Protein 4XS9 (pdb70)

InterPro domains:
  IPR013747 Beta-ketoacyl-[acyl-carrier-protein] synthase III, C-terminal [PF08541] (249-339)
  IPR016039 Thiolase-like [G3DSA:3.40.47.10] (9-180)
  IPR016039 Thiolase-like [G3DSA:3.40.47.10] (181-340)
  IPR016039 Thiolase-like [SSF53901] (11-340)

CATH classification: 3.40.47.10 (+1 more: 3.40.47.10)

B-factor: mean 32.23, std 8.42, range [18.52, 76.56]

Nearest PDB structures (foldseek):
  4xs9-assembly1_B  TM=1.003E+00  e=7.558E-83  Streptomyces peucetius
  5tt4-assembly1_B  TM=1.002E+00  e=3.670E-78  Streptomyces peucetius
  5wgc-assembly1_B  TM=1.000E+00  e=2.364E-77  Streptomyces peucetius
  4xs7-assembly1_B  TM=1.002E+00  e=7.043E-77  Streptomyces peucetius
  3t5y-assembly1_B  TM=9.454E-01  e=2.155E-40  Streptomyces tendae

Foldseek 3Di:
DLKWWLFKFKFFADKDAVVNCCVVVLAPPVLCVQQVFGIAGADDPDFFLNQQLVRLLRGCVLSVDALVLAQEEEEEEADDRDDPPDFSQVVSCVRRRVDDHYTHYAYQWLQRQLVVVVVQVCVQVVDPPHWKHKYKYFHHADDDQHRQCALERFFGAHGIMMMIMMTSPDHQKAFLFKDKFFDQLQQQLQADDASPDDGDPDDDSHRRSVVSNVNNCVRCPPVNVVVVVLVQQVCQVVVQQVSNVHDPVQAQAEQEFLTGPNVCCVNPCVPVVDDPVRYLNVVSSRHTGRRSCRQSVRVCVCLQAVVAAAQHKYKYWTFRRSTMIMIIIMGRHHRRPNHDD/DKWFLFKFKFFADKDFPVNCVVVVLADPVLCVQQVFGIAGADDPQFFLNQFLVRLLRRCVLSVDALVLAQEAEEEEAADRDDPPDFSQVVSCVRRRVDDHYTHYAYQWLQRQLVVVVVQVCVQVVDDSHWKHKYKYFHHADDDAHRQDALDRQFGAHGIMMMIMMTPPDHQKDFLFKDKFFDQLQQQQAADDQSPDDGDDDDNHYRRNVVSNVRNCVVVNPVVVVVSVLVRQVCQQVVQQVSNVHDPVQAQAEQEFLGGPNVCCVRPCVPVVDDCVRYCNVVSSHHGGRRSCRQSVRVCCCLQAVVAAAQHKYWYWTFRRSTMTMITIMGGHHRRPNHD

Organism: Streptomyces peucetius (NCBI:txid1950)

Sequence (680 aa):
GDLYVAGCGVWLPPPVTTEQALAAGHCDRRLASSTRMLSVAVADKETPAEMAALAAQTALDRSGVAPAHVDLVLHASLYFQGHHLWAPSSYVQRVAVGNRCPAMEVRQVSNGGMAALELARAYLLAAPDRVAALITTGDRMHPPGFDRWSSDPGTVYADGGTALVLSRQGGFARLRSLVTVSEPVLEGMHRGGHPFGPPSPEEQRAVDLDAHKRAYVAEAGSSFSVARVSAGQEEALTGALEAAGAGLDDISRVVLPHMGWRRLSAAYFNKWHIQPERTTWEFGRRTGHLGGGDPIAGFDHLVGSGRLAPGELCLLVSVGAGFSWSCAVVELLERPSWAAADLYVAGCGVWLPPPVTTEQALAAGHCDRRLASSTRMLSVAVADKETPAEMAALAAQTALDRSGVAPAHVDLVLHASLYFQGHHLWAPSSYVQRVAVGNRCPAMEVRQVSNGGMAALELARAYLLAAPDRVAALITTGDRMHPPGFDRWSSDPGTVYADGGTALVLSRQGGFARLRSLVTVSEPVLEGMHRGGHPFGPPSPEEQRAVDLDAHKRAYVAEAGSSFSVARVSAGQEEALTGALEAAGAGLDDISRVVLPHMGWRRLSAAYFNKWHIQPERTTWEFGRRTGHLGGGDPIAGFDHLVGSGRLAPGELCLLVSVGAGFSWSCAVVELLERPSWAA

Radius of gyration: 23.86 Å; Cα contacts (8 Å, |Δi|>4): 1881; chains: 2; bounding box: 58×72×64 Å

Solvent-accessible surface area: 23201 Å² total; per-residue (Å²): 74,91,4,37,4,8,0,0,0,36,71,56,4,97,87,44,46,10,123,104,0,58,96,60,62,108,8,88,200,206,24,14,83,20,1,92,5,65,10,0,4,33,1,91,138,40,5,3,0,33,0,0,1,57,0,0,67,48,0,14,118,86,21,70,28,47,66,85,78,2,36,0,0,0,0,1,4,11,14,28,12,5,11,26,6,8,6,2,2,0,7,0,0,43,48,14,10,63,19,153,18,15,1,2,12,0,34,6,11,14,0,0,0,2,0,0,6,9,3,0,59,3,14,0,62,22,22,128,115,57,24,0,0,0,1,0,3,2,9,54,1,42,102,111,11,2,61,22,6,52,4,21,52,12,4,0,10,2,0,2,0,0,0,5,0,0,1,78,132,26,27,9,0,75,5,80,5,7,37,22,6,1,12,11,32,0,1,2,15,27,3,14,37,91,7,88,16,70,4,19,46,136,83,60,221,63,9,55,8,36,31,22,81,140,60,1,44,92,101,22,28,67,96,67,4,101,57,93,41,32,58,2,13,91,93,0,10,60,24,0,14,127,67,9,72,13,31,38,143,79,4,37,63,0,0,2,6,4,26,0,67,164,65,2,15,69,34,1,16,108,113,27,156,8,98,33,123,57,13,4,11,89,36,2,23,116,6,0,12,9,3,4,0,1,1,2,0,0,1,14,46,3,2,21,39,10,124,1,30,65,54,60,17,0,0,5,0,2,26,1,9,0,22,0,1,0,0,0,0,1,33,1,61,101,106,15,120,59,22,61,128,124,6,45,6,10,0,0,0,39,71,58,2,98,87,45,54,14,140,100,1,37,93,62,61,109,13,79,166,178,24,8,65,16,0,118,6,71,12,2,4,34,3,97,129,40,2,3,0,34,0,0,1,60,0,0,68,46,0,19,119,84,21,66,29,45,71,88,79,2,34,0,0,0,0,0,4,10,18,48,12,8,13,52,7,8,8,2,2,1,8,0,0,46,51,17,9,63,18,159,18,17,1,2,12,0,30,5,12,15,0,0,0,2,0,0,6,8,2,0,57,3,14,0,76,23,19,126,115,55,20,0,0,0,2,0,4,2,8,41,2,36,106,89,0,4,64,27,7,60,4,18,48,13,4,0,7,1,0,3,0,0,0,6,0,0,2,85,135,28,33,9,0,72,8,75,5,7,37,22,7,0,14,10,32,0,1,2,14,27,3,12,35,94,10,82,17,67,9,36,91,80,63,62,155,49,11,72,9,42,36,28,73,135,56,0,46,90,97,26,28,66,95,64,4,94,58,90,42,36,54,2,14,88,88,0,13,58,24,0,15,129,68,8,72,12,34,37,142,82,3,37,63,0,0,2,6,4,27,0,52,158,67,2,11,70,34,1,11,106,118,35,146,12,122,25,127,63,11,4,14,85,34,2,41,114,7,0,10,8,2,4,0,2,1,3,0,0,2,15,49,3,2,22,41,23,117,0,29,60,53,57,19,0,0,6,0,2,27,2,9,0,22,0,1,0,0,0,0,2,30,1,59,103,113,14,121,59,23,96

Structure (mmCIF, N/CA/C/O backbone):
data_4XS9
#
_entry.id   4XS9
#
_cell.length_a   89.798
_cell.length_b   89.798
_cell.length_c   303.038
_cell.angle_alpha   90.00
_cell.angle_beta   90.00
_cell.angle_gamma   120.00
#
_symmetry.space_group_name_H-M   'P 65 2 2'
#
loop_
_entity.id
_entity.type
_entity.pdbx_description
1 polymer 'Daunorubicin-doxorubicin polyketide synthase'
2 non-polymer N~3~-[(2R)-2-hydroxy-3,3-dimethyl-4-(phosphonooxy)butanoyl]-N-[2-(propanoylamino)ethyl]-beta-alaninamide
3 water water
#
loop_
_atom_site.group_PDB
_atom_site.id
_atom_site.type_symbol
_atom_site.label_atom_id
_atom_site.label_alt_id
_atom_site.label_comp_id
_atom_site.label_asym_id
_atom_site.label_entity_id
_atom_site.label_seq_id
_atom_site.pdbx_PDB_ins_code
_atom_site.Cartn_x
_atom_site.Cartn_y
_atom_site.Cartn_z
_atom_site.occupancy
_atom_site.B_iso_or_equiv
_atom_site.auth_seq_id
_atom_site.auth_comp_id
_atom_site.auth_asym_id
_atom_site.auth_atom_id
_atom_site.pdbx_PDB_model_num
ATOM 1 N N . GLY A 1 29 ? 29.821 98.960 294.522 1.00 49.92 9 GLY A N 1
ATOM 2 C CA . GLY A 1 29 ? 30.520 99.141 295.782 1.00 45.91 9 GLY A CA 1
ATOM 3 C C . GLY A 1 29 ? 32.008 98.826 295.713 1.00 47.33 9 GLY A C 1
ATOM 4 O O . GLY A 1 29 ? 32.509 97.996 296.473 1.00 42.89 9 GLY A O 1
ATOM 5 N N . ASP A 1 30 ? 32.721 99.507 294.816 1.00 50.76 10 ASP A N 1
ATOM 6 C CA . ASP A 1 30 ? 34.145 99.248 294.593 1.00 48.49 10 ASP A CA 1
ATOM 7 C C . ASP A 1 30 ? 35.104 100.017 295.503 1.00 39.45 10 ASP A C 1
ATOM 8 O O . ASP A 1 30 ? 36.237 100.313 295.107 1.00 46.86 10 ASP A O 1
ATOM 13 N N . LEU A 1 31 ? 34.661 100.364 296.705 1.00 33.99 11 LEU A N 1
ATOM 14 C CA . LEU A 1 31 ? 35.592 100.892 297.699 1.00 31.19 11 LEU A CA 1
ATOM 15 C C . LEU A 1 31 ? 35.963 99.807 298.706 1.00 29.41 11 LEU A C 1
ATOM 16 O O . LEU A 1 31 ? 35.216 98.844 298.891 1.00 27.10 11 LEU A O 1
ATOM 21 N N . TYR A 1 32 ? 37.121 99.959 299.341 1.00 28.63 12 TYR A N 1
ATOM 22 C CA . TYR A 1 32 ? 37.584 98.986 300.318 1.00 29.41 12 TYR A CA 1
ATOM 23 C C . TYR A 1 32 ? 37.877 99.667 301.638 1.00 26.11 12 TYR A C 1
ATOM 24 O O . TYR A 1 32 ? 38.253 100.849 301.673 1.00 25.70 12 TYR A O 1
ATOM 33 N N . VAL A 1 33 ? 37.754 98.921 302.727 1.00 27.43 13 VAL A N 1
ATOM 34 C CA . VAL A 1 33 ? 38.363 99.361 303.975 1.00 26.24 13 VAL A CA 1
ATOM 35 C C . VAL A 1 33 ? 39.769 98.755 304.028 1.00 28.22 13 VAL A C 1
ATOM 36 O O . VAL A 1 33 ? 39.929 97.530 303.968 1.00 25.84 13 VAL A O 1
ATOM 40 N N . ALA A 1 34 ? 40.787 99.606 304.128 1.00 29.08 14 ALA A N 1
ATOM 41 C CA . ALA A 1 34 ? 42.170 99.136 304.081 1.00 26.09 14 ALA A CA 1
ATOM 42 C C . ALA A 1 34 ? 42.793 99.115 305.458 1.00 30.98 14 ALA A C 1
ATOM 43 O O . ALA A 1 34 ? 43.745 98.372 305.709 1.00 28.97 14 ALA A O 1
ATOM 45 N N . GLY A 1 35 ? 42.264 99.945 306.349 1.00 26.28 15 GLY A N 1
ATOM 46 C CA . GLY A 1 35 ? 42.779 100.005 307.698 1.00 27.14 15 GLY A CA 1
ATOM 47 C C . GLY A 1 35 ? 41.781 100.646 308.628 1.00 27.44 15 GLY A C 1
ATOM 48 O O . GLY A 1 35 ? 40.892 101.392 308.200 1.00 24.13 15 GLY A O 1
ATOM 49 N N . CYS A 1 36 ? 41.925 100.338 309.910 1.00 26.82 16 CYS A N 1
ATOM 50 C CA . CYS A 1 36 ? 41.159 100.994 310.945 1.00 24.19 16 CYS A CA 1
ATOM 51 C C . CYS A 1 36 ? 41.930 100.843 312.232 1.00 26.54 16 CYS A C 1
ATOM 52 O O . CYS A 1 36 ? 42.869 100.045 312.318 1.00 29.16 16 CYS A O 1
ATOM 55 N N . GLY A 1 37 ? 41.550 101.627 313.229 1.00 25.28 17 GLY A N 1
ATOM 56 C CA . GLY A 1 37 ? 42.164 101.528 314.532 1.00 26.22 17 GLY A CA 1
ATOM 57 C C . GLY A 1 37 ? 41.470 102.461 315.485 1.00 28.37 17 GLY A C 1
ATOM 58 O O . GLY A 1 37 ? 40.653 103.302 315.073 1.00 25.33 17 GLY A O 1
ATOM 59 N N . VAL A 1 38 ? 41.787 102.310 316.766 1.00 24.48 18 VAL A N 1
ATOM 60 C CA . VAL A 1 38 ? 41.251 103.176 317.798 1.00 25.42 18 VAL A CA 1
ATOM 61 C C . VAL A 1 38 ? 42.365 103.534 318.769 1.00 28.40 18 VAL A C 1
ATOM 62 O O . VAL A 1 38 ? 43.409 102.864 318.831 1.00 28.35 18 VAL A O 1
ATOM 66 N N . TRP A 1 39 ? 42.157 104.606 319.516 1.00 28.34 19 TRP A N 1
ATOM 67 C CA . TRP A 1 39 ? 42.988 104.851 320.683 1.00 30.26 19 TRP A CA 1
ATOM 68 C C . TRP A 1 39 ? 42.054 105.237 321.809 1.00 30.65 19 TRP A C 1
ATOM 69 O O . TRP A 1 39 ? 41.443 106.311 321.773 1.00 26.77 19 TRP A O 1
ATOM 80 N N . LEU A 1 40 ? 41.933 104.347 322.793 1.00 30.20 20 LEU A N 1
ATOM 81 C CA . LEU A 1 40 ? 41.037 104.547 323.922 1.00 29.68 20 LEU A CA 1
ATOM 82 C C . LEU A 1 40 ? 41.831 104.702 325.220 1.00 32.21 20 LEU A C 1
ATOM 83 O O . LEU A 1 40 ? 42.645 103.851 325.560 1.00 33.28 20 LEU A O 1
ATOM 88 N N . PRO A 1 41 ? 41.596 105.802 325.949 1.00 31.36 21 PRO A N 1
ATOM 89 C CA . PRO A 1 41 ? 42.207 105.996 327.269 1.00 30.51 21 PRO A CA 1
ATOM 90 C C . PRO A 1 41 ? 41.630 104.977 328.262 1.00 32.99 21 PRO A C 1
ATOM 91 O O . PRO A 1 41 ? 40.644 104.305 327.931 1.00 29.07 21 PRO A O 1
ATOM 95 N N . PRO A 1 42 ? 42.241 104.851 329.458 1.00 33.99 22 PRO A N 1
ATOM 96 C CA . PRO A 1 42 ? 41.833 103.835 330.441 1.00 33.95 22 PRO A CA 1
ATOM 97 C C . PRO A 1 42 ? 40.371 103.924 330.892 1.00 32.06 22 PRO A C 1
ATOM 98 O O . PRO A 1 42 ? 39.824 105.022 331.014 1.00 33.53 22 PRO A O 1
ATOM 102 N N . PRO A 1 43 ? 39.743 102.765 331.146 1.00 31.56 23 PRO A N 1
ATOM 103 C CA . PRO A 1 43 ? 38.323 102.723 331.509 1.00 35.31 23 PRO A CA 1
ATOM 104 C C . PRO A 1 43 ? 38.070 103.179 332.946 1.00 33.79 23 PRO A C 1
ATOM 105 O O . PRO A 1 43 ? 38.927 103.029 333.818 1.00 34.99 23 PRO A O 1
ATOM 109 N N . VAL A 1 44 ? 36.905 103.776 333.169 1.00 33.02 24 VAL A N 1
ATOM 110 C CA . VAL A 1 44 ? 36.399 104.043 334.507 1.00 31.21 24 VAL A CA 1
ATOM 111 C C . VAL A 1 44 ? 35.175 103.153 334.615 1.00 33.66 24 VAL A C 1
ATOM 112 O O . VAL A 1 44 ? 34.325 103.168 333.716 1.00 32.01 24 VAL A O 1
ATOM 116 N N . THR A 1 45 ? 35.091 102.341 335.671 1.00 32.67 25 THR A N 1
ATOM 117 C CA . THR A 1 45 ? 33.979 101.404 335.806 1.00 30.74 25 THR A CA 1
ATOM 118 C C . THR A 1 45 ? 32.740 102.113 336.353 1.00 29.57 25 THR A C 1
ATOM 119 O O . THR A 1 45 ? 32.847 103.153 337.000 1.00 31.49 25 THR A O 1
ATOM 123 N N . THR A 1 46 ? 31.569 101.542 336.083 1.00 30.57 26 THR A N 1
ATOM 124 C CA . THR A 1 46 ? 30.319 102.066 336.606 1.00 32.89 26 THR A CA 1
ATOM 125 C C . THR A 1 46 ? 30.360 102.135 338.128 1.00 33.21 26 THR A C 1
ATOM 126 O O . THR A 1 46 ? 29.855 103.089 338.732 1.00 32.75 26 THR A O 1
ATOM 130 N N . GLU A 1 47 ? 30.969 101.130 338.733 1.00 33.63 27 GLU A N 1
ATOM 131 C CA . GLU A 1 47 ? 31.200 101.090 340.159 1.00 37.51 27 GLU A CA 1
ATOM 132 C C . GLU A 1 47 ? 31.956 102.314 340.681 1.00 36.23 27 GLU A C 1
ATOM 133 O O . GLU A 1 47 ? 31.541 102.934 341.618 1.00 36.82 27 GLU A O 1
ATOM 139 N N . GLN A 1 48 ? 33.042 102.665 340.030 1.00 33.74 28 GLN A N 1
ATOM 140 C CA . GLN A 1 48 ? 33.785 103.885 340.349 1.00 35.80 28 GLN A CA 1
ATOM 141 C C . GLN A 1 48 ? 32.881 105.110 340.189 1.00 36.24 28 GLN A C 1
ATOM 142 O O . GLN A 1 48 ? 32.880 106.012 341.032 1.00 37.29 28 GLN A O 1
ATOM 148 N N . ALA A 1 49 ? 32.092 105.128 339.118 1.00 35.50 29 ALA A N 1
ATOM 149 C CA . ALA A 1 49 ? 31.212 106.262 338.849 1.00 35.56 29 ALA A CA 1
ATOM 150 C C . ALA A 1 49 ? 30.142 106.392 339.924 1.00 35.56 29 ALA A C 1
ATOM 151 O O . ALA A 1 49 ? 29.861 107.497 340.398 1.00 35.52 29 ALA A O 1
ATOM 153 N N . LEU A 1 50 ? 29.534 105.260 340.279 1.00 30.46 30 LEU A N 1
ATOM 154 C CA . LEU A 1 50 ? 28.543 105.210 341.347 1.00 32.97 30 LEU A CA 1
ATOM 155 C C . LEU A 1 50 ? 29.134 105.738 342.655 1.00 37.63 30 LEU A C 1
ATOM 156 O O . LEU A 1 50 ? 28.545 106.606 343.302 1.00 35.76 30 LEU A O 1
ATOM 161 N N . ALA A 1 51 ? 30.309 105.232 343.021 1.00 34.95 31 ALA A N 1
ATOM 162 C CA . ALA A 1 51 ? 30.988 105.663 344.242 1.00 42.79 31 ALA A CA 1
ATOM 163 C C . ALA A 1 51 ? 31.352 107.145 344.213 1.00 41.82 31 ALA A C 1
ATOM 164 O O . ALA A 1 51 ? 31.338 107.811 345.246 1.00 41.95 31 ALA A O 1
ATOM 166 N N . ALA A 1 52 ? 31.678 107.662 343.031 1.00 41.03 32 ALA A N 1
ATOM 167 C CA . ALA A 1 52 ? 32.042 109.071 342.896 1.00 37.95 32 ALA A CA 1
ATOM 168 C C . ALA A 1 52 ? 30.821 109.985 342.877 1.00 37.71 32 ALA A C 1
ATOM 169 O O . ALA A 1 52 ? 30.952 111.207 342.973 1.00 40.55 32 ALA A O 1
ATOM 171 N N . GLY A 1 53 ? 29.636 109.399 342.736 1.00 36.64 33 GLY A N 1
ATOM 172 C CA . GLY A 1 53 ? 28.418 110.186 342.616 1.00 34.23 33 GLY A CA 1
ATOM 173 C C . GLY A 1 53 ? 28.187 110.756 341.217 1.00 41.56 33 GLY A C 1
ATOM 174 O O . GLY A 1 53 ? 27.431 111.715 341.052 1.00 41.94 33 GLY A O 1
ATOM 175 N N . HIS A 1 54 ? 28.829 110.169 340.208 1.00 38.45 34 HIS A N 1
ATOM 176 C CA . HIS A 1 54 ? 28.677 110.635 338.830 1.00 37.36 34 HIS A CA 1
ATOM 177 C C . HIS A 1 54 ? 27.488 109.954 338.177 1.00 39.12 34 HIS A C 1
ATOM 178 O O . HIS A 1 54 ? 26.924 110.445 337.198 1.00 36.45 34 HIS A O 1
ATOM 185 N N . CYS A 1 55 ? 27.115 108.816 338.745 1.00 34.61 35 CYS A N 1
ATOM 186 C CA . CYS A 1 55 ? 26.093 107.953 338.190 1.00 40.12 35 CYS A CA 1
ATOM 187 C C . CYS A 1 55 ? 25.164 107.585 339.347 1.00 40.05 35 CYS A C 1
ATOM 188 O O . CYS A 1 55 ? 25.654 107.342 340.446 1.00 35.11 35 CYS A O 1
ATOM 191 N N . ASP A 1 56 ? 23.844 107.569 339.129 1.00 39.95 36 ASP A N 1
ATOM 192 C CA . ASP A 1 56 ? 22.926 106.989 340.128 1.00 40.89 36 ASP A CA 1
ATOM 193 C C . ASP A 1 56 ? 22.588 105.528 339.819 1.00 39.96 36 ASP A C 1
ATOM 194 O O . ASP A 1 56 ? 22.891 105.024 338.730 1.00 35.66 36 ASP A O 1
ATOM 199 N N . ARG A 1 57 ? 21.946 104.852 340.743 1.00 36.75 37 ARG A N 1
ATOM 200 C CA . ARG A 1 57 ? 21.727 103.446 340.597 1.00 39.95 37 ARG A CA 1
ATOM 201 C C . ARG A 1 57 ? 20.715 103.119 339.530 1.00 33.90 37 ARG A C 1
ATOM 202 O O . ARG A 1 57 ? 20.828 102.137 338.870 1.00 33.01 37 ARG A O 1
ATOM 210 N N . ARG A 1 58 ? 19.751 103.987 339.351 1.00 31.27 38 ARG A N 1
ATOM 211 C CA . ARG A 1 58 ? 18.723 103.861 338.346 1.00 37.36 38 ARG A CA 1
ATOM 212 C C . ARG A 1 58 ? 19.309 103.932 336.941 1.00 33.90 38 ARG A C 1
ATOM 213 O O . ARG A 1 58 ? 18.964 103.171 336.093 1.00 30.70 38 ARG A O 1
ATOM 221 N N . LEU A 1 59 ? 20.219 104.859 336.740 1.00 33.48 39 LEU A N 1
ATOM 222 C CA . LEU A 1 59 ? 20.871 105.034 335.443 1.00 34.32 39 LEU A CA 1
ATOM 223 C C . LEU A 1 59 ? 21.800 103.860 335.140 1.00 32.33 39 LEU A C 1
ATOM 224 O O . LEU A 1 59 ? 21.881 103.396 333.999 1.00 32.42 39 LEU A O 1
ATOM 229 N N . ALA A 1 60 ? 22.507 103.381 336.159 1.00 33.40 40 ALA A N 1
ATOM 230 C CA . ALA A 1 60 ? 23.455 102.285 335.966 1.00 31.87 40 ALA A CA 1
ATOM 231 C C . ALA A 1 60 ? 22.710 101.050 335.514 1.00 34.60 40 ALA A C 1
ATOM 232 O O . ALA A 1 60 ? 23.154 100.313 334.623 1.00 33.61 40 ALA A O 1
ATOM 234 N N . SER A 1 61 ? 21.566 100.832 336.147 1.00 31.76 41 SER A N 1
ATOM 235 C CA . SER A 1 61 ? 20.723 99.699 335.840 1.00 33.60 41 SER A CA 1
ATOM 236 C C . SER A 1 61 ? 20.078 99.837 334.464 1.00 32.77 41 SER A C 1
ATOM 237 O O . SER A 1 61 ? 20.058 98.878 333.688 1.00 28.92 41 SER A O 1
ATOM 240 N N . SER A 1 62 ? 19.538 101.015 334.158 1.00 27.85 42 SER A N 1
ATOM 241 C CA . SER A 1 62 ? 18.830 101.176 332.894 1.00 30.38 42 SER A CA 1
ATOM 242 C C . SER A 1 62 ? 19.783 101.090 331.696 1.00 28.80 42 SER A C 1
ATOM 243 O O . SER A 1 62 ? 19.422 100.539 330.645 1.00 26.40 42 SER A O 1
ATOM 246 N N . THR A 1 63 ? 20.997 101.622 331.843 1.00 26.42 43 THR A N 1
ATOM 247 C CA . THR A 1 63 ? 21.937 101.620 330.708 1.00 27.63 43 THR A CA 1
ATOM 248 C C . THR A 1 63 ? 22.744 100.327 330.623 1.00 27.72 43 THR A C 1
ATOM 249 O O . THR A 1 63 ? 23.188 99.948 329.541 1.00 27.22 43 THR A O 1
ATOM 253 N N . ARG A 1 64 ? 22.940 99.672 331.767 1.00 25.86 44 ARG A N 1
ATOM 254 C CA . ARG A 1 64 ? 23.755 98.452 331.865 1.00 27.21 44 ARG A CA 1
ATOM 255 C C . ARG A 1 64 ? 25.199 98.635 331.386 1.00 27.83 44 ARG A C 1
ATOM 256 O O . ARG A 1 64 ? 25.853 97.661 330.978 1.00 26.57 44 ARG A O 1
ATOM 264 N N . MET A 1 65 ? 25.694 99.871 331.435 1.00 25.15 45 MET A N 1
ATOM 265 C CA . MET A 1 65 ? 27.097 100.143 331.127 1.00 25.81 45 MET A CA 1
ATOM 266 C C . MET A 1 65 ? 28.008 99.507 332.175 1.00 29.06 45 MET A C 1
ATOM 267 O O . MET A 1 65 ? 27.696 99.518 333.376 1.00 29.44 45 MET A O 1
ATOM 272 N N . LEU A 1 66 ? 29.130 98.952 331.722 1.00 30.21 46 LEU A N 1
ATOM 273 C CA . LEU A 1 66 ? 30.139 98.398 332.627 1.00 27.41 46 LEU A CA 1
ATOM 274 C C . LEU A 1 66 ? 31.273 99.392 332.863 1.00 32.50 46 LEU A C 1
ATOM 275 O O . LEU A 1 66 ? 31.778 99.520 333.989 1.00 28.53 46 LEU A O 1
ATOM 280 N N . SER A 1 67 ? 31.668 100.112 331.811 1.00 29.03 47 SER A N 1
ATOM 281 C CA . SER A 1 67 ? 32.740 101.094 331.949 1.00 24.50 47 SER A CA 1
ATOM 282 C C . SER A 1 67 ? 32.772 102.071 330.782 1.00 26.21 47 SER A C 1
ATOM 283 O O . SER A 1 67 ? 32.106 101.864 329.764 1.00 25.14 47 SER A O 1
ATOM 286 N N . VAL A 1 68 ? 33.542 103.142 330.936 1.00 28.00 48 VAL A N 1
ATOM 287 C CA . VAL A 1 68 ? 33.642 104.143 329.882 1.00 27.89 48 VAL A CA 1
ATOM 288 C C . VAL A 1 68 ? 35.079 104.640 329.806 1.00 30.41 48 VAL A C 1
ATOM 289 O O . VAL A 1 68 ? 35.711 104.903 330.838 1.00 31.03 48 VAL A O 1
ATOM 293 N N . ALA A 1 69 ? 35.609 104.728 328.589 1.00 29.03 49 ALA A N 1
ATOM 294 C CA . ALA A 1 69 ? 36.965 105.238 328.393 1.00 29.22 49 ALA A CA 1
ATOM 295 C C . ALA A 1 69 ? 37.004 106.719 328.750 1.00 28.89 49 ALA A C 1
ATOM 296 O O . ALA A 1 69 ? 36.162 107.499 328.300 1.00 24.23 49 ALA A O 1
ATOM 298 N N . VAL A 1 70 ? 37.964 107.096 329.589 1.00 28.45 50 VAL A N 1
ATOM 299 C CA . VAL A 1 70 ? 38.069 108.467 330.050 1.00 27.22 50 VAL A CA 1
ATOM 300 C C . VAL A 1 70 ? 39.509 108.946 329.943 1.00 30.91 50 VAL A C 1
ATOM 301 O O . VAL A 1 70 ? 40.428 108.293 330.445 1.00 28.35 50 VAL A O 1
ATOM 305 N N . ALA A 1 71 ? 39.698 110.087 329.288 1.00 26.83 51 ALA A N 1
ATOM 306 C CA . ALA A 1 71 ? 41.032 110.634 329.086 1.00 31.32 51 ALA A CA 1
ATOM 307 C C . ALA A 1 71 ? 41.473 111.430 330.299 1.00 30.69 51 ALA A C 1
ATOM 308 O O . ALA A 1 71 ? 40.663 112.084 330.957 1.00 33.32 51 ALA A O 1
ATOM 310 N N . ASP A 1 72 ? 42.763 111.373 330.590 1.00 34.86 52 ASP A N 1
ATOM 311 C CA . ASP A 1 72 ? 43.336 112.194 331.639 1.00 38.22 52 ASP A CA 1
ATOM 312 C C . ASP A 1 72 ? 43.873 113.497 331.055 1.00 34.85 52 ASP A C 1
ATOM 313 O O . ASP A 1 72 ? 43.284 114.561 331.243 1.00 36.18 52 ASP A O 1
ATOM 318 N N . LYS A 1 73 ? 44.980 113.410 330.327 1.00 32.94 53 LYS A N 1
ATOM 319 C CA . LYS A 1 73 ? 45.588 114.602 329.741 1.00 37.31 53 LYS A CA 1
ATOM 320 C C . LYS A 1 73 ? 45.309 114.700 328.241 1.00 34.32 53 LYS A C 1
ATOM 321 O O . LYS A 1 73 ? 45.401 115.780 327.668 1.00 33.74 53 LYS A O 1
ATOM 327 N N . GLU A 1 74 ? 44.962 113.583 327.606 1.00 32.40 54 GLU A N 1
ATOM 328 C CA . GLU A 1 74 ? 44.809 113.560 326.141 1.00 30.37 54 GLU A CA 1
ATOM 329 C C . GLU A 1 74 ? 43.673 114.453 325.627 1.00 31.62 54 GLU A C 1
ATOM 330 O O . GLU A 1 74 ? 42.586 114.499 326.215 1.00 30.63 54 GLU A O 1
ATOM 336 N N . THR A 1 75 ? 43.923 115.149 324.517 1.00 30.18 55 THR A N 1
ATOM 337 C CA . THR A 1 75 ? 42.922 116.030 323.907 1.00 30.34 55 THR A CA 1
ATOM 338 C C . THR A 1 75 ? 42.347 115.342 322.664 1.00 27.17 55 THR A C 1
ATOM 339 O O . THR A 1 75 ? 42.928 114.362 322.193 1.00 27.19 55 THR A O 1
ATOM 343 N N . PRO A 1 76 ? 41.215 115.848 322.122 1.00 27.02 56 PRO A N 1
ATOM 344 C CA . PRO A 1 76 ? 40.561 115.177 320.991 1.00 27.11 56 PRO A CA 1
ATOM 345 C C . PRO A 1 76 ? 41.451 114.872 319.782 1.00 26.23 56 PRO A C 1
ATOM 346 O O . PRO A 1 76 ? 41.485 113.727 319.334 1.00 25.42 56 PRO A O 1
ATOM 350 N N . ALA A 1 77 ? 42.155 115.866 319.254 1.00 27.37 57 ALA A N 1
ATOM 351 C CA . ALA A 1 77 ? 42.949 115.635 318.048 1.00 27.89 57 ALA A CA 1
ATOM 352 C C . ALA A 1 77 ? 44.134 114.707 318.318 1.00 28.26 57 ALA A C 1
ATOM 353 O O . ALA A 1 77 ? 44.553 113.948 317.435 1.00 25.90 57 ALA A O 1
ATOM 355 N N . GLU A 1 78 ? 44.673 114.771 319.534 1.00 26.65 58 GLU A N 1
ATOM 356 C CA . GLU A 1 78 ? 45.770 113.895 319.931 1.00 28.85 58 GLU A CA 1
ATOM 357 C C . GLU A 1 78 ? 45.338 112.433 319.861 1.00 28.13 58 GLU A C 1
ATOM 358 O O . GLU A 1 78 ? 46.043 111.595 319.295 1.00 28.56 58 GLU A O 1
ATOM 364 N N . MET A 1 79 ? 44.169 112.131 320.423 1.00 24.66 59 MET A N 1
ATOM 365 C CA . MET A 1 79 ? 43.636 110.774 320.376 1.00 25.16 59 MET A CA 1
ATOM 366 C C . MET A 1 79 ? 43.278 110.342 318.952 1.00 25.46 59 MET A C 1
ATOM 367 O O . MET A 1 79 ? 43.491 109.183 318.565 1.00 23.48 59 MET A O 1
ATOM 372 N N . ALA A 1 80 ? 42.745 111.271 318.158 1.00 25.09 60 ALA A N 1
ATOM 373 C CA . ALA A 1 80 ? 42.406 110.950 316.773 1.00 25.29 60 ALA A CA 1
ATOM 374 C C . ALA A 1 80 ? 43.664 110.611 315.982 1.00 25.77 60 ALA A C 1
ATOM 375 O O . ALA A 1 80 ? 43.664 109.702 315.136 1.00 24.52 60 ALA A O 1
ATOM 377 N N . ALA A 1 81 ? 44.735 111.351 316.254 1.00 24.39 61 ALA A N 1
ATOM 378 C CA . ALA A 1 81 ? 45.991 111.158 315.529 1.00 26.29 61 ALA A CA 1
ATOM 379 C C . ALA A 1 81 ? 46.659 109.835 315.894 1.00 27.05 61 ALA A C 1
ATOM 380 O O . ALA A 1 81 ? 47.261 109.181 315.040 1.00 27.57 61 ALA A O 1
ATOM 382 N N . LEU A 1 82 ? 46.572 109.450 317.164 1.00 26.77 62 LEU A N 1
ATOM 383 C CA . LEU A 1 82 ? 47.070 108.137 317.580 1.00 28.99 62 LEU A CA 1
ATOM 384 C C . LEU A 1 82 ? 46.319 107.011 316.868 1.00 24.91 62 LEU A C 1
ATOM 385 O O . LEU A 1 82 ? 46.932 106.054 316.389 1.00 24.02 62 LEU A O 1
ATOM 390 N N . ALA A 1 83 ? 44.994 107.118 316.790 1.00 25.64 63 ALA A N 1
ATOM 391 C CA . ALA A 1 83 ? 44.213 106.076 316.116 1.00 24.81 63 ALA A CA 1
ATOM 392 C C . ALA A 1 83 ? 44.572 106.022 314.638 1.00 24.25 63 ALA A C 1
ATOM 393 O O . ALA A 1 83 ? 44.629 104.942 314.034 1.00 24.31 63 ALA A O 1
ATOM 395 N N . ALA A 1 84 ? 44.822 107.195 314.057 1.00 26.54 64 ALA A N 1
ATOM 396 C CA . ALA A 1 84 ? 45.175 107.284 312.645 1.00 26.24 64 ALA A CA 1
ATOM 397 C C . ALA A 1 84 ? 46.529 106.644 312.351 1.00 24.87 64 ALA A C 1
ATOM 398 O O . ALA A 1 84 ? 46.687 105.970 311.333 1.00 27.34 64 ALA A O 1
ATOM 400 N N . GLN A 1 85 ? 47.508 106.862 313.226 1.00 27.71 65 GLN A N 1
ATOM 401 C CA . GLN A 1 85 ? 48.801 106.198 313.066 1.00 30.82 65 GLN A CA 1
ATOM 402 C C . GLN A 1 85 ? 48.608 104.685 313.020 1.00 27.65 65 GLN A C 1
ATOM 403 O O . GLN A 1 85 ? 49.172 103.997 312.161 1.00 27.69 65 GLN A O 1
ATOM 409 N N . THR A 1 86 ? 47.776 104.172 313.923 1.00 29.44 66 THR A N 1
ATOM 410 C CA . THR A 1 86 ? 47.484 102.741 313.948 1.00 27.20 66 THR A CA 1
ATOM 411 C C . THR A 1 86 ? 46.803 102.300 312.655 1.00 29.15 66 THR A C 1
ATOM 412 O O . THR A 1 86 ? 47.232 101.330 312.026 1.00 30.08 66 THR A O 1
ATOM 416 N N . ALA A 1 87 ? 45.760 103.027 312.244 1.00 25.70 67 ALA A N 1
ATOM 417 C CA . ALA A 1 87 ? 45.001 102.681 311.037 1.00 26.19 67 ALA A CA 1
ATOM 418 C C . ALA A 1 87 ? 45.876 102.690 309.791 1.00 26.14 67 ALA A C 1
ATOM 419 O O . ALA A 1 87 ? 45.791 101.785 308.943 1.00 27.14 67 ALA A O 1
ATOM 421 N N . LEU A 1 88 ? 46.715 103.716 309.678 1.00 26.66 68 LEU A N 1
ATOM 422 C CA . LEU A 1 88 ? 47.588 103.865 308.518 1.00 30.00 68 LEU A CA 1
ATOM 423 C C . LEU A 1 88 ? 48.663 102.775 308.454 1.00 28.31 68 LEU A C 1
ATOM 424 O O . LEU A 1 88 ? 48.875 102.162 307.401 1.00 31.93 68 LEU A O 1
ATOM 429 N N . ASP A 1 89 ? 49.339 102.544 309.575 1.00 29.97 69 ASP A N 1
ATOM 430 C CA . ASP A 1 89 ? 50.328 101.472 309.667 1.00 31.89 69 ASP A CA 1
ATOM 431 C C . ASP A 1 89 ? 49.745 100.115 309.283 1.00 34.95 69 ASP A C 1
ATOM 432 O O . ASP A 1 89 ? 50.335 99.390 308.483 1.00 34.45 69 ASP A O 1
ATOM 437 N N . ARG A 1 90 ? 48.585 99.780 309.850 1.00 31.01 70 ARG A N 1
ATOM 438 C CA . ARG A 1 90 ? 47.879 98.553 309.479 1.00 32.71 70 ARG A CA 1
ATOM 439 C C . ARG A 1 90 ? 47.542 98.470 307.990 1.00 31.98 70 ARG A C 1
ATOM 440 O O . ARG A 1 90 ? 47.648 97.403 307.390 1.00 32.04 70 ARG A O 1
ATOM 448 N N . SER A 1 91 ? 47.133 99.588 307.395 1.00 29.22 71 SER A N 1
ATOM 449 C CA . SER A 1 91 ? 46.693 99.589 305.997 1.00 29.55 71 SER A CA 1
ATOM 450 C C . SER A 1 91 ? 47.830 99.393 304.996 1.00 34.71 71 SER A C 1
ATOM 451 O O . SER A 1 91 ? 47.595 98.958 303.859 1.00 34.99 71 SER A O 1
ATOM 454 N N . GLY A 1 92 ? 49.049 99.744 305.401 1.00 32.01 72 GLY A N 1
ATOM 455 C CA . GLY A 1 92 ? 50.206 99.650 304.517 1.00 37.88 72 GLY A CA 1
ATOM 456 C C . GLY A 1 92 ? 50.191 100.675 303.393 1.00 37.40 72 GLY A C 1
ATOM 457 O O . GLY A 1 92 ? 51.051 100.664 302.507 1.00 38.97 72 GLY A O 1
ATOM 458 N N . VAL A 1 93 ? 49.195 101.556 303.419 1.00 37.00 73 VAL A N 1
ATOM 459 C CA . VAL A 1 93 ? 49.050 102.600 302.411 1.00 36.27 73 VAL A CA 1
ATOM 460 C C . VAL A 1 93 ? 50.048 103.731 302.650 1.00 34.81 73 VAL A C 1
ATOM 461 O O . VAL A 1 93 ? 50.210 104.197 303.774 1.00 35.61 73 VAL A O 1
ATOM 465 N N . ALA A 1 94 ? 50.722 104.163 301.590 1.00 34.93 74 ALA A N 1
ATOM 466 C CA . ALA A 1 94 ? 51.664 105.273 301.682 1.00 36.52 74 ALA A CA 1
ATOM 467 C C . ALA A 1 94 ? 50.944 106.595 301.953 1.00 35.85 74 ALA A C 1
ATOM 468 O O . ALA A 1 94 ? 49.876 106.852 301.396 1.00 35.32 74 ALA A O 1
ATOM 470 N N . PRO A 1 95 ? 51.543 107.453 302.785 1.00 35.94 75 PRO A N 1
ATOM 471 C CA . PRO A 1 95 ? 50.974 108.775 303.068 1.00 39.26 75 PRO A CA 1
ATOM 472 C C . PRO A 1 95 ? 50.657 109.551 301.790 1.00 40.59 75 PRO A C 1
ATOM 473 O O . PRO A 1 95 ? 49.658 110.269 301.751 1.00 41.86 75 PRO A O 1
ATOM 477 N N . ALA A 1 96 ? 51.478 109.385 300.755 1.00 40.69 76 ALA A N 1
ATOM 478 C CA . ALA A 1 96 ? 51.255 110.056 299.477 1.00 41.23 76 ALA A CA 1
ATOM 479 C C . ALA A 1 96 ? 49.966 109.610 298.802 1.00 38.37 76 ALA A C 1
ATOM 480 O O . ALA A 1 96 ? 49.412 110.331 297.968 1.00 38.21 76 ALA A O 1
ATOM 482 N N . HIS A 1 97 ? 49.511 108.405 299.132 1.00 34.07 77 HIS A N 1
ATOM 483 C CA . HIS A 1 97 ? 48.279 107.876 298.554 1.00 38.70 77 HIS A CA 1
ATOM 484 C C . HIS A 1 97 ? 47.048 108.335 299.334 1.00 33.98 77 HIS A C 1
ATOM 485 O O . HIS A 1 97 ? 45.912 107.971 298.991 1.00 30.48 77 HIS A O 1
ATOM 492 N N . VAL A 1 98 ? 47.266 109.095 300.407 1.00 32.89 78 VAL A N 1
ATOM 493 C CA . VAL A 1 98 ? 46.139 109.643 301.158 1.00 30.10 78 VAL A CA 1
ATOM 494 C C . VAL A 1 98 ? 45.726 110.953 300.505 1.00 28.26 78 VAL A C 1
ATOM 495 O O . VAL A 1 98 ? 46.462 111.936 300.554 1.00 28.20 78 VAL A O 1
ATOM 499 N N . ASP A 1 99 ? 44.552 110.966 299.884 1.00 27.89 79 ASP A N 1
ATOM 500 C CA . ASP A 1 99 ? 44.130 112.129 299.094 1.00 27.82 79 ASP A CA 1
ATOM 501 C C . ASP A 1 99 ? 43.196 113.083 299.823 1.00 28.45 79 ASP A C 1
ATOM 502 O O . ASP A 1 99 ? 42.916 114.186 299.336 1.00 26.60 79 ASP A O 1
ATOM 507 N N . LEU A 1 100 ? 42.715 112.666 300.993 1.00 25.22 80 LEU A N 1
ATOM 508 C CA . LEU A 1 100 ? 41.826 113.505 301.790 1.00 25.69 80 LEU A CA 1
ATOM 509 C C . LEU A 1 100 ? 41.908 113.067 303.252 1.00 24.65 80 LEU A C 1
ATOM 510 O O . LEU A 1 100 ? 42.002 111.867 303.542 1.00 23.19 80 LEU A O 1
ATOM 515 N N . VAL A 1 101 ? 41.881 114.039 304.160 1.00 22.31 81 VAL A N 1
ATOM 516 C CA . VAL A 1 101 ? 41.813 113.775 305.592 1.00 24.98 81 VAL A CA 1
ATOM 517 C C . VAL A 1 101 ? 40.579 114.473 306.154 1.00 26.45 81 VAL A C 1
ATOM 518 O O . VAL A 1 101 ? 40.454 115.698 306.039 1.00 21.31 81 VAL A O 1
ATOM 522 N N . LEU A 1 102 ? 39.669 113.698 306.751 1.00 24.00 82 LEU A N 1
ATOM 523 C CA . LEU A 1 102 ? 38.457 114.248 307.358 1.00 23.98 82 LEU A CA 1
ATOM 524 C C . LEU A 1 102 ? 38.410 113.875 308.834 1.00 26.70 82 LEU A C 1
ATOM 525 O O . LEU A 1 102 ? 38.508 112.693 309.175 1.00 26.54 82 LEU A O 1
ATOM 530 N N . HIS A 1 103 ? 38.278 114.875 309.709 1.00 21.56 83 HIS A N 1
ATOM 531 C CA . HIS A 1 103 ? 38.231 114.636 311.151 1.00 24.36 83 HIS A CA 1
ATOM 532 C C . HIS A 1 103 ? 36.838 114.965 311.663 1.00 26.19 83 HIS A C 1
ATOM 533 O O . HIS A 1 103 ? 36.393 116.109 311.527 1.00 24.12 83 HIS A O 1
ATOM 540 N N . ALA A 1 104 ? 36.145 113.986 312.247 1.00 22.70 84 ALA A N 1
ATOM 541 C CA . ALA A 1 104 ? 34.784 114.225 312.727 1.00 25.02 84 ALA A CA 1
ATOM 542 C C . ALA A 1 104 ? 34.736 114.291 314.250 1.00 25.85 84 ALA A C 1
ATOM 543 O O . ALA A 1 104 ? 35.502 113.611 314.930 1.00 25.42 84 ALA A O 1
ATOM 545 N N . SER A 1 105 ? 33.851 115.128 314.787 1.00 22.80 85 SER A N 1
ATOM 546 C CA . SER A 1 105 ? 33.701 115.249 316.236 1.00 22.38 85 SER A CA 1
ATOM 547 C C . SER A 1 105 ? 32.372 115.910 316.566 1.00 25.18 85 SER A C 1
ATOM 548 O O . SER A 1 105 ? 31.735 116.509 315.694 1.00 25.49 85 SER A O 1
ATOM 551 N N . LEU A 1 106 ? 31.939 115.802 317.818 1.00 24.04 86 LEU A N 1
ATOM 552 C CA . LEU A 1 106 ? 30.695 116.455 318.211 1.00 27.71 86 LEU A CA 1
ATOM 553 C C . LEU A 1 106 ? 30.824 117.480 319.337 1.00 26.05 86 LEU A C 1
ATOM 554 O O . LEU A 1 106 ? 29.834 118.100 319.703 1.00 28.22 86 LEU A O 1
ATOM 559 N N . TYR A 1 107 ? 32.020 117.660 319.896 1.00 25.24 87 TYR A N 1
ATOM 560 C CA . TYR A 1 107 ? 32.160 118.572 321.025 1.00 24.29 87 TYR A CA 1
ATOM 561 C C . TYR A 1 107 ? 33.448 119.379 320.894 1.00 25.18 87 TYR A C 1
ATOM 562 O O . TYR A 1 107 ? 34.225 119.145 319.974 1.00 21.82 87 TYR A O 1
ATOM 571 N N . PHE A 1 108 ? 33.667 120.319 321.814 1.00 25.67 88 PHE A N 1
ATOM 572 C CA . PHE A 1 108 ? 34.782 121.260 321.717 1.00 27.72 88 PHE A CA 1
ATOM 573 C C . PHE A 1 108 ? 36.125 120.566 321.543 1.00 27.11 88 PHE A C 1
ATOM 574 O O . PHE A 1 108 ? 36.468 119.651 322.299 1.00 24.77 88 PHE A O 1
ATOM 582 N N . GLN A 1 109 ? 36.874 120.990 320.528 1.00 27.58 89 GLN A N 1
ATOM 583 C CA . GLN A 1 109 ? 38.136 120.341 320.187 1.00 23.91 89 GLN A CA 1
ATOM 584 C C . GLN A 1 109 ? 39.315 120.888 320.984 1.00 28.23 89 GLN A C 1
ATOM 585 O O . GLN A 1 109 ? 40.442 120.403 320.847 1.00 23.76 89 GLN A O 1
ATOM 591 N N . GLY A 1 110 ? 39.068 121.899 321.814 1.00 29.36 90 GLY A N 1
ATOM 592 C CA . GLY A 1 110 ? 40.089 122.332 322.759 1.00 33.54 90 GLY A CA 1
ATOM 593 C C . GLY A 1 110 ? 40.661 123.716 322.516 1.00 34.81 90 GLY A C 1
ATOM 594 O O . GLY A 1 110 ? 41.083 124.398 323.463 1.00 31.54 90 GLY A O 1
ATOM 595 N N . HIS A 1 111 ? 40.694 124.125 321.247 1.00 29.02 91 HIS A N 1
ATOM 596 C CA . HIS A 1 111 ? 41.131 125.469 320.882 1.00 30.43 91 HIS A CA 1
ATOM 597 C C . HIS A 1 111 ? 40.268 126.020 319.752 1.00 29.75 91 HIS A C 1
ATOM 598 O O . HIS A 1 111 ? 40.001 125.321 318.773 1.00 27.98 91 HIS A O 1
ATOM 605 N N . HIS A 1 112 ? 39.827 127.265 319.897 1.00 27.19 92 HIS A N 1
ATOM 606 C CA . HIS A 1 112 ? 38.993 127.919 318.887 1.00 30.57 92 HIS A CA 1
ATOM 607 C C . HIS A 1 112 ? 39.856 128.469 317.768 1.00 29.98 92 HIS A C 1
ATOM 608 O O . HIS A 1 112 ? 41.005 128.857 318.017 1.00 29.52 92 HIS A O 1
ATOM 615 N N . LEU A 1 113 ? 39.300 128.525 316.553 1.00 30.32 93 LEU A N 1
ATOM 616 C CA . LEU A 1 113 ? 40.010 129.071 315.382 1.00 28.81 93 LEU A CA 1
ATOM 617 C C . LEU A 1 113 ? 41.347 128.363 315.165 1.00 29.24 93 LEU A C 1
ATOM 618 O O . LEU A 1 113 ? 42.343 128.968 314.741 1.00 29.40 93 LEU A O 1
ATOM 623 N N . TRP A 1 114 ? 41.337 127.062 315.446 1.00 29.55 94 TRP A N 1
ATOM 624 C CA . TRP A 1 114 ? 42.492 126.194 315.286 1.00 26.90 94 TRP A CA 1
ATOM 625 C C . TRP A 1 114 ? 42.009 125.013 314.469 1.00 25.87 94 TRP A C 1
ATOM 626 O O . TRP A 1 114 ? 40.820 124.700 314.484 1.00 28.77 94 TRP A O 1
ATOM 637 N N . ALA A 1 115 ? 42.914 124.358 313.750 1.00 22.90 95 ALA A N 1
ATOM 638 C CA . ALA A 1 115 ? 42.524 123.304 312.814 1.00 22.86 95 ALA A CA 1
ATOM 639 C C . ALA A 1 115 ? 42.963 121.928 313.320 1.00 25.44 95 ALA A C 1
ATOM 640 O O . ALA A 1 115 ? 44.095 121.530 313.119 1.00 24.98 95 ALA A O 1
ATOM 642 N N . PRO A 1 116 ? 42.059 121.199 313.988 1.00 28.35 96 PRO A N 1
ATOM 643 C CA . PRO A 1 116 ? 42.400 119.861 314.496 1.00 24.74 96 PRO A CA 1
ATOM 644 C C . PRO A 1 116 ? 42.754 118.889 313.378 1.00 24.75 96 PRO A C 1
ATOM 645 O O . PRO A 1 116 ? 43.622 118.034 313.588 1.00 25.97 96 PRO A O 1
ATOM 649 N N . SER A 1 117 ? 42.120 119.011 312.209 1.00 22.40 97 SER A N 1
ATOM 650 C CA . SER A 1 117 ? 42.432 118.113 311.102 1.00 28.74 97 SER A CA 1
ATOM 651 C C . SER A 1 117 ? 43.866 118.296 310.622 1.00 22.21 97 SER A C 1
ATOM 652 O O . SER A 1 117 ? 44.465 117.365 310.103 1.00 22.29 97 SER A O 1
ATOM 655 N N . SER A 1 118 ? 44.397 119.502 310.775 1.00 23.15 98 SER A N 1
ATOM 656 C CA . SER A 1 118 ? 45.760 119.758 310.348 1.00 22.68 98 SER A CA 1
ATOM 657 C C . SER A 1 118 ? 46.717 119.166 311.381 1.00 25.70 98 SER A C 1
ATOM 658 O O . SER A 1 118 ? 47.815 118.732 311.034 1.00 21.01 98 SER A O 1
ATOM 661 N N . TYR A 1 119 ? 46.295 119.136 312.646 1.00 24.96 99 TYR A N 1
ATOM 662 C CA . TYR A 1 119 ? 47.075 118.434 313.667 1.00 25.11 99 TYR A CA 1
ATOM 663 C C . TYR A 1 119 ? 47.152 116.953 313.295 1.00 26.70 99 TYR A C 1
ATOM 664 O O . TYR A 1 119 ? 48.246 116.377 313.222 1.00 28.21 99 TYR A O 1
ATOM 673 N N . VAL A 1 120 ? 45.992 116.339 313.062 1.00 24.63 100 VAL A N 1
ATOM 674 C CA . VAL A 1 120 ? 45.945 114.943 312.616 1.00 24.79 100 VAL A CA 1
ATOM 675 C C . VAL A 1 120 ? 46.855 114.713 311.405 1.00 27.90 100 VAL A C 1
ATOM 676 O O . VAL A 1 120 ? 47.666 113.774 311.387 1.00 26.62 100 VAL A O 1
ATOM 680 N N . GLN A 1 121 ? 46.751 115.586 310.406 1.00 26.24 101 GLN A N 1
ATOM 681 C CA . GLN A 1 121 ? 47.588 115.447 309.222 1.00 28.81 101 GLN A CA 1
ATOM 682 C C . GLN A 1 121 ? 49.089 115.604 309.535 1.00 26.92 101 GLN A C 1
ATOM 683 O O . GLN A 1 121 ? 49.912 114.831 309.039 1.00 27.10 101 GLN A O 1
ATOM 689 N N . ARG A 1 122 ? 49.450 116.612 310.326 1.00 27.70 102 ARG A N 1
ATOM 690 C CA . ARG A 1 122 ? 50.858 116.832 310.664 1.00 27.03 102 ARG A CA 1
ATOM 691 C C . ARG A 1 122 ? 51.450 115.591 311.341 1.00 34.04 102 ARG A C 1
ATOM 692 O O . ARG A 1 122 ? 52.527 115.120 310.970 1.00 30.91 102 ARG A O 1
ATOM 700 N N . VAL A 1 123 ? 50.722 115.060 312.321 1.00 28.27 103 VAL A N 1
ATOM 701 C CA . VAL A 1 123 ? 51.239 113.999 313.186 1.00 30.44 103 VAL A CA 1
ATOM 702 C C . VAL A 1 123 ? 51.155 112.604 312.562 1.00 35.10 103 VAL A C 1
ATOM 703 O O . VAL A 1 123 ? 52.139 111.858 312.571 1.00 36.26 103 VAL A O 1
ATOM 707 N N . ALA A 1 124 ? 49.998 112.263 311.995 1.00 31.35 104 ALA A N 1
ATOM 708 C CA . ALA A 1 124 ? 49.743 110.897 311.538 1.00 30.21 104 ALA A CA 1
ATOM 709 C C . ALA A 1 124 ? 49.977 110.632 310.049 1.00 36.43 104 ALA A C 1
ATOM 710 O O . ALA A 1 124 ? 50.147 109.479 309.649 1.00 38.26 104 ALA A O 1
ATOM 712 N N . VAL A 1 125 ? 49.964 111.670 309.219 1.00 30.95 105 VAL A N 1
ATOM 713 C CA . VAL A 1 125 ? 50.081 111.437 307.783 1.00 33.16 105 VAL A CA 1
ATOM 714 C C . VAL A 1 125 ? 51.347 112.068 307.222 1.00 34.25 105 VAL A C 1
ATOM 715 O O . VAL A 1 125 ? 52.074 111.429 306.460 1.00 35.02 105 VAL A O 1
ATOM 719 N N . GLY A 1 126 ? 51.603 113.320 307.595 1.00 33.46 106 GLY A N 1
ATOM 720 C CA . GLY A 1 126 ? 52.782 114.018 307.110 1.00 33.56 106 GLY A CA 1
ATOM 721 C C . GLY A 1 126 ? 52.708 114.319 305.625 1.00 40.79 106 GLY A C 1
ATOM 722 O O . GLY A 1 126 ? 53.746 114.509 304.970 1.00 39.76 106 GLY A O 1
ATOM 723 N N . ASN A 1 127 ? 51.492 114.361 305.077 1.00 36.70 107 ASN A N 1
ATOM 724 C CA . ASN A 1 127 ? 51.336 114.755 303.676 1.00 32.58 107 ASN A CA 1
ATOM 725 C C . ASN A 1 127 ? 50.632 116.100 303.514 1.00 32.69 107 ASN A C 1
ATOM 726 O O . ASN A 1 127 ? 50.401 116.801 304.498 1.00 31.33 107 ASN A O 1
ATOM 731 N N . ARG A 1 128 ? 50.300 116.471 302.279 1.00 32.85 108 ARG A N 1
ATOM 732 C CA . ARG A 1 128 ? 49.698 117.786 302.039 1.00 30.48 108 ARG A CA 1
ATOM 733 C C . ARG A 1 128 ? 48.395 117.842 301.245 1.00 28.63 108 ARG A C 1
ATOM 734 O O . ARG A 1 128 ? 48.133 118.831 300.555 1.00 29.15 108 ARG A O 1
ATOM 742 N N . CYS A 1 129 ? 47.586 116.791 301.351 1.00 31.47 109 CYS A N 1
ATOM 743 C CA . CYS A 1 129 ? 46.259 116.759 300.737 1.00 27.31 109 CYS A CA 1
ATOM 744 C C . CYS A 1 129 ? 45.334 117.653 301.574 1.00 25.75 109 CYS A C 1
ATOM 745 O O . CYS A 1 129 ? 45.733 118.128 302.647 1.00 22.82 109 CYS A O 1
ATOM 748 N N . PRO A 1 130 ? 44.100 117.902 301.092 1.00 27.14 110 PRO A N 1
ATOM 749 C CA . PRO A 1 130 ? 43.214 118.707 301.941 1.00 26.60 110 PRO A CA 1
ATOM 750 C C . PRO A 1 130 ? 42.870 117.993 303.249 1.00 20.80 110 PRO A C 1
ATOM 751 O O . PRO A 1 130 ? 42.736 116.763 303.290 1.00 22.72 110 PRO A O 1
ATOM 755 N N . ALA A 1 131 ? 42.760 118.775 304.315 1.00 23.66 111 ALA A N 1
ATOM 756 C CA . ALA A 1 131 ? 42.467 118.248 305.645 1.00 22.63 111 ALA A CA 1
ATOM 757 C C . ALA A 1 131 ? 41.422 119.137 306.263 1.00 21.23 111 ALA A C 1
ATOM 758 O O . ALA A 1 131 ? 41.640 120.334 306.445 1.00 22.28 111 ALA A O 1
ATOM 760 N N . MET A 1 132 ? 40.276 118.572 306.607 1.00 22.60 112 MET A N 1
ATOM 761 C CA . MET A 1 132 ? 39.256 119.410 307.211 1.00 25.81 112 MET A CA 1
ATOM 762 C C . MET A 1 132 ? 38.338 118.623 308.133 1.00 24.68 112 MET A C 1
ATOM 763 O O . MET A 1 132 ? 38.411 117.392 308.201 1.00 23.94 112 MET A O 1
ATOM 768 N N . GLU A 1 133 ? 37.474 119.343 308.839 1.00 20.98 113 GLU A N 1
ATOM 769 C CA . GLU A 1 133 ? 36.525 118.708 309.733 1.00 24.17 113 GLU A CA 1
ATOM 770 C C . GLU A 1 133 ? 35.187 118.493 309.053 1.00 25.34 113 GLU A C 1
ATOM 771 O O . GLU A 1 133 ? 34.756 119.309 308.228 1.00 25.04 113 GLU A O 1
ATOM 777 N N . VAL A 1 134 ? 34.521 117.408 309.426 1.00 21.69 114 VAL A N 1
ATOM 778 C CA . VAL A 1 134 ? 33.146 117.164 309.028 1.00 20.14 114 VAL A CA 1
ATOM 779 C C . VAL A 1 134 ? 32.400 116.900 310.340 1.00 29.29 114 VAL A C 1
ATOM 780 O O . VAL A 1 134 ? 32.889 116.149 311.197 1.00 25.39 114 VAL A O 1
ATOM 784 N N . ARG A 1 135 ? 31.253 117.546 310.541 1.00 22.48 115 ARG A N 1
ATOM 785 C CA . ARG A 1 135 ? 30.444 117.232 311.721 1.00 24.19 115 ARG A CA 1
ATOM 786 C C . ARG A 1 135 ? 29.015 116.897 311.325 1.00 25.99 115 ARG A C 1
ATOM 787 O O . ARG A 1 135 ? 28.454 117.506 310.398 1.00 26.38 115 ARG A O 1
ATOM 795 N N . GLN A 1 136 ? 28.444 115.919 312.023 1.00 26.00 116 GLN A N 1
ATOM 796 C CA . GLN A 1 136 ? 27.028 115.574 311.884 1.00 26.23 116 GLN A CA 1
ATOM 797 C C . GLN A 1 136 ? 26.616 114.905 313.197 1.00 26.23 116 GLN A C 1
ATOM 798 O O . GLN A 1 136 ? 25.984 113.831 313.205 1.00 21.91 116 GLN A O 1
ATOM 804 N N . VAL A 1 137 ? 26.998 115.567 314.295 1.00 24.62 117 VAL A N 1
ATOM 805 C CA . VAL A 1 137 ? 26.871 115.055 315.677 1.00 24.66 117 VAL A CA 1
ATOM 806 C C . VAL A 1 137 ? 27.279 113.574 315.713 1.00 24.98 117 VAL A C 1
ATOM 807 O O . VAL A 1 137 ? 28.318 113.225 315.139 1.00 25.17 117 VAL A O 1
ATOM 811 N N . SER A 1 138 ? 26.480 112.695 316.322 1.00 22.48 118 SER A N 1
ATOM 812 C CA . SER A 1 138 ? 26.923 111.306 316.463 1.00 23.05 118 SER A CA 1
ATOM 813 C C . SER A 1 138 ? 26.954 110.517 315.170 1.00 25.11 118 SER A C 1
ATOM 814 O O . SER A 1 138 ? 27.337 109.349 315.175 1.00 25.30 118 SER A O 1
ATOM 817 N N . ASN A 1 139 ? 26.547 111.124 314.061 1.00 21.99 119 ASN A N 1
ATOM 818 C CA . ASN A 1 139 ? 26.672 110.431 312.788 1.00 24.40 119 ASN A CA 1
ATOM 819 C C . ASN A 1 139 ? 27.886 110.921 311.992 1.00 24.29 119 ASN A C 1
ATOM 820 O O . ASN A 1 139 ? 28.006 110.638 310.801 1.00 22.68 119 ASN A O 1
ATOM 825 N N . GLY A 1 140 ? 28.787 111.647 312.650 1.00 25.96 120 GLY A N 1
ATOM 826 C CA . GLY A 1 140 ? 29.878 112.307 311.947 1.00 21.66 120 GLY A CA 1
ATOM 827 C C . GLY A 1 140 ? 30.877 111.415 311.223 1.00 23.08 120 GLY A C 1
ATOM 828 O O . GLY A 1 140 ? 31.454 111.831 310.212 1.00 21.50 120 GLY A O 1
ATOM 829 N N . GLY A 1 141 ? 31.100 110.200 311.723 1.00 22.90 121 GLY A N 1
ATOM 830 C CA . GLY A 1 141 ? 32.038 109.289 311.071 1.00 23.86 121 GLY A CA 1
ATOM 831 C C . GLY A 1 141 ? 31.515 108.805 309.733 1.00 23.76 121 GLY A C 1
ATOM 832 O O . GLY A 1 141 ? 32.246 108.774 308.720 1.00 23.60 121 GLY A O 1
ATOM 833 N N . MET A 1 142 ? 30.239 108.430 309.714 1.00 22.60 122 MET A N 1
ATOM 834 C CA . MET A 1 142 ? 29.592 107.982 308.477 1.00 22.88 122 MET A CA 1
ATOM 835 C C . MET A 1 142 ? 29.321 109.134 307.506 1.00 22.34 122 MET A C 1
ATOM 836 O O . MET A 1 142 ? 29.358 108.960 306.286 1.00 23.03 122 MET A O 1
ATOM 841 N N . ALA A 1 143 ? 29.025 110.309 308.045 1.00 22.97 123 ALA A N 1
ATOM 842 C CA . ALA A 1 143 ? 28.926 111.502 307.212 1.00 22.17 123 ALA A CA 1
ATOM 843 C C . ALA A 1 143 ? 30.277 111.771 306.528 1.00 22.12 123 ALA A C 1
ATOM 844 O O . ALA A 1 143 ? 30.330 112.104 305.337 1.00 23.18 123 ALA A O 1
ATOM 846 N N . ALA A 1 144 ? 31.371 111.630 307.270 1.00 21.53 124 ALA A N 1
ATOM 847 C CA . ALA A 1 144 ? 32.699 111.810 306.667 1.00 21.56 124 ALA A CA 1
ATOM 848 C C . ALA A 1 144 ? 32.957 110.723 305.626 1.00 23.76 124 ALA A C 1
ATOM 849 O O . ALA A 1 144 ? 33.576 110.975 304.578 1.00 23.24 124 ALA A O 1
ATOM 851 N N . LEU A 1 145 ? 32.490 109.510 305.910 1.00 22.79 125 LEU A N 1
ATOM 852 C CA . LEU A 1 145 ? 32.660 108.400 304.975 1.00 24.66 125 LEU A CA 1
ATOM 853 C C . LEU A 1 145 ? 31.910 108.682 303.671 1.00 25.38 125 LEU A C 1
ATOM 854 O O . LEU A 1 145 ? 32.401 108.360 302.580 1.00 23.14 125 LEU A O 1
ATOM 859 N N . GLU A 1 146 ? 30.730 109.297 303.775 1.00 22.79 126 GLU A N 1
ATOM 860 C CA . GLU A 1 146 ? 29.984 109.697 302.577 1.00 24.46 126 GLU A CA 1
ATOM 861 C C . GLU A 1 146 ? 30.779 110.677 301.730 1.00 20.13 126 GLU A C 1
ATOM 862 O O . GLU A 1 146 ? 30.869 110.517 300.514 1.00 21.39 126 GLU A O 1
ATOM 868 N N . LEU A 1 147 ? 31.350 111.697 302.360 1.00 21.39 127 LEU A N 1
ATOM 869 C CA . LEU A 1 147 ? 32.074 112.716 301.599 1.00 23.79 127 LEU A CA 1
ATOM 870 C C . LEU A 1 147 ? 33.397 112.179 301.057 1.00 22.68 127 LEU A C 1
ATOM 871 O O . LEU A 1 147 ? 33.828 112.572 299.968 1.00 24.84 127 LEU A O 1
ATOM 876 N N . ALA A 1 148 ? 34.035 111.281 301.812 1.00 23.72 128 ALA A N 1
ATOM 877 C CA . ALA A 1 148 ? 35.295 110.678 301.385 1.00 22.56 128 ALA A CA 1
ATOM 878 C C . ALA A 1 148 ? 35.074 109.766 300.186 1.00 25.54 128 ALA A C 1
ATOM 879 O O . ALA A 1 148 ? 35.858 109.793 299.234 1.00 25.91 128 ALA A O 1
ATOM 881 N N . ARG A 1 149 ? 34.022 108.946 300.231 1.00 24.50 129 ARG A N 1
ATOM 882 C CA . ARG A 1 149 ? 33.654 108.125 299.083 1.00 24.04 129 ARG A CA 1
ATOM 883 C C . ARG A 1 149 ? 33.489 108.964 297.813 1.00 25.92 129 ARG A C 1
ATOM 884 O O . ARG A 1 149 ? 34.048 108.642 296.755 1.00 25.24 129 ARG A O 1
ATOM 892 N N . ALA A 1 150 ? 32.720 110.041 297.924 1.00 22.76 130 ALA A N 1
ATOM 893 C CA . ALA A 1 150 ? 32.500 110.923 296.786 1.00 25.38 130 ALA A CA 1
ATOM 894 C C . ALA A 1 150 ? 33.825 111.508 296.312 1.00 25.67 130 ALA A C 1
ATOM 895 O O . ALA A 1 150 ? 34.089 111.564 295.103 1.00 24.42 130 ALA A O 1
ATOM 897 N N . TYR A 1 151 ? 34.664 111.933 297.257 1.00 25.88 131 TYR A N 1
ATOM 898 C CA . TYR A 1 151 ? 35.938 112.551 296.888 1.00 26.08 131 TYR A CA 1
ATOM 899 C C . TYR A 1 151 ? 36.805 111.583 296.097 1.00 26.97 131 TYR A C 1
ATOM 900 O O . TYR A 1 151 ? 37.355 111.949 295.057 1.00 27.18 131 TYR A O 1
ATOM 909 N N . LEU A 1 152 ? 36.907 110.340 296.569 1.00 27.30 132 LEU A N 1
ATOM 910 C CA . LEU A 1 152 ? 37.730 109.339 295.880 1.00 27.82 132 LEU A CA 1
ATOM 911 C C . LEU A 1 152 ? 37.158 109.004 294.496 1.00 32.27 132 LEU A C 1
ATOM 912 O O . LEU A 1 152 ? 37.912 108.802 293.535 1.00 29.55 132 LEU A O 1
ATOM 917 N N . LEU A 1 153 ? 35.827 108.974 294.392 1.00 27.93 133 LEU A N 1
ATOM 918 C CA . LEU A 1 153 ? 35.166 108.621 293.139 1.00 28.68 133 LEU A CA 1
ATOM 919 C C . LEU A 1 153 ? 35.156 109.756 292.117 1.00 32.96 133 LEU A C 1
ATOM 920 O O . LEU A 1 153 ? 34.910 109.519 290.939 1.00 32.32 133 LEU A O 1
ATOM 925 N N . ALA A 1 154 ? 35.431 110.981 292.555 1.00 30.18 134 ALA A N 1
ATOM 926 C CA . ALA A 1 154 ? 35.298 112.147 291.676 1.00 30.21 134 ALA A CA 1
ATOM 927 C C . ALA A 1 154 ? 36.470 112.378 290.711 1.00 29.92 134 ALA A C 1
ATOM 928 O O . ALA A 1 154 ? 36.359 113.202 289.808 1.00 35.48 134 ALA A O 1
ATOM 930 N N . ALA A 1 155 ? 37.588 111.679 290.909 1.00 32.23 135 ALA A N 1
ATOM 931 C CA . ALA A 1 155 ? 38.741 111.765 289.999 1.00 30.38 135 ALA A CA 1
ATOM 932 C C . ALA A 1 155 ? 39.431 110.408 289.917 1.00 35.20 135 ALA A C 1
ATOM 933 O O . ALA A 1 155 ? 39.666 109.767 290.945 1.00 36.06 135 ALA A O 1
ATOM 935 N N . PRO A 1 156 ? 39.787 109.981 288.692 1.00 37.65 136 PRO A N 1
ATOM 936 C CA . PRO A 1 156 ? 40.192 108.599 288.401 1.00 36.26 136 PRO A CA 1
ATOM 937 C C . PRO A 1 156 ? 41.478 108.174 289.096 1.00 37.15 136 PRO A C 1
ATOM 938 O O . PRO A 1 156 ? 41.679 106.979 289.309 1.00 41.66 136 PRO A O 1
ATOM 942 N N . ASP A 1 157 ? 42.321 109.134 289.459 1.00 34.98 137 ASP A N 1
ATOM 943 C CA . ASP A 1 157 ? 43.635 108.820 290.003 1.00 38.77 137 ASP A CA 1
ATOM 944 C C . ASP A 1 157 ? 43.719 108.856 291.534 1.00 37.93 137 ASP A C 1
ATOM 945 O O . ASP A 1 157 ? 44.792 108.650 292.095 1.00 37.68 137 ASP A O 1
ATOM 950 N N . ARG A 1 158 ? 42.610 109.123 292.218 1.00 34.49 138 ARG A N 1
ATOM 951 C CA . ARG A 1 158 ? 42.654 109.190 293.681 1.00 35.64 138 ARG A CA 1
ATOM 952 C C . ARG A 1 158 ? 42.679 107.790 294.281 1.00 35.19 138 ARG A C 1
ATOM 953 O O . ARG A 1 158 ? 42.103 106.858 293.715 1.00 31.97 138 ARG A O 1
ATOM 961 N N . VAL A 1 159 ? 43.356 107.639 295.416 1.00 31.35 139 VAL A N 1
ATOM 962 C CA . VAL A 1 159 ? 43.601 106.312 295.972 1.00 34.38 139 VAL A CA 1
ATOM 963 C C . VAL A 1 159 ? 42.917 106.076 297.325 1.00 31.40 139 VAL A C 1
ATOM 964 O O . VAL A 1 159 ? 42.020 105.228 297.436 1.00 29.59 139 VAL A O 1
ATOM 968 N N . ALA A 1 160 ? 43.320 106.831 298.344 1.00 29.38 140 ALA A N 1
ATOM 969 C CA . ALA A 1 160 ? 42.799 106.604 299.692 1.00 28.28 140 ALA A CA 1
ATOM 970 C C . ALA A 1 160 ? 42.369 107.878 300.420 1.00 27.00 140 ALA A C 1
ATOM 971 O O . ALA A 1 160 ? 42.777 108.986 300.066 1.00 25.37 140 ALA A O 1
ATOM 973 N N . ALA A 1 161 ? 41.548 107.707 301.454 1.00 26.26 141 ALA A N 1
ATOM 974 C CA . ALA A 1 161 ? 41.141 108.819 302.313 1.00 26.68 141 ALA A CA 1
ATOM 975 C C . ALA A 1 161 ? 41.219 108.380 303.763 1.00 25.88 141 ALA A C 1
ATOM 976 O O . ALA A 1 161 ? 40.934 107.219 304.084 1.00 25.52 141 ALA A O 1
ATOM 978 N N . LEU A 1 162 ? 41.584 109.307 304.642 1.00 23.91 142 LEU A N 1
ATOM 979 C CA . LEU A 1 162 ? 41.637 109.018 306.068 1.00 25.38 142 LEU A CA 1
ATOM 980 C C . LEU A 1 162 ? 40.501 109.727 306.773 1.00 23.97 142 LEU A C 1
ATOM 981 O O . LEU A 1 162 ? 40.343 110.951 306.648 1.00 24.54 142 LEU A O 1
ATOM 986 N N . ILE A 1 163 ? 39.705 108.968 307.517 1.00 24.90 143 ILE A N 1
ATOM 987 C CA . ILE A 1 163 ? 38.662 109.563 308.351 1.00 25.14 143 ILE A CA 1
ATOM 988 C C . ILE A 1 163 ? 39.028 109.318 309.814 1.00 25.33 143 ILE A C 1
ATOM 989 O O . ILE A 1 163 ? 39.383 108.198 310.177 1.00 25.98 143 ILE A O 1
ATOM 994 N N . THR A 1 164 ? 38.968 110.350 310.650 1.00 22.16 144 THR A N 1
ATOM 995 C CA . THR A 1 164 ? 39.229 110.160 312.081 1.00 22.66 144 THR A CA 1
ATOM 996 C C . THR A 1 164 ? 38.098 110.748 312.905 1.00 25.41 144 THR A C 1
ATOM 997 O O . THR A 1 164 ? 37.326 111.562 312.401 1.00 23.58 144 THR A O 1
ATOM 1001 N N . THR A 1 165 ? 38.003 110.340 314.171 1.00 23.64 145 THR A N 1
ATOM 1002 C CA . THR A 1 165 ? 37.116 111.005 315.125 1.00 23.50 145 THR A CA 1
ATOM 1003 C C . THR A 1 165 ? 37.855 111.169 316.429 1.00 25.14 145 THR A C 1
ATOM 1004 O O . THR A 1 165 ? 38.817 110.435 316.708 1.00 25.67 145 THR A O 1
ATOM 1008 N N . GLY A 1 166 ? 37.415 112.130 317.232 1.00 24.17 146 GLY A N 1
ATOM 1009 C CA . GLY A 1 166 ? 38.033 112.367 318.524 1.00 21.85 146 GLY A CA 1
ATOM 1010 C C . GLY A 1 166 ? 37.208 113.335 319.345 1.00 24.72 146 GLY A C 1
ATOM 1011 O O . GLY A 1 166 ? 36.751 114.365 318.843 1.00 24.48 146 GLY A O 1
ATOM 1012 N N . ASP A 1 167 ? 36.995 113.002 320.609 1.00 23.24 147 ASP A N 1
ATOM 1013 C CA . ASP A 1 167 ? 36.304 113.905 321.520 1.00 24.76 147 ASP A CA 1
ATOM 1014 C C . ASP A 1 167 ? 36.757 113.675 322.953 1.00 25.94 147 ASP A C 1
ATOM 1015 O O . ASP A 1 167 ? 37.290 112.624 323.289 1.00 24.73 147 ASP A O 1
ATOM 1020 N N . ARG A 1 168 ? 36.545 114.680 323.788 1.00 23.68 148 ARG A N 1
ATOM 1021 C CA . ARG A 1 168 ? 36.883 114.604 325.201 1.00 28.05 148 ARG A CA 1
ATOM 1022 C C . ARG A 1 168 ? 35.737 115.274 325.957 1.00 27.30 148 ARG A C 1
ATOM 1023 O O . ARG A 1 168 ? 35.552 116.492 325.876 1.00 25.02 148 ARG A O 1
ATOM 1031 N N . MET A 1 169 ? 34.946 114.472 326.664 1.00 26.46 149 MET A N 1
ATOM 1032 C CA . MET A 1 169 ? 33.659 114.935 327.196 1.00 27.05 149 MET A CA 1
ATOM 1033 C C . MET A 1 169 ? 33.771 115.110 328.711 1.00 30.67 149 MET A C 1
ATOM 1034 O O . MET A 1 169 ? 33.188 114.346 329.480 1.00 31.49 149 MET A O 1
ATOM 1039 N N . HIS A 1 170 ? 34.497 116.137 329.131 1.00 30.52 150 HIS A N 1
ATOM 1040 C CA . HIS A 1 170 ? 34.808 116.344 330.535 1.00 30.95 150 HIS A CA 1
ATOM 1041 C C . HIS A 1 170 ? 33.920 117.432 331.125 1.00 35.26 150 HIS A C 1
ATOM 1042 O O . HIS A 1 170 ? 33.307 118.207 330.391 1.00 31.60 150 HIS A O 1
ATOM 1049 N N . PRO A 1 171 ? 33.838 117.488 332.466 1.00 36.25 151 PRO A N 1
ATOM 1050 C CA . PRO A 1 171 ? 33.192 118.634 333.117 1.00 39.59 151 PRO A CA 1
ATOM 1051 C C . PRO A 1 171 ? 34.005 119.898 332.840 1.00 46.24 151 PRO A C 1
ATOM 1052 O O . PRO A 1 171 ? 35.151 119.791 332.399 1.00 45.13 151 PRO A O 1
ATOM 1056 N N . PRO A 1 172 ? 33.426 121.087 333.076 1.00 52.13 152 PRO A N 1
ATOM 1057 C CA . PRO A 1 172 ? 32.086 121.365 333.605 1.00 44.63 152 PRO A CA 1
ATOM 1058 C C . PRO A 1 172 ? 31.033 121.455 332.505 1.00 38.80 152 PRO A C 1
ATOM 1059 O O . PRO A 1 172 ? 29.835 121.380 332.794 1.00 40.50 152 PRO A O 1
ATOM 1063 N N . GLY A 1 173 ? 31.465 121.610 331.260 1.00 37.81 153 GLY A N 1
ATOM 1064 C CA . GLY A 1 173 ? 30.532 121.792 330.168 1.00 35.36 153 GLY A CA 1
ATOM 1065 C C . GLY A 1 173 ? 29.699 120.558 329.873 1.00 35.20 153 GLY A C 1
ATOM 1066 O O . GLY A 1 173 ? 28.566 120.668 329.391 1.00 37.04 153 GLY A O 1
ATOM 1067 N N . PHE A 1 174 ? 30.253 119.380 330.155 1.00 33.51 154 PHE A N 1
ATOM 1068 C CA . PHE A 1 174 ? 29.573 118.135 329.809 1.00 31.76 154 PHE A CA 1
ATOM 1069 C C . PHE A 1 174 ? 29.633 117.115 330.939 1.00 31.17 154 PHE A C 1
ATOM 1070 O O . PHE A 1 174 ? 30.659 116.965 331.615 1.00 30.99 154 PHE A O 1
ATOM 1078 N N . ASP A 1 175 ? 28.516 116.425 331.137 1.00 27.68 155 ASP A N 1
ATOM 1079 C CA . ASP A 1 175 ? 28.447 115.330 332.086 1.00 28.61 155 ASP A CA 1
ATOM 1080 C C . ASP A 1 175 ? 28.218 114.050 331.288 1.00 28.42 155 ASP A C 1
ATOM 1081 O O . ASP A 1 175 ? 27.110 113.807 330.770 1.00 25.58 155 ASP A O 1
ATOM 1086 N N . ARG A 1 176 ? 29.246 113.211 331.210 1.00 25.10 156 ARG A N 1
ATOM 1087 C CA . ARG A 1 176 ? 29.182 112.058 330.309 1.00 27.65 156 ARG A CA 1
ATOM 1088 C C . ARG A 1 176 ? 28.083 111.072 330.700 1.00 28.34 156 ARG A C 1
ATOM 1089 O O . ARG A 1 176 ? 27.629 110.279 329.870 1.00 25.85 156 ARG A O 1
ATOM 1097 N N . TRP A 1 177 ? 27.635 111.139 331.953 1.00 27.31 157 TRP A N 1
ATOM 1098 C CA . TRP A 1 177 ? 26.564 110.254 332.423 1.00 29.49 157 TRP A CA 1
ATOM 1099 C C . TRP A 1 177 ? 25.166 110.876 332.309 1.00 27.02 157 TRP A C 1
ATOM 1100 O O . TRP A 1 177 ? 24.185 110.167 332.039 1.00 32.09 157 TRP A O 1
ATOM 1111 N N . SER A 1 178 ? 25.062 112.184 332.468 1.00 26.92 158 SER A N 1
ATOM 1112 C CA . SER A 1 178 ? 23.790 112.870 332.630 1.00 30.61 158 SER A CA 1
ATOM 1113 C C . SER A 1 178 ? 23.371 113.951 331.641 1.00 32.61 158 SER A C 1
ATOM 1114 O O . SER A 1 178 ? 22.264 114.413 331.653 1.00 30.93 158 SER A O 1
ATOM 1117 N N . SER A 1 179 ? 24.274 114.384 330.812 1.00 29.88 159 SER A N 1
ATOM 1118 C CA . SER A 1 179 ? 23.932 115.407 329.815 1.00 30.63 159 SER A CA 1
ATOM 1119 C C . SER A 1 179 ? 22.910 114.881 328.808 1.00 29.16 159 SER A C 1
ATOM 1120 O O . SER A 1 179 ? 22.144 115.650 328.229 1.00 29.79 159 SER A O 1
ATOM 1123 N N . ASP A 1 180 ? 22.912 113.564 328.610 1.00 24.52 160 ASP A N 1
ATOM 1124 C CA . ASP A 1 180 ? 22.024 112.887 327.667 1.00 24.52 160 ASP A CA 1
ATOM 1125 C C . ASP A 1 180 ? 21.718 111.526 328.284 1.00 26.21 160 ASP A C 1
ATOM 1126 O O . ASP A 1 180 ? 22.289 110.516 327.869 1.00 26.24 160 ASP A O 1
ATOM 1131 N N . PRO A 1 181 ? 20.852 111.503 329.320 1.00 30.40 161 PRO A N 1
ATOM 1132 C CA . PRO A 1 181 ? 20.556 110.290 330.091 1.00 28.15 161 PRO A CA 1
ATOM 1133 C C . PRO A 1 181 ? 20.123 109.141 329.196 1.00 25.50 161 PRO A C 1
ATOM 1134 O O . PRO A 1 181 ? 19.139 109.288 328.473 1.00 24.20 161 PRO A O 1
ATOM 1138 N N . GLY A 1 182 ? 20.847 108.023 329.239 1.00 24.50 162 GLY A N 1
ATOM 1139 C CA . GLY A 1 182 ? 20.511 106.865 328.420 1.00 23.69 162 GLY A CA 1
ATOM 1140 C C . GLY A 1 182 ? 21.705 106.431 327.583 1.00 26.24 162 GLY A C 1
ATOM 1141 O O . GLY A 1 182 ? 21.768 105.303 327.066 1.00 25.36 162 GLY A O 1
ATOM 1142 N N . THR A 1 183 ? 22.662 107.342 327.454 1.00 23.71 163 THR A N 1
ATOM 1143 C CA . THR A 1 183 ? 23.865 107.097 326.684 1.00 23.25 163 THR A CA 1
ATOM 1144 C C . THR A 1 183 ? 24.990 107.670 327.510 1.00 22.54 163 THR A C 1
ATOM 1145 O O . THR A 1 183 ? 24.846 108.743 328.096 1.00 24.41 163 THR A O 1
ATOM 1149 N N . VAL A 1 184 ? 26.098 106.947 327.588 1.00 22.83 164 VAL A N 1
ATOM 1150 C CA . VAL A 1 184 ? 27.224 107.388 328.405 1.00 24.62 164 VAL A CA 1
ATOM 1151 C C . VAL A 1 184 ? 28.386 107.678 327.471 1.00 26.75 164 VAL A C 1
ATOM 1152 O O . VAL A 1 184 ? 28.797 106.810 326.692 1.00 25.01 164 VAL A O 1
ATOM 1156 N N . TYR A 1 185 ? 28.900 108.902 327.527 1.00 27.22 165 TYR A N 1
ATOM 1157 C CA . TYR A 1 185 ? 29.849 109.366 326.509 1.00 25.68 165 TYR A CA 1
ATOM 1158 C C . TYR A 1 185 ? 31.289 109.028 326.855 1.00 26.18 165 TYR A C 1
ATOM 1159 O O . TYR A 1 185 ? 31.713 109.179 328.004 1.00 24.82 165 TYR A O 1
ATOM 1168 N N . ALA A 1 186 ? 32.039 108.575 325.848 1.00 25.76 166 ALA A N 1
ATOM 1169 C CA . ALA A 1 186 ? 33.446 108.211 326.016 1.00 24.46 166 ALA A CA 1
ATOM 1170 C C . ALA A 1 186 ? 34.397 109.277 325.467 1.00 27.79 166 ALA A C 1
ATOM 1171 O O . ALA A 1 186 ? 34.025 110.074 324.589 1.00 25.16 166 ALA A O 1
ATOM 1173 N N . ASP A 1 187 ? 35.622 109.291 325.985 1.00 25.38 167 ASP A N 1
ATOM 1174 C CA . ASP A 1 187 ? 36.710 110.029 325.357 1.00 26.31 167 ASP A CA 1
ATOM 1175 C C . ASP A 1 187 ? 37.501 109.011 324.546 1.00 28.25 167 ASP A C 1
ATOM 1176 O O . ASP A 1 187 ? 37.648 107.873 324.974 1.00 27.34 167 ASP A O 1
ATOM 1181 N N . GLY A 1 188 ? 38.013 109.403 323.382 1.00 26.37 168 GLY A N 1
ATOM 1182 C CA . GLY A 1 188 ? 38.844 108.502 322.597 1.00 23.91 168 GLY A CA 1
ATOM 1183 C C . GLY A 1 188 ? 38.917 108.927 321.144 1.00 28.90 168 GLY A C 1
ATOM 1184 O O . GLY A 1 188 ? 38.209 109.850 320.720 1.00 24.50 168 GLY A O 1
ATOM 1185 N N . GLY A 1 189 ? 39.776 108.259 320.379 1.00 26.76 169 GLY A N 1
ATOM 1186 C CA . GLY A 1 189 ? 39.885 108.517 318.956 1.00 25.32 169 GLY A CA 1
ATOM 1187 C C . GLY A 1 189 ? 39.663 107.248 318.146 1.00 27.34 169 GLY A C 1
ATOM 1188 O O . GLY A 1 189 ? 39.877 106.126 318.635 1.00 25.54 169 GLY A O 1
ATOM 1189 N N . THR A 1 190 ? 39.202 107.412 316.911 1.00 23.41 170 THR A N 1
ATOM 1190 C CA . THR A 1 190 ? 39.053 106.281 316.002 1.00 22.14 170 THR A CA 1
ATOM 1191 C C . THR A 1 190 ? 39.562 106.726 314.647 1.00 20.14 170 THR A C 1
ATOM 1192 O O . THR A 1 190 ? 39.676 107.920 314.390 1.00 23.13 170 THR A O 1
ATOM 1196 N N . ALA A 1 191 ? 39.862 105.776 313.771 1.00 23.23 171 ALA A N 1
ATOM 1197 C CA . ALA A 1 191 ? 40.298 106.124 312.425 1.00 23.18 171 ALA A CA 1
ATOM 1198 C C . ALA A 1 191 ? 39.992 105.008 311.442 1.00 23.82 171 ALA A C 1
ATOM 1199 O O . ALA A 1 191 ? 40.000 103.819 311.803 1.00 23.58 171 ALA A O 1
ATOM 1201 N N . LEU A 1 192 ? 39.705 105.394 310.204 1.00 24.18 172 LEU A N 1
ATOM 1202 C CA . LEU A 1 192 ? 39.465 104.432 309.135 1.00 23.38 172 LEU A CA 1
ATOM 1203 C C . LEU A 1 192 ? 40.138 104.915 307.861 1.00 24.23 172 LEU A C 1
ATOM 1204 O O . LEU A 1 192 ? 40.088 106.111 307.537 1.00 24.37 172 LEU A O 1
ATOM 1209 N N . VAL A 1 193 ? 40.774 103.989 307.146 1.00 25.44 173 VAL A N 1
ATOM 1210 C CA . VAL A 1 193 ? 41.410 104.294 305.861 1.00 26.25 173 VAL A CA 1
ATOM 1211 C C . VAL A 1 193 ? 40.576 103.640 304.764 1.00 24.94 173 VAL A C 1
ATOM 1212 O O . VAL A 1 193 ? 40.428 102.404 304.718 1.00 26.97 173 VAL A O 1
ATOM 1216 N N . LEU A 1 194 ? 39.993 104.480 303.911 1.00 23.46 174 LEU A N 1
ATOM 1217 C CA . LEU A 1 194 ? 39.144 104.038 302.814 1.00 25.20 174 LEU A CA 1
ATOM 1218 C C . LEU A 1 194 ? 40.002 104.013 301.558 1.00 23.67 174 LEU A C 1
ATOM 1219 O O . LEU A 1 194 ? 40.823 104.909 301.365 1.00 27.55 174 LEU A O 1
ATOM 1224 N N . SER A 1 195 ? 39.839 103.001 300.708 1.00 26.17 175 SER A N 1
ATOM 1225 C CA . SER A 1 195 ? 40.659 102.921 299.493 1.00 26.69 175 SER A CA 1
ATOM 1226 C C . SER A 1 195 ? 39.899 102.455 298.248 1.00 25.07 175 SER A C 1
ATOM 1227 O O . SER A 1 195 ? 39.046 101.578 298.325 1.00 29.09 175 SER A O 1
ATOM 1230 N N . ARG A 1 196 ? 40.216 103.042 297.094 1.00 30.24 176 ARG A N 1
ATOM 1231 C CA . ARG A 1 196 ? 39.685 102.531 295.825 1.00 31.39 176 ARG A CA 1
ATOM 1232 C C . ARG A 1 196 ? 40.541 101.389 295.292 1.00 32.48 176 ARG A C 1
ATOM 1233 O O . ARG A 1 196 ? 40.118 100.654 294.400 1.00 36.82 176 ARG A O 1
ATOM 1241 N N . GLN A 1 197 ? 41.751 101.266 295.828 1.00 36.42 177 GLN A N 1
ATOM 1242 C CA . GLN A 1 197 ? 42.753 100.333 295.314 1.00 35.83 177 GLN A CA 1
ATOM 1243 C C . GLN A 1 197 ? 42.527 98.897 295.791 1.00 37.88 177 GLN A C 1
ATOM 1244 O O . GLN A 1 197 ? 42.518 97.952 294.993 1.00 37.11 177 GLN A O 1
ATOM 1250 N N . GLY A 1 198 ? 42.362 98.737 297.101 1.00 33.46 178 GLY A N 1
ATOM 1251 C CA . GLY A 1 198 ? 42.174 97.425 297.692 1.00 35.22 178 GLY A CA 1
ATOM 1252 C C . GLY A 1 198 ? 42.155 97.535 299.202 1.00 33.61 178 GLY A C 1
ATOM 1253 O O . GLY A 1 198 ? 42.379 98.615 299.762 1.00 30.80 178 GLY A O 1
ATOM 1254 N N . GLY A 1 199 ? 41.898 96.419 299.867 1.00 28.82 179 GLY A N 1
ATOM 1255 C CA . GLY A 1 199 ? 41.822 96.398 301.322 1.00 32.35 179 GLY A CA 1
ATOM 1256 C C . GLY A 1 199 ? 41.284 95.060 301.786 1.00 30.72 179 GLY A C 1
ATOM 1257 O O . GLY A 1 199 ? 40.957 94.210 300.953 1.00 31.10 179 GLY A O 1
ATOM 1258 N N . PHE A 1 200 ? 41.180 94.865 303.098 1.00 30.46 180 PHE A N 1
ATOM 1259 C CA . PHE A 1 200 ? 40.762 93.568 303.629 1.00 29.71 180 PHE A CA 1
ATOM 1260 C C . PHE A 1 200 ? 39.240 93.409 303.694 1.00 30.48 180 PHE A C 1
ATOM 1261 O O . PHE A 1 200 ? 38.731 92.324 304.003 1.00 30.20 180 PHE A O 1
ATOM 1269 N N . ALA A 1 201 ? 38.513 94.492 303.424 1.00 30.63 181 ALA A N 1
ATOM 1270 C CA . ALA A 1 201 ? 37.050 94.436 303.407 1.00 27.57 181 ALA A CA 1
ATOM 1271 C C . ALA A 1 201 ? 36.488 95.332 302.313 1.00 28.22 181 ALA A C 1
ATOM 1272 O O . ALA A 1 201 ? 37.114 96.321 301.931 1.00 29.15 181 ALA A O 1
ATOM 1274 N N . ARG A 1 202 ? 35.304 95.002 301.810 1.00 31.01 182 ARG A N 1
ATOM 1275 C CA . ARG A 1 202 ? 34.705 95.814 300.763 1.00 30.30 182 ARG A CA 1
ATOM 1276 C C . ARG A 1 202 ? 33.470 96.561 301.258 1.00 30.25 182 ARG A C 1
ATOM 1277 O O . ARG A 1 202 ? 32.627 95.989 301.955 1.00 26.20 182 ARG A O 1
ATOM 1285 N N . LEU A 1 203 ? 33.376 97.843 300.903 1.00 29.33 183 LEU A N 1
ATOM 1286 C CA . LEU A 1 203 ? 32.184 98.633 301.203 1.00 30.39 183 LEU A CA 1
ATOM 1287 C C . LEU A 1 203 ? 31.116 98.284 300.172 1.00 31.75 183 LEU A C 1
ATOM 1288 O O . LEU A 1 203 ? 31.197 98.699 299.010 1.00 35.37 183 LEU A O 1
ATOM 1293 N N . ARG A 1 204 ? 30.126 97.501 300.585 1.00 24.54 184 ARG A N 1
ATOM 1294 C CA . ARG A 1 204 ? 29.089 97.058 299.656 1.00 29.27 184 ARG A CA 1
ATOM 1295 C C . ARG A 1 204 ? 27.957 98.083 299.518 1.00 29.45 184 ARG A C 1
ATOM 1296 O O . ARG A 1 204 ? 27.343 98.200 298.458 1.00 31.63 184 ARG A O 1
ATOM 1304 N N . SER A 1 205 ? 27.691 98.829 300.584 1.00 24.49 185 SER A N 1
ATOM 1305 C CA . SER A 1 205 ? 26.650 99.850 300.545 1.00 26.98 185 SER A CA 1
ATOM 1306 C C . SER A 1 205 ? 26.876 100.838 301.667 1.00 25.43 185 SER A C 1
ATOM 1307 O O . SER A 1 205 ? 27.491 100.506 302.686 1.00 26.71 185 SER A O 1
ATOM 1310 N N . LEU A 1 206 ? 26.419 102.064 301.451 1.00 23.73 186 LEU A N 1
ATOM 1311 C CA . LEU A 1 206 ? 26.442 103.108 302.466 1.00 23.26 186 LEU A CA 1
ATOM 1312 C C . LEU A 1 206 ? 25.306 104.047 302.111 1.00 27.29 186 LEU A C 1
ATOM 1313 O O . LEU A 1 206 ? 25.262 104.572 300.998 1.00 25.59 186 LEU A O 1
ATOM 1318 N N . VAL A 1 207 ? 24.374 104.236 303.040 1.00 24.16 187 VAL A N 1
ATOM 1319 C CA . VAL A 1 207 ? 23.180 105.037 302.783 1.00 23.48 187 VAL A CA 1
ATOM 1320 C C . VAL A 1 207 ? 22.954 106.007 303.945 1.00 25.77 187 VAL A C 1
ATOM 1321 O O . VAL A 1 207 ? 23.056 105.616 305.118 1.00 29.23 187 VAL A O 1
ATOM 1325 N N . THR A 1 208 ? 22.666 107.267 303.627 1.00 22.06 188 THR A N 1
ATOM 1326 C CA . THR A 1 208 ? 22.442 108.285 304.648 1.00 24.12 188 THR A CA 1
ATOM 1327 C C . THR A 1 208 ? 21.056 108.909 304.481 1.00 26.91 188 THR A C 1
ATOM 1328 O O . THR A 1 208 ? 20.614 109.195 303.362 1.00 27.30 188 THR A O 1
ATOM 1332 N N . VAL A 1 209 ? 20.371 109.098 305.602 1.00 23.48 189 VAL A N 1
ATOM 1333 C CA . VAL A 1 209 ? 18.998 109.568 305.602 1.00 24.90 189 VAL A CA 1
ATOM 1334 C C . VAL A 1 209 ? 18.967 110.818 306.452 1.00 25.01 189 VAL A C 1
ATOM 1335 O O . VAL A 1 209 ? 19.675 110.889 307.468 1.00 25.81 189 VAL A O 1
ATOM 1339 N N . SER A 1 210 ? 18.172 111.808 306.039 1.00 23.04 190 SER A N 1
ATOM 1340 C CA . SER A 1 210 ? 18.087 113.083 306.765 1.00 24.05 190 SER A CA 1
ATOM 1341 C C . SER A 1 210 ? 16.632 113.421 307.110 1.00 29.31 190 SER A C 1
ATOM 1342 O O . SER A 1 210 ? 15.752 113.360 306.240 1.00 30.19 190 SER A O 1
ATOM 1345 N N . GLU A 1 211 ? 16.394 113.776 308.375 1.00 27.20 191 GLU A N 1
ATOM 1346 C CA . GLU A 1 211 ? 15.091 114.246 308.848 1.00 30.00 191 GLU A CA 1
ATOM 1347 C C . GLU A 1 211 ? 15.263 115.519 309.659 1.00 24.13 191 GLU A C 1
ATOM 1348 O O . GLU A 1 211 ? 15.268 115.473 310.895 1.00 27.19 191 GLU A O 1
ATOM 1354 N N . PRO A 1 212 ? 15.400 116.661 308.971 1.00 26.21 192 PRO A N 1
ATOM 1355 C CA . PRO A 1 212 ? 15.769 117.922 309.628 1.00 24.65 192 PRO A CA 1
ATOM 1356 C C . PRO A 1 212 ? 14.648 118.526 310.487 1.00 25.76 192 PRO A C 1
ATOM 1357 O O . PRO A 1 212 ? 14.916 119.456 311.248 1.00 24.68 192 PRO A O 1
ATOM 1361 N N . VAL A 1 213 ? 13.425 118.002 310.386 1.00 25.64 193 VAL A N 1
ATOM 1362 C CA . VAL A 1 213 ? 12.316 118.480 311.230 1.00 25.59 193 VAL A CA 1
ATOM 1363 C C . VAL A 1 213 ? 12.625 118.253 312.708 1.00 25.94 193 VAL A C 1
ATOM 1364 O O . VAL A 1 213 ? 12.081 118.927 313.594 1.00 27.27 193 VAL A O 1
ATOM 1368 N N . LEU A 1 214 ? 13.535 117.319 312.967 1.00 25.17 194 LEU A N 1
ATOM 1369 C CA . LEU A 1 214 ? 13.915 116.949 314.320 1.00 25.07 194 LEU A CA 1
ATOM 1370 C C . LEU A 1 214 ? 15.047 117.796 314.912 1.00 24.75 194 LEU A C 1
ATOM 1371 O O . LEU A 1 214 ? 15.404 117.611 316.087 1.00 25.65 194 LEU A O 1
ATOM 1376 N N . GLU A 1 215 ? 15.623 118.706 314.120 1.00 22.80 195 GLU A N 1
ATOM 1377 C CA . GLU A 1 215 ? 16.803 119.470 314.577 1.00 25.36 195 GLU A CA 1
ATOM 1378 C C . GLU A 1 215 ? 16.588 120.194 315.907 1.00 24.80 195 GLU A C 1
ATOM 1379 O O . GLU A 1 215 ? 17.508 120.271 316.731 1.00 22.95 195 GLU A O 1
ATOM 1385 N N . GLY A 1 216 ? 15.373 120.697 316.130 1.00 26.67 196 GLY A N 1
ATOM 1386 C CA . GLY A 1 216 ? 15.080 121.444 317.342 1.00 23.53 196 GLY A CA 1
ATOM 1387 C C . GLY A 1 216 ? 15.172 120.639 318.632 1.00 26.27 196 GLY A C 1
ATOM 1388 O O . GLY A 1 216 ? 15.252 121.215 319.721 1.00 25.46 196 GLY A O 1
ATOM 1389 N N . MET A 1 217 ? 15.162 119.309 318.527 1.00 25.36 197 MET A N 1
ATOM 1390 C CA . MET A 1 217 ? 15.188 118.458 319.720 1.00 24.89 197 MET A CA 1
ATOM 1391 C C . MET A 1 217 ? 16.464 118.647 320.526 1.00 25.94 197 MET A C 1
ATOM 1392 O O . MET A 1 217 ? 16.517 118.331 321.721 1.00 26.61 197 MET A O 1
ATOM 1397 N N . HIS A 1 218 ? 17.507 119.159 319.885 1.00 24.50 198 HIS A N 1
ATOM 1398 C CA . HIS A 1 218 ? 18.791 119.244 320.573 1.00 24.74 198 HIS A CA 1
ATOM 1399 C C . HIS A 1 218 ? 19.274 120.672 320.840 1.00 29.66 198 HIS A C 1
ATOM 1400 O O . HIS A 1 218 ? 20.463 120.894 321.087 1.00 28.81 198 HIS A O 1
ATOM 1407 N N . ARG A 1 219 ? 18.351 121.634 320.818 1.00 24.82 199 ARG A N 1
ATOM 1408 C CA . ARG A 1 219 ? 18.722 123.025 321.060 1.00 29.18 199 ARG A CA 1
ATOM 1409 C C . ARG A 1 219 ? 17.621 123.755 321.812 1.00 30.25 199 ARG A C 1
ATOM 1410 O O . ARG A 1 219 ? 16.470 123.298 321.844 1.00 29.53 199 ARG A O 1
ATOM 1418 N N . GLY A 1 220 ? 17.972 124.892 322.406 1.00 31.25 200 GLY A N 1
ATOM 1419 C CA . GLY A 1 220 ? 16.980 125.780 322.985 1.00 32.04 200 GLY A CA 1
ATOM 1420 C C . GLY A 1 220 ? 16.293 126.594 321.903 1.00 35.46 200 GLY A C 1
ATOM 1421 O O . GLY A 1 220 ? 16.764 126.648 320.764 1.00 35.09 200 GLY A O 1
ATOM 1422 N N . GLY A 1 221 ? 15.181 127.235 322.243 1.00 38.27 201 GLY A N 1
ATOM 1423 C CA . GLY A 1 221 ? 14.431 127.988 321.255 1.00 34.20 201 GLY A CA 1
ATOM 1424 C C . GLY A 1 221 ? 13.239 127.184 320.790 1.00 36.19 201 GLY A C 1
ATOM 1425 O O . GLY A 1 221 ? 13.102 126.016 321.149 1.00 36.76 201 GLY A O 1
ATOM 1426 N N . HIS A 1 222 ? 12.367 127.796 319.995 1.00 37.33 202 HIS A N 1
ATOM 1427 C CA . HIS A 1 222 ? 11.211 127.081 319.471 1.00 38.45 202 HIS A CA 1
ATOM 1428 C C . HIS A 1 222 ? 11.644 126.088 318.399 1.00 37.06 202 HIS A C 1
ATOM 1429 O O . HIS A 1 222 ? 12.460 126.425 317.551 1.00 38.86 202 HIS A O 1
ATOM 1436 N N . PRO A 1 223 ? 11.104 124.856 318.438 1.00 39.95 203 PRO A N 1
ATOM 1437 C CA . PRO A 1 223 ? 11.456 123.788 317.488 1.00 38.93 203 PRO A CA 1
ATOM 1438 C C . PRO A 1 223 ? 11.304 124.204 316.037 1.00 39.64 203 PRO A C 1
ATOM 1439 O O . PRO A 1 223 ? 12.000 123.691 315.153 1.00 38.09 203 PRO A O 1
ATOM 1443 N N . PHE A 1 224 ? 10.386 125.123 315.784 1.00 36.82 204 PHE A N 1
ATOM 1444 C CA . PHE A 1 224 ? 10.137 125.528 314.421 1.00 35.50 204 PHE A CA 1
ATOM 1445 C C . PHE A 1 224 ? 10.310 127.034 314.293 1.00 35.89 204 PHE A C 1
ATOM 1446 O O . PHE A 1 224 ? 9.791 127.664 313.370 1.00 37.24 204 PHE A O 1
ATOM 1454 N N . GLY A 1 225 ? 11.072 127.592 315.232 1.00 36.02 205 GLY A N 1
ATOM 1455 C CA . GLY A 1 225 ? 11.538 128.967 315.144 1.00 36.70 205 GLY A CA 1
ATOM 1456 C C . GLY A 1 225 ? 13.058 128.971 315.125 1.00 39.46 205 GLY A C 1
ATOM 1457 O O . GLY A 1 225 ? 13.683 127.915 314.953 1.00 34.20 205 GLY A O 1
ATOM 1458 N N . PRO A 1 226 ? 13.669 130.152 315.310 1.00 37.27 206 PRO A N 1
ATOM 1459 C CA . PRO A 1 226 ? 15.131 130.275 315.286 1.00 32.82 206 PRO A CA 1
ATOM 1460 C C . PRO A 1 226 ? 15.731 129.796 316.596 1.00 33.76 206 PRO A C 1
ATOM 1461 O O . PRO A 1 226 ? 15.042 129.849 317.616 1.00 35.54 206 PRO A O 1
ATOM 1465 N N . PRO A 1 227 ? 16.996 129.343 316.582 1.00 31.65 207 PRO A N 1
ATOM 1466 C CA . PRO A 1 227 ? 17.620 128.915 317.840 1.00 34.83 207 PRO A CA 1
ATOM 1467 C C . PRO A 1 227 ? 17.674 130.058 318.846 1.00 36.08 207 PRO A C 1
ATOM 1468 O O . PRO A 1 227 ? 17.846 131.217 318.445 1.00 35.12 207 PRO A O 1
ATOM 1472 N N . SER A 1 228 ? 17.524 129.738 320.127 1.00 32.69 208 SER A N 1
ATOM 1473 C CA . SER A 1 228 ? 17.677 130.728 321.183 1.00 39.93 208 SER A CA 1
ATOM 1474 C C . SER A 1 228 ? 19.131 131.190 321.201 1.00 43.56 208 SER A C 1
ATOM 1475 O O . SER A 1 228 ? 20.043 130.382 320.978 1.00 36.42 208 SER A O 1
ATOM 1478 N N . PRO A 1 229 ? 19.358 132.495 321.441 1.00 44.51 209 PRO A N 1
ATOM 1479 C CA . PRO A 1 229 ? 20.726 133.030 321.473 1.00 41.76 209 PRO A CA 1
ATOM 1480 C C . PRO A 1 229 ? 21.337 132.873 322.858 1.00 48.03 209 PRO A C 1
ATOM 1481 O O . PRO A 1 229 ? 22.495 133.233 323.082 1.00 48.68 209 PRO A O 1
ATOM 1485 N N . GLU A 1 230 ? 20.542 132.342 323.780 1.00 47.04 210 GLU A N 1
ATOM 1486 C CA . GLU A 1 230 ? 20.990 132.103 325.142 1.00 52.61 210 GLU A CA 1
ATOM 1487 C C . GLU A 1 230 ? 21.700 130.763 325.219 1.00 50.90 210 GLU A C 1
ATOM 1488 O O . GLU A 1 230 ? 21.080 129.707 325.080 1.00 48.71 210 GLU A O 1
ATOM 1494 N N . GLU A 1 231 ? 23.005 130.814 325.441 1.00 51.54 211 GLU A N 1
ATOM 1495 C CA . GLU A 1 231 ? 23.810 129.609 325.516 1.00 51.40 211 GLU A CA 1
ATOM 1496 C C . GLU A 1 231 ? 23.580 128.871 326.843 1.00 53.08 211 GLU A C 1
ATOM 1497 O O . GLU A 1 231 ? 23.423 129.493 327.900 1.00 47.15 211 GLU A O 1
ATOM 1503 N N . GLN A 1 232 ? 23.530 127.545 326.763 1.00 48.42 212 GLN A N 1
ATOM 1504 C CA . GLN A 1 232 ? 23.324 126.672 327.916 1.00 46.11 212 GLN A CA 1
ATOM 1505 C C . GLN A 1 232 ? 24.695 126.172 328.394 1.00 48.28 212 GLN A C 1
ATOM 1506 O O . GLN A 1 232 ? 25.242 125.216 327.832 1.00 50.00 212 GLN A O 1
ATOM 1512 N N . ARG A 1 233 ? 25.253 126.831 329.414 1.00 46.15 213 ARG A N 1
ATOM 1513 C CA . ARG A 1 233 ? 26.618 126.557 329.894 1.00 43.03 213 ARG A CA 1
ATOM 1514 C C . ARG A 1 233 ? 26.893 125.080 330.207 1.00 43.64 213 ARG A C 1
ATOM 1515 O O . ARG A 1 233 ? 27.963 124.551 329.891 1.00 42.55 213 ARG A O 1
ATOM 1523 N N . ALA A 1 234 ? 25.928 124.419 330.832 1.00 39.35 214 ALA A N 1
ATOM 1524 C CA . ALA A 1 234 ? 26.049 122.993 331.100 1.00 41.22 214 ALA A CA 1
ATOM 1525 C C . ALA A 1 234 ? 25.078 122.274 330.189 1.00 34.28 214 ALA A C 1
ATOM 1526 O O . ALA A 1 234 ? 23.875 122.519 330.252 1.00 41.77 214 ALA A O 1
ATOM 1528 N N . VAL A 1 235 ? 25.596 121.400 329.337 1.00 34.63 215 VAL A N 1
ATOM 1529 C CA . VAL A 1 235 ? 24.766 120.715 328.347 1.00 32.58 215 VAL A CA 1
ATOM 1530 C C . VAL A 1 235 ? 23.723 119.830 329.027 1.00 34.10 215 VAL A C 1
ATOM 1531 O O . VAL A 1 235 ? 24.075 118.924 329.794 1.00 31.35 215 VAL A O 1
ATOM 1535 N N . ASP A 1 236 ? 22.449 120.100 328.758 1.00 30.87 216 ASP A N 1
ATOM 1536 C CA . ASP A 1 236 ? 21.366 119.249 329.251 1.00 33.84 216 ASP A CA 1
ATOM 1537 C C . ASP A 1 236 ? 20.423 118.938 328.099 1.00 32.22 216 ASP A C 1
ATOM 1538 O O . ASP A 1 236 ? 19.462 119.668 327.858 1.00 30.60 216 ASP A O 1
ATOM 1543 N N . LEU A 1 237 ? 20.701 117.852 327.386 1.00 27.39 217 LEU A N 1
ATOM 1544 C CA . LEU A 1 237 ? 19.922 117.511 326.203 1.00 28.11 217 LEU A CA 1
ATOM 1545 C C . LEU A 1 237 ? 18.525 117.009 326.566 1.00 31.45 217 LEU A C 1
ATOM 1546 O O . LEU A 1 237 ? 17.609 117.055 325.746 1.00 28.45 217 LEU A O 1
ATOM 1551 N N . ASP A 1 238 ? 18.363 116.548 327.802 1.00 28.24 218 ASP A N 1
ATOM 1552 C CA . ASP A 1 238 ? 17.066 116.077 328.261 1.00 32.88 218 ASP A CA 1
ATOM 1553 C C . ASP A 1 238 ? 16.064 117.228 328.350 1.00 31.88 218 ASP A C 1
ATOM 1554 O O . ASP A 1 238 ? 14.887 117.054 328.029 1.00 29.44 218 ASP A O 1
ATOM 1559 N N . ALA A 1 239 ? 16.525 118.400 328.783 1.00 31.98 219 ALA A N 1
ATOM 1560 C CA . ALA A 1 239 ? 15.649 119.571 328.853 1.00 33.90 219 ALA A CA 1
ATOM 1561 C C . ALA A 1 239 ? 15.192 119.993 327.456 1.00 30.97 219 ALA A C 1
ATOM 1562 O O . ALA A 1 239 ? 14.013 120.283 327.234 1.00 31.57 219 ALA A O 1
ATOM 1564 N N . HIS A 1 240 ? 16.139 120.039 326.523 1.00 31.17 220 HIS A N 1
ATOM 1565 C CA . HIS A 1 240 ? 15.838 120.368 325.139 1.00 29.27 220 HIS A CA 1
ATOM 1566 C C . HIS A 1 240 ? 14.882 119.354 324.518 1.00 27.85 220 HIS A C 1
ATOM 1567 O O . HIS A 1 240 ? 13.971 119.725 323.767 1.00 28.58 220 HIS A O 1
ATOM 1574 N N . LYS A 1 241 ? 15.091 118.075 324.815 1.00 26.78 221 LYS A N 1
ATOM 1575 C CA . LYS A 1 241 ? 14.213 117.034 324.278 1.00 31.06 221 LYS A CA 1
ATOM 1576 C C . LYS A 1 241 ? 12.783 117.199 324.798 1.00 31.23 221 LYS A C 1
ATOM 1577 O O . LYS A 1 241 ? 11.817 117.105 324.029 1.00 28.80 221 LYS A O 1
ATOM 1583 N N . ARG A 1 242 ? 12.646 117.457 326.098 1.00 33.25 222 ARG A N 1
ATOM 1584 C CA . ARG A 1 242 ? 11.309 117.583 326.689 1.00 34.02 222 ARG A CA 1
ATOM 1585 C C . ARG A 1 242 ? 10.558 118.775 326.100 1.00 32.89 222 ARG A C 1
ATOM 1586 O O . ARG A 1 242 ? 9.371 118.665 325.770 1.00 37.32 222 ARG A O 1
ATOM 1594 N N . ALA A 1 243 ? 11.250 119.905 325.940 1.00 32.14 223 ALA A N 1
ATOM 1595 C CA . ALA A 1 243 ? 10.655 121.066 325.284 1.00 32.62 223 ALA A CA 1
ATOM 1596 C C . ALA A 1 243 ? 10.230 120.769 323.847 1.00 32.85 223 ALA A C 1
ATOM 1597 O O . ALA A 1 243 ? 9.174 121.222 323.400 1.00 34.47 223 ALA A O 1
ATOM 1599 N N . TYR A 1 244 ? 11.051 120.026 323.113 1.00 31.31 224 TYR A N 1
ATOM 1600 C CA . TYR A 1 244 ? 10.717 119.717 321.720 1.00 31.21 224 TYR A CA 1
ATOM 1601 C C . TYR A 1 244 ? 9.480 118.837 321.651 1.00 31.07 224 TYR A C 1
ATOM 1602 O O . TYR A 1 244 ? 8.594 119.058 320.830 1.00 33.91 224 TYR A O 1
ATOM 1611 N N . VAL A 1 245 ? 9.442 117.821 322.504 1.00 29.64 225 VAL A N 1
ATOM 1612 C CA . VAL A 1 245 ? 8.369 116.837 322.475 1.00 34.24 225 VAL A CA 1
ATOM 1613 C C . VAL A 1 245 ? 7.043 117.478 322.892 1.00 37.56 225 VAL A C 1
ATOM 1614 O O . VAL A 1 245 ? 5.992 117.175 322.325 1.00 37.27 225 VAL A O 1
ATOM 1618 N N . ALA A 1 246 ? 7.104 118.392 323.858 1.00 35.76 226 ALA A N 1
ATOM 1619 C CA . ALA A 1 246 ? 5.909 119.100 324.307 1.00 38.90 226 ALA A CA 1
ATOM 1620 C C . ALA A 1 246 ? 5.298 119.899 323.164 1.00 41.45 226 ALA A C 1
ATOM 1621 O O . ALA A 1 246 ? 4.082 120.093 323.106 1.00 44.15 226 ALA A O 1
ATOM 1623 N N . GLU A 1 247 ? 6.147 120.350 322.245 1.00 36.50 227 GLU A N 1
ATOM 1624 C CA . GLU A 1 247 ? 5.700 121.180 321.136 1.00 36.57 227 GLU A CA 1
ATOM 1625 C C . GLU A 1 247 ? 5.357 120.361 319.889 1.00 40.58 227 GLU A C 1
ATOM 1626 O O . GLU A 1 247 ? 4.298 120.541 319.280 1.00 40.44 227 GLU A O 1
ATOM 1632 N N . ALA A 1 248 ? 6.260 119.467 319.497 1.00 35.78 228 ALA A N 1
ATOM 1633 C CA . ALA A 1 248 ? 6.071 118.694 318.277 1.00 34.03 228 ALA A CA 1
ATOM 1634 C C . ALA A 1 248 ? 5.172 117.484 318.495 1.00 30.14 228 ALA A C 1
ATOM 1635 O O . ALA A 1 248 ? 4.598 116.951 317.543 1.00 39.75 228 ALA A O 1
ATOM 1637 N N . GLY A 1 249 ? 5.061 117.036 319.740 1.00 32.83 229 GLY A N 1
ATOM 1638 C CA . GLY A 1 249 ? 4.310 115.830 320.039 1.00 36.21 229 GLY A CA 1
ATOM 1639 C C . GLY A 1 249 ? 5.182 114.595 320.224 1.00 35.21 229 GLY A C 1
ATOM 1640 O O . GLY A 1 249 ? 6.137 114.359 319.471 1.00 30.92 229 GLY A O 1
ATOM 1641 N N . SER A 1 250 ? 4.845 113.791 321.227 1.00 33.60 230 SER A N 1
ATOM 1642 C CA . SER A 1 250 ? 5.600 112.579 321.519 1.00 32.66 230 SER A CA 1
ATOM 1643 C C . SER A 1 250 ? 5.468 111.547 320.402 1.00 33.47 230 SER A C 1
ATOM 1644 O O . SER A 1 250 ? 6.473 111.030 319.887 1.00 34.48 230 SER A O 1
ATOM 1647 N N . SER A 1 251 ? 4.226 111.254 320.031 1.00 32.07 231 SER A N 1
ATOM 1648 C CA . SER A 1 251 ? 3.911 110.329 318.947 1.00 34.82 231 SER A CA 1
ATOM 1649 C C . SER A 1 251 ? 4.630 110.696 317.643 1.00 31.75 231 SER A C 1
ATOM 1650 O O . SER A 1 251 ? 5.229 109.837 316.982 1.00 31.04 231 SER A O 1
ATOM 1653 N N . PHE A 1 252 ? 4.568 111.971 317.271 1.00 30.67 232 PHE A N 1
ATOM 1654 C CA . PHE A 1 252 ? 5.245 112.447 316.065 1.00 31.28 232 PHE A CA 1
ATOM 1655 C C . PHE A 1 252 ? 6.753 112.220 316.145 1.00 28.12 232 PHE A C 1
ATOM 1656 O O . PHE A 1 252 ? 7.366 111.751 315.189 1.00 29.71 232 PHE A O 1
ATOM 1664 N N . SER A 1 253 ? 7.348 112.554 317.286 1.00 27.80 233 SER A N 1
ATOM 1665 C CA . SER A 1 253 ? 8.800 112.452 317.437 1.00 26.90 233 SER A CA 1
ATOM 1666 C C . SER A 1 253 ? 9.305 111.014 317.361 1.00 26.69 233 SER A C 1
ATOM 1667 O O . SER A 1 253 ? 10.260 110.712 316.629 1.00 25.81 233 SER A O 1
ATOM 1670 N N . VAL A 1 254 ? 8.667 110.122 318.110 1.00 26.61 234 VAL A N 1
ATOM 1671 C CA . VAL A 1 254 ? 9.075 108.718 318.120 1.00 26.61 234 VAL A CA 1
ATOM 1672 C C . VAL A 1 254 ? 8.948 108.112 316.721 1.00 26.03 234 VAL A C 1
ATOM 1673 O O . VAL A 1 254 ? 9.873 107.449 316.232 1.00 25.21 234 VAL A O 1
ATOM 1677 N N . ALA A 1 255 ? 7.816 108.367 316.069 1.00 25.46 235 ALA A N 1
ATOM 1678 C CA . ALA A 1 255 ? 7.543 107.813 314.743 1.00 25.95 235 ALA A CA 1
ATOM 1679 C C . ALA A 1 255 ? 8.530 108.302 313.684 1.00 25.69 235 ALA A C 1
ATOM 1680 O O . ALA A 1 255 ? 9.010 107.513 312.862 1.00 25.48 235 ALA A O 1
ATOM 1682 N N . ARG A 1 256 ? 8.818 109.602 313.681 1.00 25.93 236 ARG A N 1
ATOM 1683 C CA . ARG A 1 256 ? 9.745 110.155 312.689 1.00 27.07 236 ARG A CA 1
ATOM 1684 C C . ARG A 1 256 ? 11.140 109.593 312.888 1.00 24.88 236 ARG A C 1
ATOM 1685 O O . ARG A 1 256 ? 11.863 109.369 311.917 1.00 22.55 236 ARG A O 1
ATOM 1693 N N . VAL A 1 257 ? 11.529 109.374 314.141 1.00 23.27 237 VAL A N 1
ATOM 1694 C CA . VAL A 1 257 ? 12.845 108.787 314.408 1.00 24.00 237 VAL A CA 1
ATOM 1695 C C . VAL A 1 257 ? 12.870 107.324 313.970 1.00 25.57 237 VAL A C 1
ATOM 1696 O O . VAL A 1 257 ? 13.838 106.866 313.345 1.00 20.88 237 VAL A O 1
ATOM 1700 N N . SER A 1 258 ? 11.834 106.616 314.307 1.00 24.55 238 SER A N 1
ATOM 1701 C CA . SER A 1 258 ? 11.708 105.253 313.932 1.00 24.98 238 SER A CA 1
ATOM 1702 C C . SER A 1 258 ? 11.781 105.059 312.416 1.00 26.72 238 SER A C 1
ATOM 1703 O O . SER A 1 258 ? 12.445 104.207 311.930 1.00 25.47 238 SER A O 1
ATOM 1706 N N . ALA A 1 259 ? 11.110 105.914 311.703 1.00 22.37 239 ALA A N 1
ATOM 1707 C CA . ALA A 1 259 ? 11.020 105.846 310.255 1.00 22.89 239 ALA A CA 1
ATOM 1708 C C . ALA A 1 259 ? 12.383 106.126 309.634 1.00 21.74 239 ALA A C 1
ATOM 1709 O O . ALA A 1 259 ? 12.786 105.440 308.701 1.00 21.99 239 ALA A O 1
ATOM 1711 N N . GLY A 1 260 ? 13.085 107.133 310.153 1.00 22.46 240 GLY A N 1
ATOM 1712 C CA . GLY A 1 260 ? 14.406 107.458 309.648 1.00 24.36 240 GLY A CA 1
ATOM 1713 C C . GLY A 1 260 ? 15.341 106.265 309.792 1.00 25.07 240 GLY A C 1
ATOM 1714 O O . GLY A 1 260 ? 16.074 105.921 308.858 1.00 22.05 240 GLY A O 1
ATOM 1715 N N . GLN A 1 261 ? 15.305 105.629 310.960 1.00 24.57 241 GLN A N 1
ATOM 1716 C CA . GLN A 1 261 ? 16.150 104.467 311.223 1.00 25.10 241 GLN A CA 1
ATOM 1717 C C . GLN A 1 261 ? 15.777 103.326 310.286 1.00 22.54 241 GLN A C 1
ATOM 1718 O O . GLN A 1 261 ? 16.643 102.582 309.799 1.00 24.50 241 GLN A O 1
ATOM 1724 N N . GLU A 1 262 ? 14.487 103.175 310.021 1.00 23.64 242 GLU A N 1
ATOM 1725 C CA . GLU A 1 262 ? 14.054 102.095 309.136 1.00 24.64 242 GLU A CA 1
ATOM 1726 C C . GLU A 1 262 ? 14.520 102.356 307.698 1.00 23.73 242 GLU A C 1
ATOM 1727 O O . GLU A 1 262 ? 14.955 101.438 306.994 1.00 25.11 242 GLU A O 1
ATOM 1733 N N . GLU A 1 263 ? 14.459 103.612 307.261 1.00 23.49 243 GLU A N 1
ATOM 1734 C CA . GLU A 1 263 ? 14.898 103.934 305.897 1.00 25.34 243 GLU A CA 1
ATOM 1735 C C . GLU A 1 263 ? 16.383 103.634 305.686 1.00 24.37 243 GLU A C 1
ATOM 1736 O O . GLU A 1 263 ? 16.775 103.076 304.661 1.00 22.27 243 GLU A O 1
ATOM 1742 N N . ALA A 1 264 ? 17.208 104.016 306.652 1.00 25.07 244 ALA A N 1
ATOM 1743 C CA . ALA A 1 264 ? 18.650 103.788 306.541 1.00 25.55 244 ALA A CA 1
ATOM 1744 C C . ALA A 1 264 ? 18.974 102.293 306.510 1.00 24.43 244 ALA A C 1
ATOM 1745 O O . ALA A 1 264 ? 19.803 101.851 305.703 1.00 27.15 244 ALA A O 1
ATOM 1747 N N . LEU A 1 265 ? 18.318 101.520 307.377 1.00 24.74 245 LEU A N 1
ATOM 1748 C CA . LEU A 1 265 ? 18.545 100.071 307.446 1.00 23.78 245 LEU A CA 1
ATOM 1749 C C . LEU A 1 265 ? 18.203 99.404 306.133 1.00 26.10 245 LEU A C 1
ATOM 1750 O O . LEU A 1 265 ? 19.023 98.697 305.529 1.00 22.12 245 LEU A O 1
ATOM 1755 N N . THR A 1 266 ? 16.963 99.606 305.710 1.00 21.62 246 THR A N 1
ATOM 1756 C CA . THR A 1 266 ? 16.449 98.909 304.545 1.00 24.89 246 THR A CA 1
ATOM 1757 C C . THR A 1 266 ? 17.180 99.371 303.290 1.00 25.90 246 THR A C 1
ATOM 1758 O O . THR A 1 266 ? 17.490 98.557 302.414 1.00 24.56 246 THR A O 1
ATOM 1762 N N . GLY A 1 267 ? 17.488 100.668 303.217 1.00 25.71 247 GLY A N 1
ATOM 1763 C CA . GLY A 1 267 ? 18.228 101.206 302.080 1.00 25.81 247 GLY A CA 1
ATOM 1764 C C . GLY A 1 267 ? 19.603 100.566 301.940 1.00 26.76 247 GLY A C 1
ATOM 1765 O O . GLY A 1 267 ? 20.002 100.168 300.846 1.00 28.85 247 GLY A O 1
ATOM 1766 N N . ALA A 1 268 ? 20.327 100.447 303.049 1.00 25.44 248 ALA A N 1
ATOM 1767 C CA . ALA A 1 268 ? 21.670 99.873 302.999 1.00 23.82 248 ALA A CA 1
ATOM 1768 C C . ALA A 1 268 ? 21.645 98.380 302.691 1.00 24.87 248 ALA A C 1
ATOM 1769 O O . ALA A 1 268 ? 22.478 97.887 301.926 1.00 26.19 248 ALA A O 1
ATOM 1771 N N . LEU A 1 269 ? 20.695 97.655 303.278 1.00 25.19 249 LEU A N 1
ATOM 1772 C CA . LEU A 1 269 ? 20.547 96.232 302.970 1.00 26.57 249 LEU A CA 1
ATOM 1773 C C . LEU A 1 269 ? 20.209 96.017 301.501 1.00 29.94 249 LEU A C 1
ATOM 1774 O O . LEU A 1 269 ? 20.861 95.217 300.811 1.00 26.54 249 LEU A O 1
ATOM 1779 N N . GLU A 1 270 ? 19.192 96.729 301.019 1.00 27.08 250 GLU A N 1
ATOM 1780 C CA . GLU A 1 270 ? 18.791 96.587 299.623 1.00 30.20 250 GLU A CA 1
ATOM 1781 C C . GLU A 1 270 ? 19.924 96.950 298.678 1.00 28.94 250 GLU A C 1
ATOM 1782 O O . GLU A 1 270 ? 20.138 96.262 297.687 1.00 29.85 250 GLU A O 1
ATOM 1788 N N . ALA A 1 271 ? 20.659 98.018 298.989 1.00 28.93 251 ALA A N 1
ATOM 1789 C CA . ALA A 1 271 ? 21.737 98.475 298.102 1.00 33.29 251 ALA A CA 1
ATOM 1790 C C . ALA A 1 271 ? 22.847 97.433 297.993 1.00 29.66 251 ALA A C 1
ATOM 1791 O O . ALA A 1 271 ? 23.572 97.388 297.002 1.00 34.14 251 ALA A O 1
ATOM 1793 N N . ALA A 1 272 ? 22.966 96.591 299.013 1.00 29.64 252 ALA A N 1
ATOM 1794 C CA . ALA A 1 272 ? 23.983 95.539 299.030 1.00 30.73 252 ALA A CA 1
ATOM 1795 C C . ALA A 1 272 ? 23.438 94.205 298.535 1.00 35.06 252 ALA A C 1
ATOM 1796 O O . ALA A 1 272 ? 24.178 93.219 298.463 1.00 37.10 252 ALA A O 1
ATOM 1798 N N . GLY A 1 273 ? 22.150 94.161 298.206 1.00 32.01 253 GLY A N 1
ATOM 1799 C CA . GLY A 1 273 ? 21.535 92.920 297.760 1.00 31.10 253 GLY A CA 1
ATOM 1800 C C . GLY A 1 273 ? 21.374 91.917 298.883 1.00 36.68 253 GLY A C 1
ATOM 1801 O O . GLY A 1 273 ? 21.425 90.702 298.657 1.00 37.55 253 GLY A O 1
ATOM 1802 N N . ALA A 1 274 ? 21.157 92.424 300.095 1.00 33.05 254 ALA A N 1
ATOM 1803 C CA . ALA A 1 274 ? 21.152 91.586 301.279 1.00 31.38 254 ALA A CA 1
ATOM 1804 C C . ALA A 1 274 ? 19.905 91.798 302.146 1.00 33.77 254 ALA A C 1
ATOM 1805 O O . ALA A 1 274 ? 19.221 92.815 302.046 1.00 36.12 254 ALA A O 1
ATOM 1807 N N . GLY A 1 275 ? 19.608 90.816 302.987 1.00 35.06 255 GLY A N 1
ATOM 1808 C CA . GLY A 1 275 ? 18.578 90.963 303.999 1.00 30.38 255 GLY A CA 1
ATOM 1809 C C . GLY A 1 275 ? 19.242 90.849 305.346 1.00 31.84 255 GLY A C 1
ATOM 1810 O O . GLY A 1 275 ? 20.408 90.436 305.434 1.00 33.20 255 GLY A O 1
ATOM 1811 N N . LEU A 1 276 ? 18.512 91.207 306.398 1.00 34.10 256 LEU A N 1
ATOM 1812 C CA . LEU A 1 276 ? 19.057 91.196 307.743 1.00 29.93 256 LEU A CA 1
ATOM 1813 C C . LEU A 1 276 ? 19.583 89.806 308.117 1.00 31.59 256 LEU A C 1
ATOM 1814 O O . LEU A 1 276 ? 20.584 89.689 308.829 1.00 32.83 256 LEU A O 1
ATOM 1819 N N . ASP A 1 277 ? 18.935 88.758 307.608 1.00 34.76 257 ASP A N 1
ATOM 1820 C CA . ASP A 1 277 ? 19.366 87.383 307.876 1.00 34.49 257 ASP A CA 1
ATOM 1821 C C . ASP A 1 277 ? 20.724 87.046 307.259 1.00 33.60 257 ASP A C 1
ATOM 1822 O O . ASP A 1 277 ? 21.361 86.071 307.654 1.00 36.63 257 ASP A O 1
ATOM 1827 N N . ASP A 1 278 ? 21.154 87.836 306.280 1.00 32.20 258 ASP A N 1
ATOM 1828 C CA . ASP A 1 278 ? 22.452 87.624 305.642 1.00 32.43 258 ASP A CA 1
ATOM 1829 C C . ASP A 1 278 ? 23.570 88.298 306.432 1.00 32.18 258 ASP A C 1
ATOM 1830 O O . ASP A 1 278 ? 24.756 88.096 306.148 1.00 32.60 258 ASP A O 1
ATOM 1835 N N . ILE A 1 279 ? 23.201 89.116 307.414 1.00 29.39 259 ILE A N 1
ATOM 1836 C CA . ILE A 1 279 ? 24.205 89.836 308.198 1.00 29.53 259 ILE A CA 1
ATOM 1837 C C . ILE A 1 279 ? 24.683 88.979 309.370 1.00 33.83 259 ILE A C 1
ATOM 1838 O O . ILE A 1 279 ? 23.869 88.527 310.183 1.00 34.90 259 ILE A O 1
ATOM 1843 N N . SER A 1 280 ? 25.995 88.767 309.469 1.00 29.61 260 SER A N 1
ATOM 1844 C CA . SER A 1 280 ? 26.570 87.977 310.562 1.00 31.74 260 SER A CA 1
ATOM 1845 C C . SER A 1 280 ? 26.784 88.767 311.858 1.00 33.43 260 SER A C 1
ATOM 1846 O O . SER A 1 280 ? 26.606 88.227 312.947 1.00 31.69 260 SER A O 1
ATOM 1849 N N . ARG A 1 281 ? 27.192 90.032 311.744 1.00 26.14 261 ARG A N 1
ATOM 1850 C CA . ARG A 1 281 ? 27.442 90.875 312.914 1.00 25.32 261 ARG A CA 1
ATOM 1851 C C . ARG A 1 281 ? 26.881 92.276 312.689 1.00 26.09 261 ARG A C 1
ATOM 1852 O O . ARG A 1 281 ? 27.050 92.838 311.610 1.00 25.54 261 ARG A O 1
ATOM 1860 N N . VAL A 1 282 ? 26.247 92.854 313.704 1.00 25.61 262 VAL A N 1
ATOM 1861 C CA . VAL A 1 282 ? 25.748 94.226 313.592 1.00 26.67 262 VAL A CA 1
ATOM 1862 C C . VAL A 1 282 ? 26.542 95.172 314.481 1.00 27.19 262 VAL A C 1
ATOM 1863 O O . VAL A 1 282 ? 26.626 94.976 315.699 1.00 27.80 262 VAL A O 1
ATOM 1867 N N . VAL A 1 283 ? 27.129 96.207 313.894 1.00 23.37 263 VAL A N 1
ATOM 1868 C CA . VAL A 1 283 ? 27.789 97.218 314.715 1.00 21.64 263 VAL A CA 1
ATOM 1869 C C . VAL A 1 283 ? 26.776 98.299 315.082 1.00 25.50 263 VAL A C 1
ATOM 1870 O O . VAL A 1 283 ? 26.342 99.073 314.220 1.00 22.66 263 VAL A O 1
ATOM 1874 N N . LEU A 1 284 ? 26.401 98.342 316.361 1.00 22.84 264 LEU A N 1
ATOM 1875 C CA . LEU A 1 284 ? 25.408 99.289 316.847 1.00 23.19 264 LEU A CA 1
ATOM 1876 C C . LEU A 1 284 ? 26.085 100.465 317.542 1.00 24.73 264 LEU A C 1
ATOM 1877 O O . LEU A 1 284 ? 27.261 100.384 317.918 1.00 25.75 264 LEU A O 1
ATOM 1882 N N . PRO A 1 285 ? 25.358 101.584 317.683 1.00 27.95 265 PRO A N 1
ATOM 1883 C CA . PRO A 1 285 ? 25.893 102.675 318.501 1.00 25.01 265 PRO A CA 1
ATOM 1884 C C . PRO A 1 285 ? 26.083 102.183 319.935 1.00 26.67 265 PRO A C 1
ATOM 1885 O O . PRO A 1 285 ? 25.370 101.267 320.371 1.00 23.44 265 PRO A O 1
ATOM 1889 N N . HIS A 1 286 ? 27.019 102.779 320.660 1.00 24.57 266 HIS A N 1
ATOM 1890 C CA . HIS A 1 286 ? 27.247 102.412 322.055 1.00 25.33 266 HIS A CA 1
ATOM 1891 C C . HIS A 1 286 ? 26.324 103.208 322.953 1.00 22.34 266 HIS A C 1
ATOM 1892 O O . HIS A 1 286 ? 26.778 103.999 323.779 1.00 27.36 266 HIS A O 1
ATOM 1899 N N . MET A 1 287 ? 25.021 103.027 322.772 1.00 24.25 267 MET A N 1
ATOM 1900 C CA . MET A 1 287 ? 24.050 103.638 323.668 1.00 26.61 267 MET A CA 1
ATOM 1901 C C . MET A 1 287 ? 23.785 102.678 324.826 1.00 27.06 267 MET A C 1
ATOM 1902 O O . MET A 1 287 ? 24.263 101.536 324.805 1.00 24.18 267 MET A O 1
ATOM 1907 N N . GLY A 1 288 ? 23.057 103.136 325.844 1.00 27.66 268 GLY A N 1
ATOM 1908 C CA . GLY A 1 288 ? 22.697 102.268 326.961 1.00 24.09 268 GLY A CA 1
ATOM 1909 C C . GLY A 1 288 ? 21.697 101.199 326.538 1.00 25.80 268 GLY A C 1
ATOM 1910 O O . GLY A 1 288 ? 21.073 101.295 325.478 1.00 22.72 268 GLY A O 1
ATOM 1911 N N . TRP A 1 289 ? 21.535 100.181 327.379 1.00 27.72 269 TRP A N 1
ATOM 1912 C CA . TRP A 1 289 ? 20.691 99.025 327.079 1.00 25.79 269 TRP A CA 1
ATOM 1913 C C . TRP A 1 289 ? 19.254 99.380 326.725 1.00 25.31 269 TRP A C 1
ATOM 1914 O O . TRP A 1 289 ? 18.664 98.798 325.798 1.00 25.66 269 TRP A O 1
ATOM 1925 N N . ARG A 1 290 ? 18.677 100.317 327.473 1.00 25.04 270 ARG A N 1
ATOM 1926 C CA . ARG A 1 290 ? 17.275 100.675 327.280 1.00 26.06 270 ARG A CA 1
ATOM 1927 C C . ARG A 1 290 ? 17.053 101.257 325.880 1.00 25.94 270 ARG A C 1
ATOM 1928 O O . ARG A 1 290 ? 16.106 100.884 325.178 1.00 25.05 270 ARG A O 1
ATOM 1936 N N . ARG A 1 291 ? 17.936 102.162 325.470 1.00 24.35 271 ARG A N 1
ATOM 1937 C CA . ARG A 1 291 ? 17.842 102.745 324.136 1.00 27.25 271 ARG A CA 1
ATOM 1938 C C . ARG A 1 291 ? 18.048 101.712 323.029 1.00 24.41 271 ARG A C 1
ATOM 1939 O O . ARG A 1 291 ? 17.284 101.675 322.053 1.00 27.61 271 ARG A O 1
ATOM 1947 N N . LEU A 1 292 ? 19.074 100.875 323.178 1.00 23.30 272 LEU A N 1
ATOM 1948 C CA . LEU A 1 292 ? 19.375 99.849 322.178 1.00 24.28 272 LEU A CA 1
ATOM 1949 C C . LEU A 1 292 ? 18.233 98.858 322.032 1.00 27.41 272 LEU A C 1
ATOM 1950 O O . LEU A 1 292 ? 17.908 98.425 320.915 1.00 25.30 272 LEU A O 1
ATOM 1955 N N . SER A 1 293 ? 17.628 98.499 323.162 1.00 24.71 273 SER A N 1
ATOM 1956 C CA . SER A 1 293 ? 16.510 97.565 323.167 1.00 26.68 273 SER A CA 1
ATOM 1957 C C . SER A 1 293 ? 15.321 98.152 322.420 1.00 26.40 273 SER A C 1
ATOM 1958 O O . SER A 1 293 ? 14.687 97.473 321.610 1.00 23.82 273 SER A O 1
ATOM 1961 N N . ALA A 1 294 ? 15.022 99.415 322.700 1.00 24.95 274 ALA A N 1
ATOM 1962 C CA . ALA A 1 294 ? 13.891 100.080 322.059 1.00 29.50 274 ALA A CA 1
ATOM 1963 C C . ALA A 1 294 ? 14.141 100.263 320.567 1.00 29.38 274 ALA A C 1
ATOM 1964 O O . ALA A 1 294 ? 13.273 99.959 319.754 1.00 25.35 274 ALA A O 1
ATOM 1966 N N . ALA A 1 295 ? 15.328 100.742 320.204 1.00 25.74 275 ALA A N 1
ATOM 1967 C CA . ALA A 1 295 ? 15.610 101.049 318.803 1.00 24.48 275 ALA A CA 1
ATOM 1968 C C . ALA A 1 295 ? 15.949 99.825 317.948 1.00 29.89 275 ALA A C 1
ATOM 1969 O O . ALA A 1 295 ? 15.676 99.825 316.740 1.00 27.48 275 ALA A O 1
ATOM 1971 N N . TYR A 1 296 ? 16.541 98.789 318.551 1.00 26.85 276 TYR A N 1
ATOM 1972 C CA . TYR A 1 296 ? 17.101 97.687 317.757 1.00 23.06 276 TYR A CA 1
ATOM 1973 C C . TYR A 1 296 ? 16.667 96.271 318.185 1.00 27.77 276 TYR A C 1
ATOM 1974 O O . TYR A 1 296 ? 16.083 95.543 317.390 1.00 26.05 276 TYR A O 1
ATOM 1983 N N . PHE A 1 297 ? 16.956 95.887 319.429 1.00 26.08 277 PHE A N 1
ATOM 1984 C CA . PHE A 1 297 ? 16.708 94.513 319.872 1.00 28.34 277 PHE A CA 1
ATOM 1985 C C . PHE A 1 297 ? 15.235 94.108 319.768 1.00 28.36 277 PHE A C 1
ATOM 1986 O O . PHE A 1 297 ? 14.920 93.079 319.183 1.00 30.56 277 PHE A O 1
ATOM 1994 N N . ASN A 1 298 ? 14.342 94.925 320.316 1.00 26.38 278 ASN A N 1
ATOM 1995 C CA . ASN A 1 298 ? 12.912 94.616 320.318 1.00 30.37 278 ASN A CA 1
ATOM 1996 C C . ASN A 1 298 ? 12.192 95.063 319.057 1.00 32.14 278 ASN A C 1
ATOM 1997 O O . ASN A 1 298 ? 10.986 94.852 318.915 1.00 30.82 278 ASN A O 1
ATOM 2002 N N . LYS A 1 299 ? 12.931 95.696 318.150 1.00 31.80 279 LYS A N 1
ATOM 2003 C CA . LYS A 1 299 ? 12.359 96.223 316.912 1.00 32.40 279 LYS A CA 1
ATOM 2004 C C . LYS A 1 299 ? 12.763 95.348 315.729 1.00 30.79 279 LYS A C 1
ATOM 2005 O O . LYS A 1 299 ? 11.927 94.984 314.899 1.00 33.84 279 LYS A O 1
ATOM 2011 N N . TRP A 1 300 ? 14.049 95.002 315.671 1.00 29.44 280 TRP A N 1
ATOM 2012 C CA . TRP A 1 300 ? 14.599 94.197 314.583 1.00 33.40 280 TRP A CA 1
ATOM 2013 C C . TRP A 1 300 ? 14.645 92.710 314.949 1.00 31.99 280 TRP A C 1
ATOM 2014 O O . TRP A 1 300 ? 14.921 91.862 314.098 1.00 32.28 280 TRP A O 1
ATOM 2025 N N . HIS A 1 301 ? 14.385 92.413 316.222 1.00 30.81 281 HIS A N 1
ATOM 2026 C CA . HIS A 1 301 ? 14.422 91.046 316.743 1.00 34.30 281 HIS A CA 1
ATOM 2027 C C . HIS A 1 301 ? 15.763 90.384 316.468 1.00 36.65 281 HIS A C 1
ATOM 2028 O O . HIS A 1 301 ? 15.829 89.195 316.151 1.00 38.66 281 HIS A O 1
ATOM 2035 N N . ILE A 1 302 ? 16.827 91.177 316.580 1.00 37.57 282 ILE A N 1
ATOM 2036 C CA . ILE A 1 302 ? 18.190 90.680 316.441 1.00 36.38 282 ILE A CA 1
ATOM 2037 C C . ILE A 1 302 ? 18.782 90.434 317.824 1.00 39.48 282 ILE A C 1
ATOM 2038 O O . ILE A 1 302 ? 18.392 91.076 318.818 1.00 36.93 282 ILE A O 1
ATOM 2043 N N . GLN A 1 303 ? 19.757 89.555 317.885 1.00 38.16 283 GLN A N 1
ATOM 2044 C CA . GLN A 1 303 ? 20.383 89.099 319.103 1.00 39.30 283 GLN A CA 1
ATOM 2045 C C . GLN A 1 303 ? 21.470 90.043 319.563 1.00 29.66 283 GLN A C 1
ATOM 2046 O O . GLN A 1 303 ? 22.324 90.305 318.799 1.00 32.59 283 GLN A O 1
ATOM 2052 N N . PRO A 1 304 ? 21.482 90.458 320.817 1.00 28.29 284 PRO A N 1
ATOM 2053 C CA . PRO A 1 304 ? 22.615 91.223 321.348 1.00 27.19 284 PRO A CA 1
ATOM 2054 C C . PRO A 1 304 ? 23.956 90.532 321.076 1.00 30.08 284 PRO A C 1
ATOM 2055 O O . PRO A 1 304 ? 24.951 91.214 320.793 1.00 26.40 284 PRO A O 1
ATOM 2059 N N . GLU A 1 305 ? 23.980 89.201 321.127 1.00 27.46 285 GLU A N 1
ATOM 2060 C CA . GLU A 1 305 ? 25.217 88.438 320.897 1.00 27.73 285 GLU A CA 1
ATOM 2061 C C . GLU A 1 305 ? 25.729 88.559 319.466 1.00 29.17 285 GLU A C 1
ATOM 2062 O O . GLU A 1 305 ? 26.897 88.278 319.194 1.00 32.68 285 GLU A O 1
ATOM 2068 N N . ARG A 1 306 ? 24.852 88.968 318.557 1.00 27.58 286 ARG A N 1
ATOM 2069 C CA . ARG A 1 306 ? 25.238 89.226 317.170 1.00 32.38 286 ARG A CA 1
ATOM 2070 C C . ARG A 1 306 ? 25.698 90.673 316.961 1.00 30.48 286 ARG A C 1
ATOM 2071 O O . ARG A 1 306 ? 25.943 91.080 315.827 1.00 29.68 286 ARG A O 1
ATOM 2079 N N . THR A 1 307 ? 25.796 91.451 318.038 1.00 28.62 287 THR A N 1
ATOM 2080 C CA . THR A 1 307 ? 26.168 92.862 317.912 1.00 26.45 287 THR A CA 1
ATOM 2081 C C . THR A 1 307 ? 27.408 93.210 318.706 1.00 29.64 287 THR A C 1
ATOM 2082 O O . THR A 1 307 ? 28.013 92.355 319.358 1.00 28.12 287 THR A O 1
ATOM 2086 N N . THR A 1 308 ? 27.791 94.479 318.662 1.00 27.05 288 THR A N 1
ATOM 2087 C CA . THR A 1 308 ? 28.936 94.917 319.434 1.00 26.83 288 THR A CA 1
ATOM 2088 C C . THR A 1 308 ? 28.521 95.367 320.837 1.00 24.03 288 THR A C 1
ATOM 2089 O O . THR A 1 308 ? 29.254 96.106 321.484 1.00 26.44 288 THR A O 1
ATOM 2093 N N . TRP A 1 309 ? 27.359 94.914 321.316 1.00 26.85 289 TRP A N 1
ATOM 2094 C CA . TRP A 1 309 ? 26.860 95.333 322.637 1.00 25.17 289 TRP A CA 1
ATOM 2095 C C . TRP A 1 309 ? 27.910 95.208 323.747 1.00 26.28 289 TRP A C 1
ATOM 2096 O O . TRP A 1 309 ? 28.135 96.157 324.498 1.00 26.57 289 TRP A O 1
ATOM 2107 N N . GLU A 1 310 ? 28.564 94.054 323.841 1.00 26.98 290 GLU A N 1
ATOM 2108 C CA . GLU A 1 310 ? 29.510 93.816 324.933 1.00 26.82 290 GLU A CA 1
ATOM 2109 C C . GLU A 1 310 ? 30.739 94.738 324.877 1.00 28.18 290 GLU A C 1
ATOM 2110 O O . GLU A 1 310 ? 31.226 95.215 325.911 1.00 24.82 290 GLU A O 1
ATOM 2116 N N . PHE A 1 311 ? 31.259 94.962 323.673 1.00 25.15 291 PHE A N 1
ATOM 2117 C CA . PHE A 1 311 ? 32.360 95.899 323.488 1.00 24.67 291 PHE A CA 1
ATOM 2118 C C . PHE A 1 311 ? 31.916 97.325 323.806 1.00 23.08 291 PHE A C 1
ATOM 2119 O O . PHE A 1 311 ? 32.610 98.065 324.513 1.00 25.98 291 PHE A O 1
ATOM 2127 N N . GLY A 1 312 ? 30.756 97.722 323.289 1.00 25.04 292 GLY A N 1
ATOM 2128 C CA . GLY A 1 312 ? 30.275 99.084 323.503 1.00 25.96 292 GLY A CA 1
ATOM 2129 C C . GLY A 1 312 ? 30.023 99.437 324.957 1.00 24.68 292 GLY A C 1
ATOM 2130 O O . GLY A 1 312 ? 30.326 100.547 325.404 1.00 25.21 292 GLY A O 1
ATOM 2131 N N . ARG A 1 313 ? 29.498 98.481 325.714 1.00 26.37 293 ARG A N 1
ATOM 2132 C CA . ARG A 1 313 ? 29.111 98.735 327.099 1.00 25.37 293 ARG A CA 1
ATOM 2133 C C . ARG A 1 313 ? 30.320 98.893 328.019 1.00 25.88 293 ARG A C 1
ATOM 2134 O O . ARG A 1 313 ? 30.180 99.304 329.177 1.00 27.33 293 ARG A O 1
ATOM 2142 N N . ARG A 1 314 ? 31.496 98.549 327.502 1.00 23.66 294 ARG A N 1
ATOM 2143 C CA . ARG A 1 314 ? 32.762 98.722 328.212 1.00 26.40 294 ARG A CA 1
ATOM 2144 C C . ARG A 1 314 ? 33.537 99.926 327.683 1.00 26.82 294 ARG A C 1
ATOM 2145 O O . ARG A 1 314 ? 34.527 100.361 328.286 1.00 27.30 294 ARG A O 1
ATOM 2153 N N . THR A 1 315 ? 33.091 100.456 326.546 1.00 24.01 295 THR A N 1
ATOM 2154 C CA . THR A 1 315 ? 33.812 101.539 325.866 1.00 21.64 295 THR A CA 1
ATOM 2155 C C . THR A 1 315 ? 33.109 102.880 326.057 1.00 22.15 295 THR A C 1
ATOM 2156 O O . THR A 1 315 ? 33.733 103.886 326.403 1.00 23.28 295 THR A O 1
ATOM 2160 N N . GLY A 1 316 ? 31.801 102.895 325.823 1.00 21.50 296 GLY A N 1
ATOM 2161 C CA . GLY A 1 316 ? 31.064 104.138 325.891 1.00 24.47 296 GLY A CA 1
ATOM 2162 C C . GLY A 1 316 ? 30.921 104.702 324.494 1.00 25.40 296 GLY A C 1
ATOM 2163 O O . GLY A 1 316 ? 31.548 104.216 323.551 1.00 22.75 296 GLY A O 1
ATOM 2164 N N . HIS A 1 317 ? 30.096 105.734 324.374 1.00 24.48 297 HIS A N 1
ATOM 2165 C CA . HIS A 1 317 ? 29.760 106.307 323.092 1.00 25.24 297 HIS A CA 1
ATOM 2166 C C . HIS A 1 317 ? 30.886 107.219 322.605 1.00 23.85 297 HIS A C 1
ATOM 2167 O O . HIS A 1 317 ? 31.244 108.187 323.278 1.00 24.81 297 HIS A O 1
ATOM 2174 N N . LEU A 1 318 ? 31.415 106.926 321.425 1.00 25.16 298 LEU A N 1
ATOM 2175 C CA . LEU A 1 318 ? 32.509 107.710 320.861 1.00 26.92 298 LEU A CA 1
ATOM 2176 C C . LEU A 1 318 ? 32.003 108.659 319.777 1.00 26.87 298 LEU A C 1
ATOM 2177 O O . LEU A 1 318 ? 32.755 109.023 318.873 1.00 29.49 298 LEU A O 1
ATOM 2182 N N . GLY A 1 319 ? 30.737 109.057 319.875 1.00 28.54 299 GLY A N 1
ATOM 2183 C CA . GLY A 1 319 ? 30.111 109.923 318.885 1.00 24.17 299 GLY A CA 1
ATOM 2184 C C . GLY A 1 319 ? 30.066 109.271 317.523 1.00 28.78 299 GLY A C 1
ATOM 2185 O O . GLY A 1 319 ? 29.603 108.121 317.377 1.00 25.99 299 GLY A O 1
ATOM 2186 N N . GLY A 1 320 ? 30.569 109.991 316.518 1.00 25.74 300 GLY A N 1
ATOM 2187 C CA . GLY A 1 320 ? 30.611 109.466 315.167 1.00 24.76 300 GLY A CA 1
ATOM 2188 C C . GLY A 1 320 ? 31.544 108.275 315.071 1.00 26.00 300 GLY A C 1
ATOM 2189 O O . GLY A 1 320 ? 31.487 107.523 314.092 1.00 25.80 300 GLY A O 1
ATOM 2190 N N . GLY A 1 321 ? 32.390 1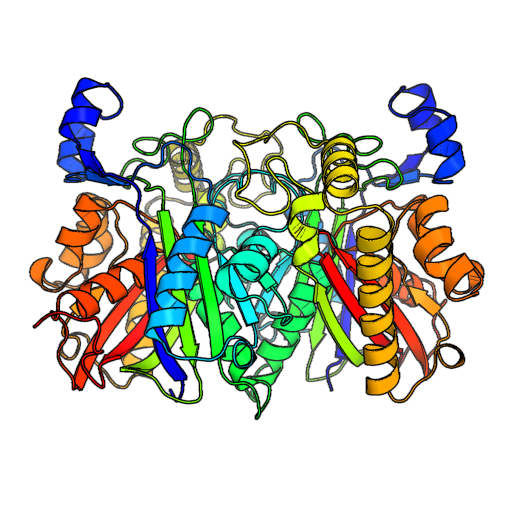08.098 316.087 1.00 27.51 301 GLY A N 1
ATOM 2191 C CA . GLY A 1 321 ? 33.397 107.047 316.077 1.00 21.15 301 GLY A CA 1
ATOM 2192 C C . GLY A 1 321 ? 32.897 105.633 316.323 1.00 28.26 301 GLY A C 1
ATOM 2193 O O . GLY A 1 321 ? 33.595 104.676 315.979 1.00 24.90 301 GLY A O 1
ATOM 2194 N N . ASP A 1 322 ? 31.708 105.468 316.905 1.00 25.65 302 ASP A N 1
ATOM 2195 C CA . ASP A 1 322 ? 31.237 104.104 317.229 1.00 26.79 302 ASP A CA 1
ATOM 2196 C C . ASP A 1 322 ? 31.328 103.057 316.107 1.00 26.15 302 ASP A C 1
ATOM 2197 O O . ASP A 1 322 ? 31.822 101.947 316.346 1.00 22.14 302 ASP A O 1
ATOM 2202 N N . PRO A 1 323 ? 30.840 103.383 314.890 1.00 22.97 303 PRO A N 1
ATOM 2203 C CA . PRO A 1 323 ? 30.888 102.333 313.866 1.00 24.85 303 PRO A CA 1
ATOM 2204 C C . PRO A 1 323 ? 32.307 101.918 313.519 1.00 25.98 303 PRO A C 1
ATOM 2205 O O . PRO A 1 323 ? 32.545 100.754 313.162 1.00 23.71 303 PRO A O 1
ATOM 2209 N N . ILE A 1 324 ? 33.247 102.851 313.631 1.00 25.19 304 ILE A N 1
ATOM 2210 C CA . ILE A 1 324 ? 34.639 102.542 313.316 1.00 23.75 304 ILE A CA 1
ATOM 2211 C C . ILE A 1 324 ? 35.216 101.671 314.425 1.00 25.76 304 ILE A C 1
ATOM 2212 O O . ILE A 1 324 ? 35.792 100.606 314.155 1.00 24.34 304 ILE A O 1
ATOM 2217 N N . ALA A 1 325 ? 35.036 102.101 315.674 1.00 23.10 305 ALA A N 1
ATOM 2218 C CA . ALA A 1 325 ? 35.536 101.329 316.817 1.00 25.41 305 ALA A CA 1
ATOM 2219 C C . ALA A 1 325 ? 34.911 99.928 316.898 1.00 25.21 305 ALA A C 1
ATOM 2220 O O . ALA A 1 325 ? 35.589 98.940 317.232 1.00 23.57 305 ALA A O 1
ATOM 2222 N N . GLY A 1 326 ? 33.617 99.842 316.607 1.00 23.72 306 GLY A N 1
ATOM 2223 C CA . GLY A 1 326 ? 32.919 98.564 316.646 1.00 21.69 306 GLY A CA 1
ATOM 2224 C C . GLY A 1 326 ? 33.414 97.628 315.552 1.00 25.21 306 GLY A C 1
ATOM 2225 O O . GLY A 1 326 ? 33.645 96.440 315.796 1.00 24.28 306 GLY A O 1
ATOM 2226 N N . PHE A 1 327 ? 33.575 98.154 314.338 1.00 24.33 307 PHE A N 1
ATOM 2227 C CA . PHE A 1 327 ? 34.083 97.342 313.240 1.00 24.18 307 PHE A CA 1
ATOM 2228 C C . PHE A 1 327 ? 35.512 96.877 313.536 1.00 25.37 307 PHE A C 1
ATOM 2229 O O . PHE A 1 327 ? 35.861 95.707 313.326 1.00 25.94 307 PHE A O 1
ATOM 2237 N N . ASP A 1 328 ? 36.326 97.809 314.015 1.00 25.51 308 ASP A N 1
ATOM 2238 C CA . ASP A 1 328 ? 37.697 97.523 314.403 1.00 26.58 308 ASP A CA 1
ATOM 2239 C C . ASP A 1 328 ? 37.720 96.400 315.441 1.00 27.47 308 ASP A C 1
ATOM 2240 O O . ASP A 1 328 ? 38.503 95.458 315.334 1.00 26.84 308 ASP A O 1
ATOM 2245 N N . HIS A 1 329 ? 36.853 96.497 316.444 1.00 24.58 309 HIS A N 1
ATOM 2246 C CA . HIS A 1 329 ? 36.755 95.440 317.446 1.00 27.25 309 HIS A CA 1
ATOM 2247 C C . HIS A 1 329 ? 36.443 94.080 316.828 1.00 29.24 309 HIS A C 1
ATOM 2248 O O . HIS A 1 329 ? 37.109 93.088 317.134 1.00 28.09 309 HIS A O 1
ATOM 2255 N N . LEU A 1 330 ? 35.421 94.028 315.975 1.00 27.20 310 LEU A N 1
ATOM 2256 C CA . LEU A 1 330 ? 34.986 92.759 315.393 1.00 28.49 310 LEU A CA 1
ATOM 2257 C C . LEU A 1 330 ? 36.099 92.122 314.563 1.00 35.10 310 LEU A C 1
ATOM 2258 O O . LEU A 1 330 ? 36.361 90.918 314.672 1.00 33.03 310 LEU A O 1
ATOM 2263 N N . VAL A 1 331 ? 36.759 92.934 313.742 1.00 29.10 311 VAL A N 1
ATOM 2264 C CA . VAL A 1 331 ? 37.808 92.416 312.879 1.00 31.08 311 VAL A CA 1
ATOM 2265 C C . VAL A 1 331 ? 39.021 91.977 313.702 1.00 35.82 311 VAL A C 1
ATOM 2266 O O . VAL A 1 331 ? 39.555 90.879 313.497 1.00 35.58 311 VAL A O 1
ATOM 2270 N N . GLY A 1 332 ? 39.434 92.821 314.645 1.00 31.20 312 GLY A N 1
ATOM 2271 C CA . GLY A 1 332 ? 40.634 92.559 315.424 1.00 35.37 312 GLY A CA 1
ATOM 2272 C C . GLY A 1 332 ? 40.512 91.373 316.364 1.00 39.82 312 GLY A C 1
ATOM 2273 O O . GLY A 1 332 ? 41.506 90.726 316.688 1.00 41.81 312 GLY A O 1
ATOM 2274 N N . SER A 1 333 ? 39.294 91.090 316.812 1.00 35.77 313 SER A N 1
ATOM 2275 C CA . SER A 1 333 ? 39.057 89.966 317.706 1.00 35.62 313 SER A CA 1
ATOM 2276 C C . SER A 1 333 ? 38.723 88.707 316.922 1.00 37.40 313 SER A C 1
ATOM 2277 O O . SER A 1 333 ? 38.442 87.669 317.511 1.00 41.03 313 SER A O 1
ATOM 2280 N N . GLY A 1 334 ? 38.732 88.810 315.594 1.00 36.48 314 GLY A N 1
ATOM 2281 C CA . GLY A 1 334 ? 38.516 87.663 314.724 1.00 39.02 314 GLY A CA 1
ATOM 2282 C C . GLY A 1 334 ? 37.078 87.183 314.649 1.00 42.09 314 GLY A C 1
ATOM 2283 O O . GLY A 1 334 ? 36.804 86.117 314.094 1.00 41.95 314 GLY A O 1
ATOM 2284 N N . ARG A 1 335 ? 36.156 87.968 315.199 1.00 41.18 315 ARG A N 1
ATOM 2285 C CA . ARG A 1 335 ? 34.744 87.578 315.249 1.00 44.75 315 ARG A CA 1
ATOM 2286 C C . ARG A 1 335 ? 34.030 87.632 313.900 1.00 45.20 315 ARG A C 1
ATOM 2287 O O . ARG A 1 335 ? 32.928 87.096 313.744 1.00 49.52 315 ARG A O 1
ATOM 2295 N N . LEU A 1 336 ? 34.644 88.289 312.927 1.00 44.31 316 LEU A N 1
ATOM 2296 C CA . LEU A 1 336 ? 34.073 88.331 311.590 1.00 42.04 316 LEU A CA 1
ATOM 2297 C C . LEU A 1 336 ? 34.935 87.431 310.714 1.00 39.78 316 LEU A C 1
ATOM 2298 O O . LEU A 1 3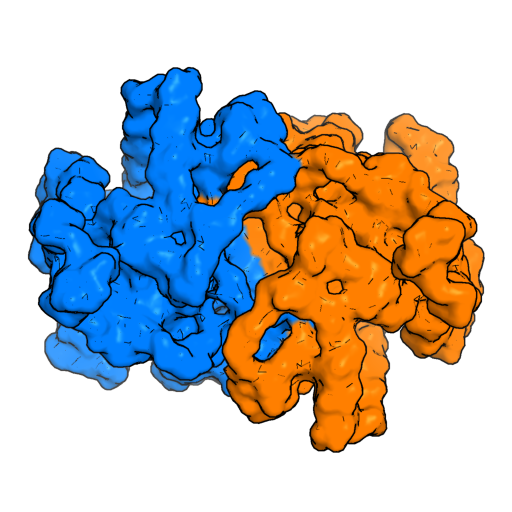36 ? 36.164 87.498 310.774 1.00 42.37 316 LEU A O 1
ATOM 2303 N N . ALA A 1 337 ? 34.296 86.567 309.932 1.00 40.77 317 ALA A N 1
ATOM 2304 C CA . ALA A 1 337 ? 35.013 85.637 309.057 1.00 43.72 317 ALA A CA 1
ATOM 2305 C C . ALA A 1 337 ? 34.926 86.069 307.591 1.00 42.02 317 ALA A C 1
ATOM 2306 O O . ALA A 1 337 ? 33.960 86.716 307.189 1.00 40.08 317 ALA A O 1
ATOM 2308 N N . PRO A 1 338 ? 35.938 85.710 306.783 1.00 39.72 318 PRO A N 1
ATOM 2309 C CA . PRO A 1 338 ? 35.936 86.057 305.359 1.00 40.79 318 PRO A CA 1
ATOM 2310 C C . PRO A 1 338 ? 34.646 85.631 304.659 1.00 39.46 318 PRO A C 1
ATOM 2311 O O . PRO A 1 338 ? 34.138 84.537 304.915 1.00 40.70 318 PRO A O 1
ATOM 2315 N N . GLY A 1 339 ? 34.111 86.500 303.805 1.00 36.04 319 GLY A N 1
ATOM 2316 C CA . GLY A 1 339 ? 32.857 86.217 303.130 1.00 34.14 319 GLY A CA 1
ATOM 2317 C C . GLY A 1 339 ? 31.653 86.733 303.894 1.00 35.18 319 GLY A C 1
ATOM 2318 O O . GLY A 1 339 ? 30.594 86.981 303.305 1.00 38.03 319 GLY A O 1
ATOM 2319 N N . GLU A 1 340 ? 31.809 86.900 305.204 1.00 30.72 320 GLU A N 1
ATOM 2320 C CA . GLU A 1 340 ? 30.704 87.360 306.043 1.00 31.77 320 GLU A CA 1
ATOM 2321 C C . GLU A 1 340 ? 30.442 88.848 305.906 1.00 30.46 320 GLU A C 1
ATOM 2322 O O . GLU A 1 340 ? 31.358 89.627 305.620 1.00 28.85 320 GLU A O 1
ATOM 2328 N N . LEU A 1 341 ? 29.181 89.226 306.108 1.00 31.26 321 LEU A N 1
ATOM 2329 C CA . LEU A 1 341 ? 28.743 90.611 305.987 1.00 30.03 321 LEU A CA 1
ATOM 2330 C C . LEU A 1 341 ? 28.523 91.263 307.355 1.00 26.86 321 LEU A C 1
ATOM 2331 O O . LEU A 1 341 ? 28.025 90.634 308.295 1.00 27.22 321 LEU A O 1
ATOM 2336 N N . CYS A 1 342 ? 28.880 92.539 307.447 1.00 23.59 322 CYS A N 1
ATOM 2337 C CA . CYS A 1 342 ? 28.765 93.291 308.688 1.00 25.75 322 CYS A CA 1
ATOM 2338 C C . CYS A 1 342 ? 27.884 94.504 308.414 1.00 26.80 322 CYS A C 1
ATOM 2339 O O . CYS A 1 342 ? 28.039 95.154 307.374 1.00 27.39 322 CYS A O 1
ATOM 2342 N N . LEU A 1 343 ? 26.953 94.802 309.317 1.00 25.65 323 LEU A N 1
ATOM 2343 C CA . LEU A 1 343 ? 26.124 96.002 309.167 1.00 24.47 323 LEU A CA 1
ATOM 2344 C C . LEU A 1 343 ? 26.554 97.069 310.171 1.00 26.46 323 LEU A C 1
ATOM 2345 O O . LEU A 1 343 ? 26.587 96.820 311.381 1.00 24.84 323 LEU A O 1
ATOM 2350 N N . LEU A 1 344 ? 26.896 98.254 309.670 1.00 22.56 324 LEU A N 1
ATOM 2351 C CA . LEU A 1 344 ? 27.247 99.369 310.544 1.00 22.70 324 LEU A CA 1
ATOM 2352 C C . LEU A 1 344 ? 26.005 100.235 310.705 1.00 23.47 324 LEU A C 1
ATOM 2353 O O . LEU A 1 344 ? 25.316 100.509 309.722 1.00 22.28 324 LEU A O 1
ATOM 2358 N N . VAL A 1 345 ? 25.734 100.669 311.936 1.00 21.14 325 VAL A N 1
ATOM 2359 C CA . VAL A 1 345 ? 24.538 101.441 312.252 1.00 25.34 325 VAL A CA 1
ATOM 2360 C C . VAL A 1 345 ? 24.929 102.681 313.045 1.00 24.27 325 VAL A C 1
ATOM 2361 O O . VAL A 1 345 ? 25.610 102.587 314.074 1.00 22.26 325 VAL A O 1
ATOM 2365 N N . SER A 1 346 ? 24.507 103.847 312.567 1.00 21.62 326 SER A N 1
ATOM 2366 C CA . SER A 1 346 ? 24.918 105.099 313.188 1.00 21.65 326 SER A CA 1
ATOM 2367 C C . SER A 1 346 ? 23.764 106.096 313.125 1.00 23.12 326 SER A C 1
ATOM 2368 O O . SER A 1 346 ? 23.008 106.116 312.151 1.00 19.36 326 SER A O 1
ATOM 2371 N N . VAL A 1 347 ? 23.613 106.905 314.169 1.00 23.02 327 VAL A N 1
ATOM 2372 C CA . VAL A 1 347 ? 22.562 107.915 314.186 1.00 23.99 327 VAL A CA 1
ATOM 2373 C C . VAL A 1 347 ? 23.103 109.179 314.819 1.00 22.83 327 VAL A C 1
ATOM 2374 O O . VAL A 1 347 ? 23.950 109.114 315.710 1.00 22.14 327 VAL A O 1
ATOM 2378 N N . GLY A 1 348 ? 22.661 110.336 314.332 1.00 22.71 328 GLY A N 1
ATOM 2379 C CA . GLY A 1 348 ? 23.069 111.585 314.950 1.00 20.45 328 GLY A CA 1
ATOM 2380 C C . GLY A 1 348 ? 21.890 112.521 315.110 1.00 23.41 328 GLY A C 1
ATOM 2381 O O . GLY A 1 348 ? 20.929 112.457 314.335 1.00 22.54 328 GLY A O 1
ATOM 2382 N N . ALA A 1 349 ? 21.963 113.382 316.121 1.00 21.38 329 ALA A N 1
ATOM 2383 C CA . ALA A 1 349 ? 20.978 114.441 316.292 1.00 25.41 329 ALA A CA 1
ATOM 2384 C C . ALA A 1 349 ? 20.902 115.198 314.979 1.00 23.13 329 ALA A C 1
ATOM 2385 O O . ALA A 1 349 ? 21.878 115.241 314.226 1.00 22.25 329 ALA A O 1
ATOM 2387 N N . GLY A 1 350 ? 19.753 115.796 314.692 1.00 23.96 330 GLY A N 1
ATOM 2388 C CA . GLY A 1 350 ? 19.564 116.393 313.383 1.00 26.95 330 GLY A CA 1
ATOM 2389 C C . GLY A 1 350 ? 18.174 116.200 312.805 1.00 27.04 330 GLY A C 1
ATOM 2390 O O . GLY A 1 350 ? 17.515 117.194 312.510 1.00 26.79 330 GLY A O 1
ATOM 2391 N N . PHE A 1 351 ? 17.726 114.959 312.593 1.00 25.88 331 PHE A N 1
ATOM 2392 C CA . PHE A 1 351 ? 18.525 113.735 312.740 1.00 24.74 331 PHE A CA 1
ATOM 2393 C C . PHE A 1 351 ? 19.129 113.311 311.403 1.00 24.74 331 PHE A C 1
ATOM 2394 O O . PHE A 1 351 ? 18.610 113.648 310.330 1.00 25.11 331 PHE A O 1
ATOM 2402 N N . SER A 1 352 ? 20.219 112.551 311.471 1.00 23.76 332 SER A N 1
ATOM 2403 C CA . SER A 1 352 ? 20.750 111.867 310.300 1.00 25.17 332 SER A CA 1
ATOM 2404 C C . SER A 1 352 ? 20.992 110.420 310.701 1.00 23.59 332 SER A C 1
ATOM 2405 O O . SER A 1 352 ? 21.381 110.161 311.834 1.00 20.75 332 SER A O 1
ATOM 2408 N N . TRP A 1 353 ? 20.750 109.481 309.785 1.00 22.71 333 TRP A N 1
ATOM 2409 C CA . TRP A 1 353 ? 21.091 108.073 310.031 1.00 22.44 333 TRP A CA 1
ATOM 2410 C C . TRP A 1 353 ? 21.949 107.584 308.896 1.00 23.71 333 TRP A C 1
ATOM 2411 O O . TRP A 1 353 ? 21.703 107.955 307.751 1.00 23.37 333 TRP A O 1
ATOM 2422 N N . SER A 1 354 ? 22.919 106.718 309.194 1.00 22.58 334 SER A N 1
ATOM 2423 C CA . SER A 1 354 ? 23.655 106.020 308.147 1.00 22.00 334 SER A CA 1
ATOM 2424 C C . SER A 1 354 ? 23.802 104.534 308.452 1.00 23.57 334 SER A C 1
ATOM 2425 O O . SER A 1 354 ? 24.136 104.138 309.571 1.00 25.85 334 SER A O 1
ATOM 2428 N N . CYS A 1 355 ? 23.561 103.713 307.443 1.00 22.26 335 CYS A N 1
ATOM 2429 C CA . CYS A 1 355 ? 23.911 102.309 307.537 1.00 22.18 335 CYS A CA 1
ATOM 2430 C C . CYS A 1 355 ? 24.830 101.937 306.388 1.00 23.29 335 CYS A C 1
ATOM 2431 O O . CYS A 1 355 ? 24.794 102.548 305.306 1.00 23.69 335 CYS A O 1
ATOM 2434 N N . ALA A 1 356 ? 25.659 100.925 306.628 1.00 21.17 336 ALA A N 1
ATOM 2435 C CA . ALA A 1 356 ? 26.621 100.475 305.639 1.00 23.08 336 ALA A CA 1
ATOM 2436 C C . ALA A 1 356 ? 26.743 98.972 305.767 1.00 24.71 336 ALA A C 1
ATOM 2437 O O . ALA A 1 356 ? 26.682 98.438 306.874 1.00 26.60 336 ALA A O 1
ATOM 2439 N N . VAL A 1 357 ? 26.880 98.287 304.639 1.00 25.07 337 VAL A N 1
ATOM 2440 C CA . VAL A 1 357 ? 27.128 96.856 304.653 1.00 25.90 337 VAL A CA 1
ATOM 2441 C C . VAL A 1 357 ? 28.571 96.682 304.225 1.00 25.96 337 VAL A C 1
ATOM 2442 O O . VAL A 1 357 ? 28.969 97.180 303.168 1.00 24.67 337 VAL A O 1
ATOM 2446 N N . VAL A 1 358 ? 29.365 96.016 305.060 1.00 23.86 338 VAL A N 1
ATOM 2447 C CA . VAL A 1 358 ? 30.767 95.793 304.754 1.00 26.39 338 VAL A CA 1
ATOM 2448 C C . VAL A 1 358 ? 31.001 94.295 304.653 1.00 27.92 338 VAL A C 1
ATOM 2449 O O . VAL A 1 358 ? 30.541 93.540 305.510 1.00 27.78 338 VAL A O 1
ATOM 2453 N N . GLU A 1 359 ? 31.686 93.861 303.597 1.00 26.91 339 GLU A N 1
ATOM 2454 C CA . GLU A 1 359 ? 31.990 92.440 303.406 1.00 28.71 339 GLU A CA 1
ATOM 2455 C C . GLU A 1 359 ? 33.444 92.181 303.794 1.00 28.87 339 GLU A C 1
ATOM 2456 O O . GLU A 1 359 ? 34.349 92.831 303.270 1.00 29.43 339 GLU A O 1
ATOM 2462 N N . LEU A 1 360 ? 33.679 91.252 304.716 1.00 29.77 340 LEU A N 1
ATOM 2463 C CA . LEU A 1 360 ? 35.058 90.920 305.075 1.00 33.57 340 LEU A CA 1
ATOM 2464 C C . LEU A 1 360 ? 35.667 90.024 304.000 1.00 34.88 340 LEU A C 1
ATOM 2465 O O . LEU A 1 360 ? 35.139 88.942 303.707 1.00 32.95 340 LEU A O 1
ATOM 2470 N N . LEU A 1 361 ? 36.776 90.469 303.417 1.00 33.39 341 LEU A N 1
ATOM 2471 C CA . LEU A 1 361 ? 37.405 89.715 302.331 1.00 36.99 341 LEU A CA 1
ATOM 2472 C C . LEU A 1 361 ? 38.508 88.782 302.840 1.00 37.38 341 LEU A C 1
ATOM 2473 O O . LEU A 1 361 ? 38.639 87.656 302.355 1.00 37.87 341 LEU A O 1
ATOM 2478 N N . GLU A 1 362 ? 39.295 89.257 303.806 1.00 35.34 342 GLU A N 1
ATOM 2479 C CA . GLU A 1 362 ? 40.367 88.457 304.410 1.00 37.94 342 GLU A CA 1
ATOM 2480 C C . GLU A 1 362 ? 40.640 88.913 305.843 1.00 41.28 342 GLU A C 1
ATOM 2481 O O . GLU A 1 362 ? 40.447 90.093 306.179 1.00 39.43 342 GLU A O 1
ATOM 2487 N N . ARG A 1 363 ? 41.087 87.996 306.698 1.00 36.63 343 ARG A N 1
ATOM 2488 C CA . ARG A 1 363 ? 41.516 88.403 308.029 1.00 37.08 343 ARG A CA 1
ATOM 2489 C C . ARG A 1 363 ? 42.829 89.140 307.895 1.00 39.02 343 ARG A C 1
ATOM 2490 O O . ARG A 1 363 ? 43.796 88.592 307.366 1.00 38.52 343 ARG A O 1
ATOM 2498 N N . PRO A 1 364 ? 42.870 90.395 308.362 1.00 39.09 344 PRO A N 1
ATOM 2499 C CA . PRO A 1 364 ? 44.105 91.179 308.247 1.00 38.18 344 PRO A CA 1
ATOM 2500 C C . PRO A 1 364 ? 45.125 90.650 309.240 1.00 39.37 344 PRO A C 1
ATOM 2501 O O . PRO A 1 364 ? 44.724 90.074 310.260 1.00 36.99 344 PRO A O 1
ATOM 2505 N N . SER A 1 365 ? 46.411 90.839 308.951 1.00 39.75 345 SER A N 1
ATOM 2506 C CA . SER A 1 365 ? 47.480 90.247 309.756 1.00 40.17 345 SER A CA 1
ATOM 2507 C C . SER A 1 365 ? 47.464 90.684 311.218 1.00 43.82 345 SER A C 1
ATOM 2508 O O . SER A 1 365 ? 47.924 89.946 312.091 1.00 45.41 345 SER A O 1
ATOM 2511 N N . TRP A 1 366 ? 46.934 91.876 311.489 1.00 40.24 346 TRP A N 1
ATOM 2512 C CA . TRP A 1 366 ? 46.899 92.392 312.857 1.00 35.61 346 TRP A CA 1
ATOM 2513 C C . TRP A 1 366 ? 45.767 91.795 313.694 1.00 37.48 346 TRP A C 1
ATOM 2514 O O . TRP A 1 366 ? 45.669 92.063 314.890 1.00 38.83 346 TRP A O 1
ATOM 2525 N N . ALA A 1 367 ? 44.910 90.990 313.072 1.00 39.81 347 ALA A N 1
ATOM 2526 C CA . ALA A 1 367 ? 43.792 90.378 313.793 1.00 41.49 347 ALA A CA 1
ATOM 2527 C C . ALA A 1 367 ? 44.197 89.106 314.546 1.00 49.86 347 ALA A C 1
ATOM 2528 O O . ALA A 1 367 ? 45.212 88.478 314.231 1.00 48.67 347 ALA A O 1
ATOM 2530 N N . ALA A 1 368 ? 43.392 88.730 315.538 1.00 49.70 348 ALA A N 1
ATOM 2531 C CA . ALA A 1 368 ? 43.581 87.468 316.254 1.00 51.62 348 ALA A CA 1
ATOM 2532 C C . ALA A 1 368 ? 42.779 86.354 315.586 1.00 54.71 348 ALA A C 1
ATOM 2533 O O . ALA A 1 368 ? 41.960 86.616 314.700 1.00 54.51 348 ALA A O 1
ATOM 2535 N N . ALA A 1 369 ? 43.010 85.114 316.012 1.00 59.17 349 ALA A N 1
ATOM 2536 C CA . ALA A 1 369 ? 42.251 83.974 315.499 1.00 62.23 349 ALA A CA 1
ATOM 2537 C C . ALA A 1 369 ? 40.820 83.972 316.031 1.00 58.40 349 ALA A C 1
ATOM 2538 O O . ALA A 1 369 ? 39.886 83.579 315.325 1.00 59.96 349 ALA A O 1
ATOM 2540 N N . ASP B 1 30 ? 32.443 121.658 283.368 1.00 58.15 10 ASP B N 1
ATOM 2541 C CA . ASP B 1 30 ? 32.730 122.189 284.695 1.00 52.38 10 ASP B CA 1
ATOM 2542 C C . ASP B 1 30 ? 31.452 122.377 285.503 1.00 43.19 10 ASP B C 1
ATOM 2543 O O . ASP B 1 30 ? 30.382 121.857 285.173 1.00 46.52 10 ASP B O 1
ATOM 2548 N N . LEU B 1 31 ? 31.589 123.141 286.574 1.00 35.89 11 LEU B N 1
ATOM 2549 C CA . LEU B 1 31 ? 30.481 123.453 287.448 1.00 35.50 11 LEU B CA 1
ATOM 2550 C C . LEU B 1 31 ? 30.170 124.936 287.343 1.00 31.25 11 LEU B C 1
ATOM 2551 O O . LEU B 1 31 ? 30.988 125.712 286.837 1.00 29.96 11 LEU B O 1
ATOM 2556 N N . TYR B 1 32 ? 28.996 125.323 287.834 1.00 28.29 12 TYR B N 1
ATOM 2557 C CA . TYR B 1 32 ? 28.526 126.694 287.736 1.00 29.82 12 TYR B CA 1
ATOM 2558 C C . TYR B 1 32 ? 28.147 127.211 289.103 1.00 31.58 12 TYR B C 1
ATOM 2559 O O . TYR B 1 32 ? 27.729 126.432 289.976 1.00 28.49 12 TYR B O 1
ATOM 2568 N N . VAL B 1 33 ? 28.263 128.526 289.280 1.00 29.38 13 VAL B N 1
ATOM 2569 C CA . VAL B 1 33 ? 27.618 129.208 290.395 1.00 29.00 13 VAL B CA 1
ATOM 2570 C C . VAL B 1 33 ? 26.223 129.590 289.909 1.00 32.79 13 VAL B C 1
ATOM 2571 O O . VAL B 1 33 ? 26.081 130.424 289.001 1.00 29.84 13 VAL B O 1
ATOM 2575 N N . ALA B 1 34 ? 25.198 128.964 290.490 1.00 26.99 14 ALA B N 1
ATOM 2576 C CA . ALA B 1 34 ? 23.814 129.234 290.100 1.00 29.56 14 ALA B CA 1
ATOM 2577 C C . ALA B 1 34 ? 23.204 130.343 290.933 1.00 30.09 14 ALA B C 1
ATOM 2578 O O . ALA B 1 34 ? 22.316 131.058 290.467 1.00 29.69 14 ALA B O 1
ATOM 2580 N N . GLY B 1 35 ? 23.666 130.477 292.175 1.00 28.17 15 GLY B N 1
ATOM 2581 C CA . GLY B 1 35 ? 23.131 131.487 293.067 1.00 26.07 15 GLY B CA 1
ATOM 2582 C C . GLY B 1 35 ? 24.099 131.783 294.194 1.00 28.22 15 GLY B C 1
ATOM 2583 O O . GLY B 1 35 ? 24.997 130.985 294.477 1.00 28.37 15 GLY B O 1
ATOM 2584 N N . CYS B 1 36 ? 23.937 132.946 294.811 1.00 24.43 16 CYS B N 1
ATOM 2585 C CA . CYS B 1 36 ? 24.705 133.304 295.990 1.00 26.02 16 CYS B CA 1
ATOM 2586 C C . CYS B 1 36 ? 23.951 134.369 296.744 1.00 25.76 16 CYS B C 1
ATOM 2587 O O . CYS B 1 36 ? 23.069 135.025 296.186 1.00 30.25 16 CYS B O 1
ATOM 2590 N N . GLY B 1 37 ? 24.290 134.544 298.016 1.00 24.48 17 GLY B N 1
ATOM 2591 C CA . GLY B 1 37 ? 23.666 135.573 298.815 1.00 26.26 17 GLY B CA 1
ATOM 2592 C C . GLY B 1 37 ? 24.329 135.720 300.164 1.00 29.48 17 GLY B C 1
ATOM 2593 O O . GLY B 1 37 ? 25.097 134.852 300.593 1.00 27.67 17 GLY B O 1
ATOM 2594 N N . VAL B 1 38 ? 24.037 136.829 300.838 1.00 25.91 18 VAL B N 1
ATOM 2595 C CA . VAL B 1 38 ? 24.558 137.067 302.173 1.00 24.19 18 VAL B CA 1
ATOM 2596 C C . VAL B 1 38 ? 23.420 137.542 303.061 1.00 28.42 18 VAL B C 1
ATOM 2597 O O . VAL B 1 38 ? 22.377 137.983 302.566 1.00 29.51 18 VAL B O 1
ATOM 2601 N N . TRP B 1 39 ? 23.590 137.409 304.371 1.00 29.82 19 TRP B N 1
ATOM 2602 C CA . TRP B 1 39 ? 22.738 138.127 305.311 1.00 27.83 19 TRP B CA 1
ATOM 2603 C C . TRP B 1 39 ? 23.655 138.772 306.333 1.00 29.38 19 TRP B C 1
ATOM 2604 O O . TRP B 1 39 ? 24.323 138.089 307.119 1.00 29.32 19 TRP B O 1
ATOM 2615 N N . LEU B 1 40 ? 23.709 140.096 306.308 1.00 29.33 20 LEU B N 1
ATOM 2616 C CA . LEU B 1 40 ? 24.625 140.824 307.171 1.00 28.63 20 LEU B CA 1
ATOM 2617 C C . LEU B 1 40 ? 23.816 141.726 308.085 1.00 34.05 20 LEU B C 1
ATOM 2618 O O . LEU B 1 40 ? 23.025 142.538 307.608 1.00 35.67 20 LEU B O 1
ATOM 2623 N N . PRO B 1 41 ? 23.996 141.572 309.407 1.00 33.75 21 PRO B N 1
ATOM 2624 C CA . PRO B 1 41 ? 23.341 142.436 310.394 1.00 33.46 21 PRO B CA 1
ATOM 2625 C C . PRO B 1 41 ? 23.930 143.843 310.290 1.00 34.62 21 PRO B C 1
ATOM 2626 O O . PRO B 1 41 ? 24.972 144.002 309.645 1.00 32.06 21 PRO B O 1
ATOM 2630 N N . PRO B 1 42 ? 23.267 144.847 310.890 1.00 34.27 22 PRO B N 1
ATOM 2631 C CA . PRO B 1 42 ? 23.711 146.247 310.809 1.00 34.66 22 PRO B CA 1
ATOM 2632 C C . PRO B 1 42 ? 25.166 146.470 311.224 1.00 30.72 22 PRO B C 1
ATOM 2633 O O . PRO B 1 42 ? 25.641 145.850 312.173 1.00 36.80 22 PRO B O 1
ATOM 2637 N N . PRO B 1 43 ? 25.870 147.363 310.516 1.00 33.71 23 PRO B N 1
ATOM 2638 C CA . PRO B 1 43 ? 27.282 147.639 310.797 1.00 33.13 23 PRO B CA 1
ATOM 2639 C C . PRO B 1 43 ? 27.504 148.493 312.046 1.00 35.53 23 PRO B C 1
ATOM 2640 O O . PRO B 1 43 ? 26.651 149.299 312.424 1.00 35.51 23 PRO B O 1
ATOM 2644 N N . VAL B 1 44 ? 28.641 148.282 312.697 1.00 32.01 24 VAL B N 1
ATOM 2645 C CA . VAL B 1 44 ? 29.099 149.154 313.759 1.00 33.40 24 VAL B CA 1
ATOM 2646 C C . VAL B 1 44 ? 30.364 149.778 313.204 1.00 30.81 24 VAL B C 1
ATOM 2647 O O . VAL B 1 44 ? 31.229 149.066 312.701 1.00 30.27 24 VAL B O 1
ATOM 2651 N N . THR B 1 45 ? 30.468 151.101 313.245 1.00 31.34 25 THR B N 1
ATOM 2652 C CA . THR B 1 45 ? 31.606 151.758 312.620 1.00 28.02 25 THR B CA 1
ATOM 2653 C C . THR B 1 45 ? 32.811 151.718 313.549 1.00 31.73 25 THR B C 1
ATOM 2654 O O . THR B 1 45 ? 32.661 151.554 314.770 1.00 32.98 25 THR B O 1
ATOM 2658 N N . THR B 1 46 ? 34.003 151.879 312.980 1.00 32.08 26 THR B N 1
ATOM 2659 C CA . THR B 1 46 ? 35.226 151.957 313.775 1.00 34.00 26 THR B CA 1
ATOM 2660 C C . THR B 1 46 ? 35.160 153.120 314.766 1.00 32.81 26 THR B C 1
ATOM 2661 O O . THR B 1 46 ? 35.650 153.019 315.898 1.00 32.10 26 THR B O 1
ATOM 2665 N N . GLU B 1 47 ? 34.542 154.220 314.346 1.00 33.18 27 GLU B N 1
ATOM 2666 C CA . GLU B 1 47 ? 34.358 155.363 315.238 1.00 35.48 27 GLU B CA 1
ATOM 2667 C C . GLU B 1 47 ? 33.524 154.989 316.462 1.00 34.10 27 GLU B C 1
ATOM 2668 O O . GLU B 1 47 ? 33.864 155.367 317.584 1.00 35.65 27 GLU B O 1
ATOM 2674 N N . GLN B 1 48 ? 32.436 154.246 316.256 1.00 35.61 28 GLN B N 1
ATOM 2675 C CA . GLN B 1 48 ? 31.605 153.812 317.383 1.00 36.18 28 GLN B CA 1
ATOM 2676 C C . GLN B 1 48 ? 32.360 152.830 318.266 1.00 35.86 28 GLN B C 1
ATOM 2677 O O . GLN B 1 48 ? 32.201 152.828 319.488 1.00 37.02 28 GLN B O 1
ATOM 2683 N N . ALA B 1 49 ? 33.182 151.991 317.646 1.00 34.25 29 ALA B N 1
ATOM 2684 C CA . ALA B 1 49 ? 33.932 150.989 318.391 1.00 35.22 29 ALA B CA 1
ATOM 2685 C C . ALA B 1 49 ? 34.974 151.659 319.273 1.00 37.71 29 ALA B C 1
ATOM 2686 O O . ALA B 1 49 ? 35.176 151.263 320.422 1.00 35.26 29 ALA B O 1
ATOM 2688 N N . LEU B 1 50 ? 35.646 152.669 318.725 1.00 34.71 30 LEU B N 1
ATOM 2689 C CA . LEU B 1 50 ? 36.623 153.433 319.490 1.00 36.26 30 LEU B CA 1
ATOM 2690 C C . LEU B 1 50 ? 35.967 154.114 320.697 1.00 39.61 30 LEU B C 1
ATOM 2691 O O . LEU B 1 50 ? 36.469 154.035 321.823 1.00 36.11 30 LEU B O 1
ATOM 2696 N N . ALA B 1 51 ? 34.826 154.751 320.461 1.00 39.13 31 ALA B N 1
ATOM 2697 C CA . ALA B 1 51 ? 34.111 155.452 321.523 1.00 39.97 31 ALA B CA 1
ATOM 2698 C C . ALA B 1 51 ? 33.622 154.492 322.606 1.00 43.64 31 ALA B C 1
ATOM 2699 O O . ALA B 1 51 ? 33.597 154.834 323.785 1.00 41.50 31 ALA B O 1
ATOM 2701 N N . ALA B 1 52 ? 33.239 153.286 322.200 1.00 41.27 32 ALA B N 1
ATOM 2702 C CA . ALA B 1 52 ? 32.772 152.273 323.138 1.00 40.44 32 ALA B CA 1
ATOM 2703 C C . ALA B 1 52 ? 33.935 151.582 323.843 1.00 41.74 32 ALA B C 1
ATOM 2704 O O . ALA B 1 52 ? 33.724 150.791 324.757 1.00 45.15 32 ALA B O 1
ATOM 2706 N N . GLY B 1 53 ? 35.158 151.859 323.396 1.00 39.83 33 GLY B N 1
ATOM 2707 C CA . GLY B 1 53 ? 36.343 151.282 324.002 1.00 40.82 33 GLY B CA 1
ATOM 2708 C C . GLY B 1 53 ? 36.685 149.873 323.550 1.00 44.93 33 GLY B C 1
ATOM 2709 O O . GLY B 1 53 ? 37.557 149.222 324.142 1.00 43.29 33 GLY B O 1
ATOM 2710 N N . HIS B 1 54 ? 36.027 149.393 322.496 1.00 41.31 34 HIS B N 1
ATOM 2711 C CA . HIS B 1 54 ? 36.240 148.018 322.046 1.00 42.51 34 HIS B CA 1
ATOM 2712 C C . HIS B 1 54 ? 37.552 147.882 321.298 1.00 42.38 34 HIS B C 1
ATOM 2713 O O . HIS B 1 54 ? 38.003 146.775 320.976 1.00 42.95 34 HIS B O 1
ATOM 2720 N N . CYS B 1 55 ? 38.184 149.020 321.064 1.00 36.81 35 CYS B N 1
ATOM 2721 C CA . CYS B 1 55 ? 39.134 149.138 319.988 1.00 43.29 35 CYS B CA 1
ATOM 2722 C C . CYS B 1 55 ? 40.058 150.309 320.308 1.00 40.34 35 CYS B C 1
ATOM 2723 O O . CYS B 1 55 ? 39.578 151.341 320.770 1.00 42.90 35 CYS B O 1
ATOM 2726 N N . ASP B 1 56 ? 41.370 150.162 320.102 1.00 37.70 36 ASP B N 1
ATOM 2727 C CA . ASP B 1 56 ? 42.267 151.312 320.279 1.00 41.19 36 ASP B CA 1
ATOM 2728 C C . ASP B 1 56 ? 42.659 151.966 318.950 1.00 39.61 36 ASP B C 1
ATOM 2729 O O . ASP B 1 56 ? 42.529 151.355 317.888 1.00 37.18 36 ASP B O 1
ATOM 2734 N N . ARG B 1 57 ? 43.113 153.215 319.015 1.00 37.32 37 ARG B N 1
ATOM 2735 C CA . ARG B 1 57 ? 43.442 153.979 317.814 1.00 35.70 37 ARG B CA 1
ATOM 2736 C C . ARG B 1 57 ? 44.501 153.285 316.954 1.00 34.07 37 ARG B C 1
ATOM 2737 O O . ARG B 1 57 ? 44.387 153.228 315.727 1.00 35.25 37 ARG B O 1
ATOM 2745 N N . ARG B 1 58 ? 45.530 152.747 317.595 1.00 36.68 38 ARG B N 1
ATOM 2746 C CA . ARG B 1 58 ? 46.622 152.121 316.859 1.00 37.01 38 ARG B CA 1
ATOM 2747 C C . ARG B 1 58 ? 46.119 150.966 315.974 1.00 35.12 38 ARG B C 1
ATOM 2748 O O . ARG B 1 58 ? 46.573 150.791 314.840 1.00 33.58 38 ARG B O 1
ATOM 2756 N N . LEU B 1 59 ? 45.147 150.215 316.477 1.00 34.76 39 LEU B N 1
ATOM 2757 C CA . LEU B 1 59 ? 44.581 149.095 315.732 1.00 36.12 39 LEU B CA 1
ATOM 2758 C C . LEU B 1 59 ? 43.640 149.574 314.629 1.00 32.91 39 LEU B C 1
ATOM 2759 O O . LEU B 1 59 ? 43.638 149.026 313.519 1.00 33.92 39 LEU B O 1
ATOM 2764 N N . ALA B 1 60 ? 42.841 150.594 314.932 1.00 29.11 40 ALA B N 1
ATOM 2765 C CA . ALA B 1 60 ? 41.979 151.190 313.921 1.00 34.49 40 ALA B CA 1
ATOM 2766 C C . ALA B 1 60 ? 42.827 151.668 312.750 1.00 33.48 40 ALA B C 1
ATOM 2767 O O . ALA B 1 60 ? 42.472 151.477 311.588 1.00 33.49 40 ALA B O 1
ATOM 2769 N N . SER B 1 61 ? 43.969 152.254 313.064 1.00 34.85 41 SER B N 1
ATOM 2770 C CA . SER B 1 61 ? 44.851 152.815 312.078 1.00 36.97 41 SER B CA 1
ATOM 2771 C C . SER B 1 61 ? 45.595 151.788 311.276 1.00 37.63 41 SER B C 1
ATOM 2772 O O . SER B 1 61 ? 45.739 151.907 310.093 1.00 35.89 41 SER B O 1
ATOM 2775 N N . SER B 1 62 ? 46.079 150.776 311.931 1.00 33.58 42 SER B N 1
ATOM 2776 C CA . SER B 1 62 ? 46.849 149.771 311.204 1.00 33.71 42 SER B CA 1
ATOM 2777 C C . SER B 1 62 ? 45.963 148.860 310.347 1.00 31.22 42 SER B C 1
ATOM 2778 O O . SER B 1 62 ? 46.408 148.384 309.307 1.00 30.65 42 SER B O 1
ATOM 2781 N N . THR B 1 63 ? 44.728 148.600 310.784 1.00 29.89 43 THR B N 1
ATOM 2782 C CA . THR B 1 63 ? 43.830 147.735 310.008 1.00 27.98 43 THR B CA 1
ATOM 2783 C C . THR B 1 63 ? 43.113 148.530 308.927 1.00 29.91 43 THR B C 1
ATOM 2784 O O . THR B 1 63 ? 42.758 147.981 307.878 1.00 30.88 43 THR B O 1
ATOM 2788 N N . ARG B 1 64 ? 42.845 149.789 309.199 1.00 28.38 44 ARG B N 1
ATOM 2789 C CA . ARG B 1 64 ? 42.111 150.671 308.320 1.00 28.34 44 ARG B CA 1
ATOM 2790 C C . ARG B 1 64 ? 40.677 150.279 308.116 1.00 29.47 44 ARG B C 1
ATOM 2791 O O . ARG B 1 64 ? 40.105 150.614 307.133 1.00 26.30 44 ARG B O 1
ATOM 2799 N N . MET B 1 65 ? 40.121 149.575 309.074 1.00 26.28 45 MET B N 1
ATOM 2800 C CA . MET B 1 65 ? 38.735 149.116 308.965 1.00 27.23 45 MET B CA 1
ATOM 2801 C C . MET B 1 65 ? 37.783 150.293 309.138 1.00 27.07 45 MET B C 1
ATOM 2802 O O . MET B 1 65 ? 38.033 151.181 309.953 1.00 28.09 45 MET B O 1
ATOM 2807 N N . LEU B 1 66 ? 36.688 150.308 308.388 1.00 27.11 46 LEU B N 1
ATOM 2808 C CA . LEU B 1 66 ? 35.689 151.363 308.563 1.00 29.05 46 LEU B CA 1
ATOM 2809 C C . LEU B 1 66 ? 34.484 150.917 309.393 1.00 30.89 46 LEU B C 1
ATOM 2810 O O . LEU B 1 66 ? 33.892 151.723 310.135 1.00 28.66 46 LEU B O 1
ATOM 2815 N N . SER B 1 67 ? 34.115 149.641 309.268 1.00 27.97 47 SER B N 1
ATOM 2816 C CA . SER B 1 67 ? 32.947 149.112 309.985 1.00 28.15 47 SER B CA 1
ATOM 2817 C C . SER B 1 67 ? 32.869 147.597 309.875 1.00 28.27 47 SER B C 1
ATOM 2818 O O . SER B 1 67 ? 33.542 146.992 309.040 1.00 28.30 47 SER B O 1
ATOM 2821 N N . VAL B 1 68 ? 32.034 146.988 310.714 1.00 27.02 48 VAL B N 1
ATOM 2822 C CA . VAL B 1 68 ? 31.913 145.539 310.753 1.00 28.14 48 VAL B CA 1
ATOM 2823 C C . VAL B 1 68 ? 30.461 145.158 311.041 1.00 28.46 48 VAL B C 1
ATOM 2824 O O . VAL B 1 68 ? 29.807 145.788 311.875 1.00 28.23 48 VAL B O 1
ATOM 2828 N N . ALA B 1 69 ? 29.935 144.153 310.346 1.00 28.89 49 ALA B N 1
ATOM 2829 C CA . ALA B 1 69 ? 28.576 143.699 310.645 1.00 30.65 49 ALA B CA 1
ATOM 2830 C C . ALA B 1 69 ? 28.505 143.064 312.041 1.00 32.67 49 ALA B C 1
ATOM 2831 O O . ALA B 1 69 ? 29.327 142.218 312.389 1.00 28.33 49 ALA B O 1
ATOM 2833 N N . VAL B 1 70 ? 27.530 143.486 312.843 1.00 32.11 50 VAL B N 1
ATOM 2834 C CA . VAL B 1 70 ? 27.381 142.967 314.207 1.00 29.50 50 VAL B CA 1
ATOM 2835 C C . VAL B 1 70 ? 25.934 142.547 314.441 1.00 34.09 50 VAL B C 1
ATOM 2836 O O . VAL B 1 70 ? 25.010 143.331 314.192 1.00 29.51 50 VAL B O 1
ATOM 2840 N N . ALA B 1 71 ? 25.740 141.300 314.877 1.00 33.23 51 ALA B N 1
ATOM 2841 C CA . ALA B 1 71 ? 24.398 140.770 315.140 1.00 35.35 51 ALA B CA 1
ATOM 2842 C C . ALA B 1 71 ? 23.914 141.182 316.526 1.00 35.13 51 ALA B C 1
ATOM 2843 O O . ALA B 1 71 ? 24.715 141.396 317.432 1.00 39.04 51 ALA B O 1
ATOM 2845 N N . ASP B 1 72 ? 22.600 141.290 316.687 1.00 40.79 52 ASP B N 1
ATOM 2846 C CA . ASP B 1 72 ? 22.015 141.455 318.008 1.00 38.25 52 ASP B CA 1
ATOM 2847 C C . ASP B 1 72 ? 21.666 140.103 318.628 1.00 41.54 52 ASP B C 1
ATOM 2848 O O . ASP B 1 72 ? 22.372 139.620 319.519 1.00 40.67 52 ASP B O 1
ATOM 2853 N N . LYS B 1 73 ? 20.607 139.472 318.118 1.00 40.04 53 LYS B N 1
ATOM 2854 C CA . LYS B 1 73 ? 20.093 138.227 318.691 1.00 41.76 53 LYS B CA 1
ATOM 2855 C C . LYS B 1 73 ? 20.160 137.083 317.683 1.00 37.31 53 LYS B C 1
ATOM 2856 O O . LYS B 1 73 ? 19.910 135.929 318.036 1.00 36.27 53 LYS B O 1
ATOM 2862 N N . GLU B 1 74 ? 20.464 137.405 316.430 1.00 33.03 54 GLU B N 1
ATOM 2863 C CA . GLU B 1 74 ? 20.562 136.398 315.382 1.00 32.06 54 GLU B CA 1
ATOM 2864 C C . GLU B 1 74 ? 21.725 135.451 315.664 1.00 34.11 54 GLU B C 1
ATOM 2865 O O . GLU B 1 74 ? 22.830 135.890 316.009 1.00 32.66 54 GLU B O 1
ATOM 2871 N N . THR B 1 75 ? 21.476 134.153 315.528 1.00 29.93 55 THR B N 1
ATOM 2872 C CA . THR B 1 75 ? 22.493 133.147 315.804 1.00 29.11 55 THR B CA 1
ATOM 2873 C C . THR B 1 75 ? 23.129 132.686 314.490 1.00 26.65 55 THR B C 1
ATOM 2874 O O . THR B 1 75 ? 22.607 132.989 313.413 1.00 29.90 55 THR B O 1
ATOM 2878 N N . PRO B 1 76 ? 24.269 131.974 314.567 1.00 26.17 56 PRO B N 1
ATOM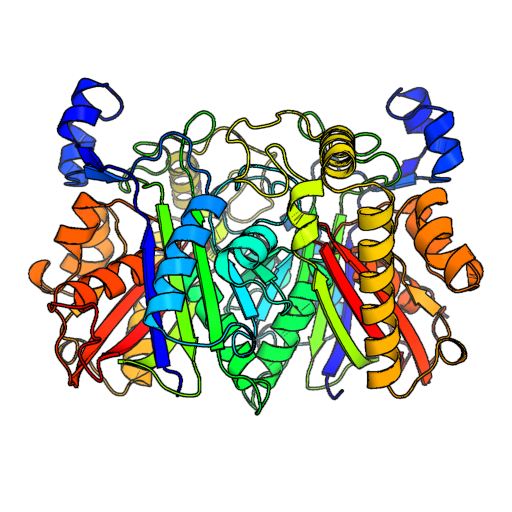 2879 C CA . PRO B 1 76 ? 24.978 131.585 313.340 1.00 27.54 56 PRO B CA 1
ATOM 2880 C C . PRO B 1 76 ? 24.133 130.864 312.295 1.00 25.49 56 PRO B C 1
ATOM 2881 O O . PRO B 1 76 ? 24.210 131.237 311.128 1.00 27.14 56 PRO B O 1
ATOM 2885 N N . ALA B 1 77 ? 23.349 129.862 312.684 1.00 25.70 57 ALA B N 1
ATOM 2886 C CA . ALA B 1 77 ? 22.598 129.082 311.697 1.00 25.59 57 ALA B CA 1
ATOM 2887 C C . ALA B 1 77 ? 21.421 129.876 311.159 1.00 24.07 57 ALA B C 1
ATOM 2888 O O . ALA B 1 77 ? 20.990 129.672 310.014 1.00 27.48 57 ALA B O 1
ATOM 2890 N N . GLU B 1 78 ? 20.891 130.778 311.977 1.00 24.95 58 GLU B N 1
ATOM 2891 C CA . GLU B 1 78 ? 19.780 131.608 311.529 1.00 26.41 58 GLU B CA 1
ATOM 2892 C C . GLU B 1 78 ? 20.226 132.479 310.360 1.00 25.88 58 GLU B C 1
ATOM 2893 O O . GLU B 1 78 ? 19.520 132.593 309.341 1.00 27.92 58 GLU B O 1
ATOM 2899 N N . MET B 1 79 ? 21.410 133.069 310.501 1.00 24.30 59 MET B N 1
ATOM 2900 C CA . MET B 1 79 ? 21.951 133.963 309.486 1.00 24.87 59 MET B CA 1
ATOM 2901 C C . MET B 1 79 ? 22.323 133.195 308.233 1.00 25.45 59 MET B C 1
ATOM 2902 O O . MET B 1 79 ? 22.124 133.683 307.115 1.00 27.31 59 MET B O 1
ATOM 2907 N N . ALA B 1 80 ? 22.835 131.978 308.406 1.00 23.92 60 ALA B N 1
ATOM 2908 C CA . ALA B 1 80 ? 23.164 131.138 307.261 1.00 25.62 60 ALA B CA 1
ATOM 2909 C C . ALA B 1 80 ? 21.918 130.729 306.472 1.00 24.57 60 ALA B C 1
ATOM 2910 O O . ALA B 1 80 ? 21.928 130.744 305.236 1.00 26.68 60 ALA B O 1
ATOM 2912 N N . ALA B 1 81 ? 20.852 130.346 307.178 1.00 26.91 61 ALA B N 1
ATOM 2913 C CA . ALA B 1 81 ? 19.604 129.955 306.515 1.00 26.87 61 ALA B CA 1
ATOM 2914 C C . ALA B 1 81 ? 18.990 131.132 305.745 1.00 24.73 61 ALA B C 1
ATOM 2915 O O . ALA B 1 81 ? 18.450 130.956 304.644 1.00 27.48 61 ALA B O 1
ATOM 2917 N N . LEU B 1 82 ? 19.079 132.326 306.322 1.00 24.12 62 LEU B N 1
ATOM 2918 C CA . LEU B 1 82 ? 18.587 133.538 305.660 1.00 30.50 62 LEU B CA 1
ATOM 2919 C C . LEU B 1 82 ? 19.361 133.825 304.384 1.00 27.13 62 LEU B C 1
ATOM 2920 O O . LEU B 1 82 ? 18.761 134.118 303.345 1.00 24.21 62 LEU B O 1
ATOM 2925 N N . ALA B 1 83 ? 20.691 133.735 304.453 1.00 24.46 63 ALA B N 1
ATOM 2926 C CA . ALA B 1 83 ? 21.513 133.867 303.251 1.00 25.87 63 ALA B CA 1
ATOM 2927 C C . ALA B 1 83 ? 21.163 132.766 302.251 1.00 24.84 63 ALA B C 1
ATOM 2928 O O . ALA B 1 83 ? 21.101 133.003 301.038 1.00 24.97 63 ALA B O 1
ATOM 2930 N N . ALA B 1 84 ? 20.938 131.560 302.761 1.00 22.91 64 ALA B N 1
ATOM 2931 C CA . ALA B 1 84 ? 20.644 130.416 301.901 1.00 24.20 64 ALA B CA 1
ATOM 2932 C C . ALA B 1 84 ? 19.322 130.609 301.173 1.00 25.71 64 ALA B C 1
ATOM 2933 O O . ALA B 1 84 ? 19.196 130.276 299.983 1.00 28.36 64 ALA B O 1
ATOM 2935 N N . GLN B 1 85 ? 18.332 131.139 301.884 1.00 25.71 65 GLN B N 1
ATOM 2936 C CA . GLN B 1 85 ? 17.050 131.429 301.243 1.00 29.00 65 GLN B CA 1
ATOM 2937 C C . GLN B 1 85 ? 17.241 132.392 300.080 1.00 29.01 65 GLN B C 1
ATOM 2938 O O . GLN B 1 85 ? 16.704 132.174 298.989 1.00 31.44 65 GLN B O 1
ATOM 2944 N N . THR B 1 86 ? 18.035 133.435 300.301 1.00 30.33 66 THR B N 1
ATOM 2945 C CA . THR B 1 86 ? 18.363 134.381 299.228 1.00 27.43 66 THR B CA 1
ATOM 2946 C C . THR B 1 86 ? 19.064 133.693 298.053 1.00 30.57 66 THR B C 1
ATOM 2947 O O . THR B 1 86 ? 18.619 133.805 296.899 1.00 28.31 66 THR B O 1
ATOM 2951 N N . ALA B 1 87 ? 20.153 132.974 298.331 1.00 27.90 67 ALA B N 1
ATOM 2952 C CA . ALA B 1 87 ? 20.874 132.271 297.261 1.00 26.85 67 ALA B CA 1
ATOM 2953 C C . ALA B 1 87 ? 19.996 131.293 296.475 1.00 29.42 67 ALA B C 1
ATOM 2954 O O . ALA B 1 87 ? 20.104 131.185 295.243 1.00 29.11 67 ALA B O 1
ATOM 2956 N N . LEU B 1 88 ? 19.134 130.567 297.177 1.00 27.26 68 LEU B N 1
ATOM 2957 C CA . LEU B 1 88 ? 18.303 129.579 296.506 1.00 29.71 68 LEU B CA 1
ATOM 2958 C C . LEU B 1 88 ? 17.248 130.236 295.622 1.00 28.99 68 LEU B C 1
ATOM 2959 O O . LEU B 1 88 ? 17.022 129.790 294.503 1.00 29.47 68 LEU B O 1
ATOM 2964 N N . ASP B 1 89 ? 16.607 131.287 296.127 1.00 30.90 69 ASP B N 1
ATOM 2965 C CA . ASP B 1 89 ? 15.616 132.036 295.344 1.00 34.52 69 ASP B CA 1
ATOM 2966 C C . ASP B 1 89 ? 16.223 132.535 294.033 1.00 36.06 69 ASP B C 1
ATOM 2967 O O . ASP B 1 89 ? 15.627 132.381 292.960 1.00 32.33 69 ASP B O 1
ATOM 2972 N N . ARG B 1 90 ? 17.416 133.122 294.123 1.00 32.32 70 ARG B N 1
ATOM 2973 C CA . ARG B 1 90 ? 18.112 133.651 292.946 1.00 30.61 70 ARG B CA 1
ATOM 2974 C C . ARG B 1 90 ? 18.496 132.545 291.975 1.00 32.77 70 ARG B C 1
ATOM 2975 O O . ARG B 1 90 ? 18.472 132.730 290.758 1.00 34.87 70 ARG B O 1
ATOM 2983 N N . SER B 1 91 ? 18.857 131.389 292.516 1.00 28.82 71 SER B N 1
ATOM 2984 C CA . SER B 1 91 ? 19.326 130.292 291.688 1.00 32.12 71 SER B CA 1
ATOM 2985 C C . SER B 1 91 ? 18.171 129.706 290.888 1.00 32.15 71 SER B C 1
ATOM 2986 O O . SER B 1 91 ? 18.370 129.164 289.804 1.00 33.59 71 SER B O 1
ATOM 2989 N N . GLY B 1 92 ? 16.965 129.802 291.441 1.00 32.35 72 GLY B N 1
ATOM 2990 C CA . GLY B 1 92 ? 15.803 129.159 290.855 1.00 35.76 72 GLY B CA 1
ATOM 2991 C C . GLY B 1 92 ? 15.837 127.638 290.896 1.00 39.06 72 GLY B C 1
ATOM 2992 O O . GLY B 1 92 ? 14.956 126.976 290.335 1.00 37.71 72 GLY B O 1
ATOM 2993 N N . VAL B 1 93 ? 16.840 127.069 291.560 1.00 35.72 73 VAL B N 1
ATOM 2994 C CA . VAL B 1 93 ? 16.961 125.613 291.647 1.00 37.80 73 VAL B CA 1
ATOM 2995 C C . VAL B 1 93 ? 15.869 125.045 292.554 1.00 37.64 73 VAL B C 1
ATOM 2996 O O . VAL B 1 93 ? 15.618 125.583 293.633 1.00 35.35 73 VAL B O 1
ATOM 3000 N N . ALA B 1 94 ? 15.211 123.970 292.118 1.00 35.23 74 ALA B N 1
ATOM 3001 C CA . ALA B 1 94 ? 14.227 123.294 292.967 1.00 34.08 74 ALA B CA 1
ATOM 3002 C C . ALA B 1 94 ? 14.900 122.568 294.136 1.00 35.17 74 ALA B C 1
ATOM 3003 O O . ALA B 1 94 ? 15.983 122.002 293.976 1.00 35.51 74 ALA B O 1
ATOM 3005 N N . PRO B 1 95 ? 14.254 122.579 295.310 1.00 34.67 75 PRO B N 1
ATOM 3006 C CA . PRO B 1 95 ? 14.718 121.865 296.502 1.00 33.25 75 PRO B CA 1
ATOM 3007 C C . PRO B 1 95 ? 15.123 120.423 296.214 1.00 34.53 75 PRO B C 1
ATOM 3008 O O . PRO B 1 95 ? 16.142 119.966 296.735 1.00 31.90 75 PRO B O 1
ATOM 3012 N N . ALA B 1 96 ? 14.359 119.725 295.380 1.00 31.43 76 ALA B N 1
ATOM 3013 C CA . ALA B 1 96 ? 14.671 118.335 295.065 1.00 34.09 76 ALA B CA 1
ATOM 3014 C C . ALA B 1 96 ? 15.968 118.193 294.269 1.00 33.84 76 ALA B C 1
ATOM 3015 O O 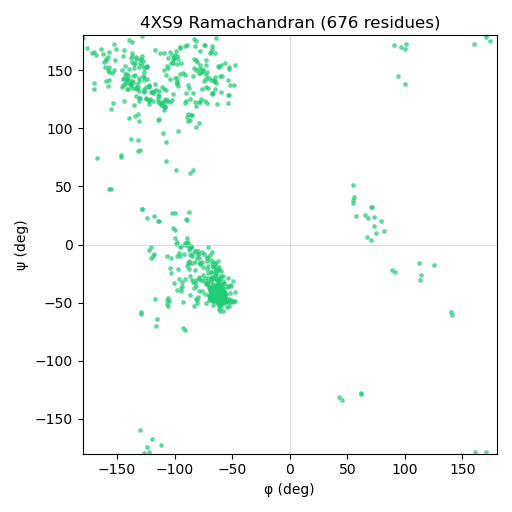. ALA B 1 96 ? 16.517 117.104 294.176 1.00 33.29 76 ALA B O 1
ATOM 3017 N N . HIS B 1 97 ? 16.460 119.287 293.690 1.00 32.38 77 HIS B N 1
ATOM 3018 C CA . HIS B 1 97 ? 17.711 119.209 292.933 1.00 36.10 77 HIS B CA 1
ATOM 3019 C C . HIS B 1 97 ? 18.928 119.582 293.784 1.00 29.95 77 HIS B C 1
ATOM 3020 O O . HIS B 1 97 ? 20.059 119.549 293.300 1.00 28.65 77 HIS B O 1
ATOM 3027 N N . VAL B 1 98 ? 18.684 119.944 295.045 1.00 29.32 78 VAL B N 1
ATOM 3028 C CA . VAL B 1 98 ? 19.760 120.216 295.992 1.00 28.37 78 VAL B CA 1
ATOM 3029 C C . VAL B 1 98 ? 20.157 118.889 296.626 1.00 30.35 78 VAL B C 1
ATOM 3030 O O . VAL B 1 98 ? 19.411 118.333 297.449 1.00 27.76 78 VAL B O 1
ATOM 3034 N N . ASP B 1 99 ? 21.326 118.384 296.226 1.00 26.65 79 ASP B N 1
ATOM 3035 C CA . ASP B 1 99 ? 21.764 117.034 296.571 1.00 24.77 79 ASP B CA 1
ATOM 3036 C C . ASP B 1 99 ? 22.685 116.968 297.782 1.00 25.50 79 ASP B C 1
ATOM 3037 O O . ASP B 1 99 ? 23.033 115.875 298.252 1.00 26.85 79 ASP B O 1
ATOM 3042 N N . LEU B 1 100 ? 23.091 118.128 298.282 1.00 23.86 80 LEU B N 1
ATOM 3043 C CA . LEU B 1 100 ? 23.959 118.186 299.452 1.00 25.08 80 LEU B CA 1
ATOM 3044 C C . LEU B 1 100 ? 23.857 119.559 300.110 1.00 24.26 80 LEU B C 1
ATOM 3045 O O . LEU B 1 100 ? 23.766 120.582 299.413 1.00 26.17 80 LEU B O 1
ATOM 3050 N N . VAL B 1 101 ? 23.858 119.578 301.445 1.00 21.13 81 VAL B N 1
ATOM 3051 C CA . VAL B 1 101 ? 23.932 120.817 302.211 1.00 22.47 81 VAL B CA 1
ATOM 3052 C C . VAL B 1 101 ? 25.158 120.775 303.126 1.00 24.67 81 VAL B C 1
ATOM 3053 O O . VAL B 1 101 ? 25.329 119.842 303.925 1.00 24.36 81 VAL B O 1
ATOM 3057 N N . LEU B 1 102 ? 26.033 121.768 302.981 1.00 22.79 82 LEU B N 1
ATOM 3058 C CA . LEU B 1 102 ? 27.236 121.858 303.806 1.00 23.61 82 LEU B CA 1
ATOM 3059 C C . LEU B 1 102 ? 27.255 123.212 304.477 1.00 22.44 82 LEU B C 1
ATOM 3060 O O . LEU B 1 102 ? 27.170 124.237 303.802 1.00 23.33 82 LEU B O 1
ATOM 3065 N N . HIS B 1 103 ? 27.372 123.224 305.801 1.00 21.74 83 HIS B N 1
ATOM 3066 C CA . HIS B 1 103 ? 27.439 124.486 306.546 1.00 24.35 83 HIS B CA 1
ATOM 3067 C C . HIS B 1 103 ? 28.827 124.641 307.164 1.00 22.73 83 HIS B C 1
ATOM 3068 O O . HIS B 1 103 ? 29.276 123.776 307.935 1.00 22.21 83 HIS B O 1
ATOM 3075 N N . ALA B 1 104 ? 29.519 125.726 306.824 1.00 21.37 84 ALA B N 1
ATOM 3076 C CA . ALA B 1 104 ? 30.864 125.963 307.347 1.00 21.94 84 ALA B CA 1
ATOM 3077 C C . ALA B 1 104 ? 30.881 127.112 308.349 1.00 26.02 84 ALA B C 1
ATOM 3078 O O . ALA B 1 104 ? 30.070 128.043 308.269 1.00 26.22 84 ALA B O 1
ATOM 3080 N N . SER B 1 105 ? 31.802 127.046 309.301 1.00 21.03 85 SER B N 1
ATOM 3081 C CA . SER B 1 105 ? 31.843 128.028 310.372 1.00 22.25 85 SER B CA 1
ATOM 3082 C C . SER B 1 105 ? 33.152 127.829 311.098 1.00 26.67 85 SER B C 1
ATOM 3083 O O . SER B 1 105 ? 33.790 126.777 310.940 1.00 25.81 85 SER B O 1
ATOM 3086 N N . LEU B 1 106 ? 33.574 128.819 311.880 1.00 23.58 86 LEU B N 1
ATOM 3087 C CA . LEU B 1 106 ? 34.816 128.658 312.637 1.00 26.43 86 LEU B CA 1
ATOM 3088 C C . LEU B 1 106 ? 34.651 128.815 314.150 1.00 29.05 86 LEU B C 1
ATOM 3089 O O . LEU B 1 106 ? 35.603 128.616 314.911 1.00 29.75 86 LEU B O 1
ATOM 3094 N N . TYR B 1 107 ? 33.450 129.162 314.594 1.00 25.02 87 TYR B N 1
ATOM 3095 C CA . TYR B 1 107 ? 33.251 129.413 316.015 1.00 24.07 87 TYR B CA 1
ATOM 3096 C C . TYR B 1 107 ? 31.943 128.766 316.498 1.00 26.90 87 TYR B C 1
ATOM 3097 O O . TYR B 1 107 ? 31.179 128.208 315.695 1.00 26.22 87 TYR B O 1
ATOM 3106 N N . PHE B 1 108 ? 31.706 128.826 317.805 1.00 31.15 88 PHE B N 1
ATOM 3107 C CA . PHE B 1 108 ? 30.580 128.137 318.446 1.00 27.19 88 PHE B CA 1
ATOM 3108 C C . PHE B 1 108 ? 29.237 128.460 317.782 1.00 26.71 88 PHE B C 1
ATOM 3109 O O . PHE B 1 108 ? 28.899 129.625 317.575 1.00 27.21 88 PHE B O 1
ATOM 3117 N N . GLN B 1 109 ? 28.479 127.418 317.441 1.00 24.55 89 GLN B N 1
ATOM 3118 C CA . GLN B 1 109 ? 27.233 127.580 316.688 1.00 26.83 89 GLN B CA 1
ATOM 3119 C C . GLN B 1 109 ? 26.007 127.800 317.589 1.00 26.93 89 GLN B C 1
ATOM 3120 O O . GLN B 1 109 ? 24.892 127.993 317.101 1.00 28.12 89 GLN B O 1
ATOM 3126 N N . GLY B 1 110 ? 26.219 127.785 318.899 1.00 28.58 90 GLY B N 1
ATOM 3127 C CA . GLY B 1 110 ? 25.196 128.239 319.833 1.00 29.04 90 GLY B CA 1
ATOM 3128 C C . GLY B 1 110 ? 24.635 127.141 320.722 1.00 31.10 90 GLY B C 1
ATOM 3129 O O . GLY B 1 110 ? 24.136 127.412 321.818 1.00 28.28 90 GLY B O 1
ATOM 3130 N N . HIS B 1 111 ? 24.696 125.901 320.244 1.00 25.75 91 HIS B N 1
ATOM 3131 C CA . HIS B 1 111 ? 24.172 124.770 320.997 1.00 27.17 91 HIS B CA 1
ATOM 3132 C C . HIS B 1 111 ? 25.053 123.552 320.768 1.00 26.73 91 HIS B C 1
ATOM 3133 O O . HIS B 1 111 ? 25.262 123.146 319.626 1.00 26.66 91 HIS B O 1
ATOM 3140 N N . HIS B 1 112 ? 25.578 122.981 321.850 1.00 25.69 92 HIS B N 1
ATOM 3141 C CA . HIS B 1 112 ? 26.440 121.800 321.750 1.00 25.57 92 HIS B CA 1
ATOM 3142 C C . HIS B 1 112 ? 25.646 120.550 321.401 1.00 28.64 92 HIS B C 1
ATOM 3143 O O . HIS B 1 112 ? 24.492 120.390 321.838 1.00 28.17 92 HIS B O 1
ATOM 3150 N N . LEU B 1 113 ? 26.275 119.658 320.637 1.00 24.74 93 LEU B N 1
ATOM 3151 C CA . LEU B 1 113 ? 25.653 118.395 320.218 1.00 27.72 93 LEU B CA 1
ATOM 3152 C C . LEU B 1 113 ? 24.320 118.600 319.497 1.00 26.06 93 LEU B C 1
ATOM 3153 O O . LEU B 1 113 ? 23.358 117.841 319.688 1.00 23.22 93 LEU B O 1
ATOM 3158 N N . TRP B 1 114 ? 24.305 119.617 318.640 1.00 23.93 94 TRP B N 1
ATOM 3159 C CA . TRP B 1 114 ? 23.134 120.020 317.868 1.00 23.89 94 TRP B CA 1
ATOM 3160 C C . TRP B 1 114 ? 23.592 120.145 316.415 1.00 24.74 94 TRP B C 1
ATOM 3161 O O . TRP B 1 114 ? 24.777 120.323 316.163 1.00 25.79 94 TRP B O 1
ATOM 3172 N N . ALA B 1 115 ? 22.675 120.018 315.460 1.00 23.56 95 ALA B N 1
ATOM 3173 C CA . ALA B 1 115 ? 23.063 119.996 314.057 1.00 23.77 95 ALA B CA 1
ATOM 3174 C C . ALA B 1 115 ? 22.671 121.284 313.340 1.00 24.51 95 ALA B C 1
ATOM 3175 O O . ALA B 1 115 ? 21.601 121.357 312.752 1.00 23.88 95 ALA B O 1
ATOM 3177 N N . PRO B 1 116 ? 23.549 122.303 313.359 1.00 24.89 96 PRO B N 1
ATOM 3178 C CA . PRO B 1 116 ? 23.181 123.533 312.648 1.00 22.49 96 PRO B CA 1
ATOM 3179 C C . PRO B 1 116 ? 22.887 123.330 311.155 1.00 25.38 96 PRO B C 1
ATOM 3180 O O . PRO B 1 116 ? 22.031 124.051 310.640 1.00 24.06 96 PRO B O 1
ATOM 3184 N N . SER B 1 117 ? 23.534 122.381 310.474 1.00 22.89 97 SER B N 1
ATOM 3185 C CA . SER B 1 117 ? 23.248 122.179 309.041 1.00 24.88 97 SER B CA 1
ATOM 3186 C C . SER B 1 117 ? 21.834 121.660 308.829 1.00 24.76 97 SER B C 1
ATOM 3187 O O . SER B 1 117 ? 21.238 121.885 307.763 1.00 22.09 97 SER B O 1
ATOM 3190 N N . SER B 1 118 ? 21.323 120.919 309.812 1.00 22.20 98 SER B N 1
ATOM 3191 C CA . SER B 1 118 ? 19.952 120.412 309.746 1.00 25.95 98 SER B CA 1
ATOM 3192 C C . SER B 1 118 ? 18.955 121.563 309.937 1.00 24.96 98 SER B C 1
ATOM 3193 O O . SER B 1 118 ? 17.857 121.551 309.367 1.00 27.64 98 SER B O 1
ATOM 3196 N N . TYR B 1 119 ? 19.332 122.554 310.739 1.00 24.87 99 TYR B N 1
ATOM 3197 C CA . TYR B 1 119 ? 18.538 123.778 310.831 1.00 25.79 99 TYR B CA 1
ATOM 3198 C C . TYR B 1 119 ? 18.501 124.494 309.486 1.00 24.76 99 TYR B C 1
ATOM 3199 O O . TYR B 1 119 ? 17.432 124.893 309.017 1.00 27.41 99 TYR B O 1
ATOM 3208 N N . VAL B 1 120 ? 19.669 124.691 308.878 1.00 26.41 100 VAL B N 1
ATOM 3209 C CA . VAL B 1 120 ? 19.729 125.330 307.560 1.00 25.16 100 VAL B CA 1
ATOM 3210 C C . VAL B 1 120 ? 18.855 124.573 306.566 1.00 29.30 100 VAL B C 1
ATOM 3211 O O . VAL B 1 120 ? 18.077 125.180 305.828 1.00 28.63 100 VAL B O 1
ATOM 3215 N N . GLN B 1 121 ? 18.978 123.248 306.549 1.00 24.42 101 GLN B N 1
ATOM 3216 C CA . GLN B 1 121 ? 18.159 122.436 305.676 1.00 26.29 101 GLN B CA 1
ATOM 3217 C C . GLN B 1 121 ? 16.661 122.581 305.977 1.00 28.18 101 GLN B C 1
ATOM 3218 O O . GLN B 1 121 ? 15.865 122.739 305.051 1.00 26.29 101 GLN B O 1
ATOM 3224 N N . ARG B 1 122 ? 16.282 122.523 307.257 1.00 26.75 102 ARG B N 1
ATOM 3225 C CA . ARG B 1 122 ? 14.864 122.605 307.633 1.00 29.21 102 ARG B CA 1
ATOM 3226 C C . ARG B 1 122 ? 14.242 123.902 307.132 1.00 29.92 102 ARG B C 1
ATOM 3227 O O . ARG B 1 122 ? 13.163 123.898 306.553 1.00 29.55 102 ARG B O 1
ATOM 3235 N N . VAL B 1 123 ? 14.948 125.004 307.352 1.00 27.76 103 VAL B N 1
ATOM 3236 C CA . VAL B 1 123 ? 14.381 126.330 307.142 1.00 29.77 103 VAL B CA 1
ATOM 3237 C C . VAL B 1 123 ? 14.544 126.796 305.702 1.00 31.64 103 VAL B C 1
ATOM 3238 O O . VAL B 1 123 ? 13.616 127.347 305.114 1.00 30.20 103 VAL B O 1
ATOM 3242 N N . ALA B 1 124 ? 15.722 126.572 305.125 1.00 31.42 104 ALA B N 1
ATOM 3243 C CA . ALA B 1 124 ? 16.018 127.145 303.819 1.00 28.18 104 ALA B CA 1
ATOM 3244 C C . ALA B 1 124 ? 15.767 126.210 302.650 1.00 29.37 104 ALA B C 1
ATOM 3245 O O . ALA B 1 124 ? 15.478 126.673 301.547 1.00 27.89 104 ALA B O 1
ATOM 3247 N N . VAL B 1 125 ? 15.900 124.903 302.862 1.00 27.34 105 VAL B N 1
ATOM 3248 C CA . VAL B 1 125 ? 15.814 123.991 301.726 1.00 28.32 105 VAL B CA 1
ATOM 3249 C C . VAL B 1 125 ? 14.511 123.202 301.702 1.00 34.12 105 VAL B C 1
ATOM 3250 O O . VAL B 1 125 ? 13.869 123.086 300.653 1.00 33.01 105 VAL B O 1
ATOM 3254 N N . GLY B 1 126 ? 14.143 122.636 302.850 1.00 32.71 106 GLY B N 1
ATOM 3255 C CA . GLY B 1 126 ? 12.924 121.851 302.954 1.00 31.34 106 GLY B CA 1
ATOM 3256 C C . GLY B 1 126 ? 13.023 120.492 302.281 1.00 35.25 106 GLY B C 1
ATOM 3257 O O . GLY B 1 126 ? 11.998 119.907 301.904 1.00 36.17 106 GLY B O 1
ATOM 3258 N N . ASN B 1 127 ? 14.244 119.973 302.129 1.00 34.22 107 ASN B N 1
ATOM 3259 C CA . ASN B 1 127 ? 14.419 118.655 301.517 1.00 28.07 107 ASN B CA 1
ATOM 3260 C C . ASN B 1 127 ? 15.197 117.693 302.425 1.00 29.68 107 ASN B C 1
ATOM 3261 O O . ASN B 1 127 ? 15.503 118.027 303.571 1.00 28.05 107 ASN B O 1
ATOM 3266 N N . ARG B 1 128 ? 15.526 116.506 301.921 1.00 30.62 108 ARG B N 1
ATOM 3267 C CA . ARG B 1 128 ? 16.109 115.481 302.798 1.00 30.22 108 ARG B CA 1
ATOM 3268 C C . ARG B 1 128 ? 17.404 114.832 302.336 1.00 25.57 108 ARG B C 1
ATOM 3269 O O . ARG B 1 128 ? 17.662 113.658 302.632 1.00 27.49 108 ARG B O 1
ATOM 3277 N N . CYS B 1 129 ? 18.214 115.596 301.605 1.00 28.06 109 CYS B N 1
ATOM 3278 C CA . CYS B 1 129 ? 19.535 115.147 301.194 1.00 24.75 109 CYS B CA 1
ATOM 3279 C C . CYS B 1 129 ? 20.450 115.177 302.416 1.00 25.01 109 CYS B C 1
ATOM 3280 O O . CYS B 1 129 ? 20.047 115.662 303.472 1.00 25.20 109 CYS B O 1
ATOM 3283 N N . PRO B 1 130 ? 21.681 114.644 302.294 1.00 23.84 110 PRO B N 1
ATOM 3284 C CA . PRO B 1 130 ? 22.566 114.754 303.459 1.00 22.89 110 PRO B CA 1
ATOM 3285 C C . PRO B 1 130 ? 22.911 116.213 303.775 1.00 25.58 110 PRO B C 1
ATOM 3286 O O . PRO B 1 130 ? 23.101 117.030 302.855 1.00 25.28 110 PRO B O 1
ATOM 3290 N N . ALA B 1 131 ? 22.958 116.540 305.061 1.00 23.95 111 ALA B N 1
ATOM 3291 C CA . ALA B 1 131 ? 23.283 117.882 305.523 1.00 27.11 111 ALA B CA 1
ATOM 3292 C C . ALA B 1 131 ? 24.352 117.750 306.600 1.00 27.55 111 ALA B C 1
ATOM 3293 O O . ALA B 1 131 ? 24.149 117.064 307.606 1.00 23.42 111 ALA B O 1
ATOM 3295 N N . MET B 1 132 ? 25.486 118.412 306.417 1.00 20.54 112 MET B N 1
ATOM 3296 C CA . MET B 1 132 ? 26.511 118.305 307.439 1.00 24.68 112 MET B CA 1
ATOM 3297 C C . MET B 1 132 ? 27.378 119.542 307.500 1.00 26.49 112 MET B C 1
ATOM 3298 O O . MET B 1 132 ? 27.290 120.412 306.624 1.00 25.00 112 MET B O 1
ATOM 3303 N N . GLU B 1 133 ? 28.175 119.629 308.561 1.00 24.49 113 GLU B N 1
ATOM 3304 C CA . GLU B 1 133 ? 29.113 120.728 308.748 1.00 23.21 113 GLU B CA 1
ATOM 3305 C C . GLU B 1 133 ? 30.464 120.380 308.145 1.00 23.63 113 GLU B C 1
ATOM 3306 O O . GLU B 1 133 ? 30.893 119.219 308.176 1.00 24.19 113 GLU B O 1
ATOM 3312 N N . VAL B 1 134 ? 31.136 121.396 307.616 1.00 20.69 114 VAL B N 1
ATOM 3313 C CA . VAL B 1 134 ? 32.511 1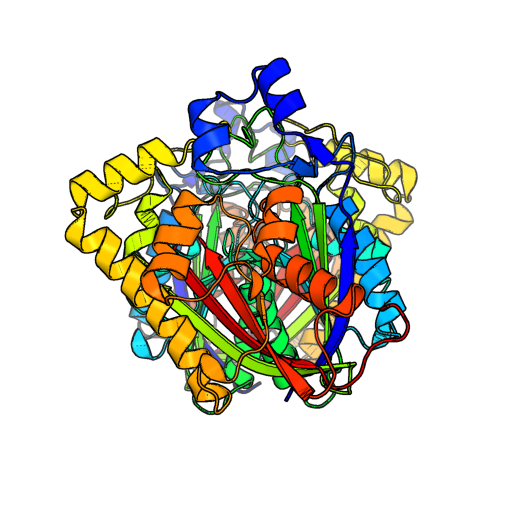21.278 307.150 1.00 22.93 114 VAL B CA 1
ATOM 3314 C C . VAL B 1 134 ? 33.253 122.449 307.767 1.00 23.60 114 VAL B C 1
ATOM 3315 O O . VAL B 1 134 ? 32.765 123.576 307.728 1.00 24.87 114 VAL B O 1
ATOM 3319 N N . ARG B 1 135 ? 34.415 122.201 308.365 1.00 22.26 115 ARG B N 1
ATOM 3320 C CA . ARG B 1 135 ? 35.171 123.285 308.973 1.00 20.33 115 ARG B CA 1
ATOM 3321 C C . ARG B 1 135 ? 36.619 123.235 308.512 1.00 24.24 115 ARG B C 1
ATOM 3322 O O . ARG B 1 135 ? 37.208 122.154 308.353 1.00 21.90 115 ARG B O 1
ATOM 3330 N N . GLN B 1 136 ? 37.180 124.412 308.266 1.00 23.74 116 GLN B N 1
ATOM 3331 C CA . GLN B 1 136 ? 38.591 124.525 307.939 1.00 25.49 116 GLN B CA 1
ATOM 3332 C C . GLN B 1 136 ? 38.992 125.944 308.300 1.00 25.65 116 GLN B C 1
ATOM 3333 O O . GLN B 1 136 ? 39.654 126.648 307.520 1.00 24.78 116 GLN B O 1
ATOM 3339 N N . VAL B 1 137 ? 38.579 126.337 309.507 1.00 23.56 117 VAL B N 1
ATOM 3340 C CA . VAL B 1 137 ? 38.720 127.701 310.014 1.00 24.56 117 VAL B CA 1
ATOM 3341 C C . VAL B 1 137 ? 38.288 128.708 308.933 1.00 24.63 117 VAL B C 1
ATOM 3342 O O . VAL B 1 137 ? 37.233 128.522 308.312 1.00 21.18 117 VAL B O 1
ATOM 3346 N N . SER B 1 138 ? 39.074 129.759 308.701 1.00 22.60 118 SER B N 1
ATOM 3347 C CA . SER B 1 138 ? 38.681 130.784 307.726 1.00 23.30 118 SER B CA 1
ATOM 3348 C C . SER B 1 138 ? 38.665 130.315 306.275 1.00 22.50 118 SER B C 1
ATOM 3349 O O . SER B 1 138 ? 38.230 131.059 305.393 1.00 28.28 118 SER B O 1
ATOM 3352 N N . ASN B 1 139 ? 39.118 129.095 306.011 1.00 21.83 119 ASN B N 1
ATOM 3353 C CA . ASN B 1 139 ? 39.036 128.560 304.656 1.00 21.48 119 ASN B CA 1
ATOM 3354 C C . ASN B 1 139 ? 37.847 127.622 304.478 1.00 22.52 119 ASN B C 1
ATOM 3355 O O . ASN B 1 139 ? 37.758 126.913 303.467 1.00 22.07 119 ASN B O 1
ATOM 3360 N N . GLY B 1 140 ? 36.934 127.619 305.450 1.00 25.61 120 GLY B N 1
ATOM 3361 C CA . GLY B 1 140 ? 35.835 126.659 305.463 1.00 23.36 120 GLY B CA 1
ATOM 3362 C C . GLY B 1 140 ? 34.872 126.720 304.289 1.00 21.89 120 GLY B C 1
ATOM 3363 O O . GLY B 1 140 ? 34.311 125.697 303.879 1.00 22.71 120 GLY B O 1
ATOM 3364 N N . GLY B 1 141 ? 34.645 127.914 303.756 1.00 23.29 121 GLY B N 1
ATOM 3365 C CA . GLY B 1 141 ? 33.730 128.055 302.635 1.00 19.91 121 GLY B CA 1
ATOM 3366 C C . GLY B 1 141 ? 34.281 127.377 301.395 1.00 23.14 121 GLY B C 1
ATOM 3367 O O . GLY B 1 141 ? 33.559 126.673 300.671 1.00 22.55 121 GLY B O 1
ATOM 3368 N N . MET B 1 142 ? 35.570 127.588 301.140 1.00 22.12 122 MET B N 1
ATOM 3369 C CA . MET B 1 142 ? 36.221 126.980 299.980 1.00 22.85 122 MET B CA 1
ATOM 3370 C C . MET B 1 142 ? 36.494 125.494 300.196 1.00 23.32 122 MET B C 1
ATOM 3371 O O . MET B 1 142 ? 36.564 124.716 299.238 1.00 23.05 122 MET B O 1
ATOM 3376 N N . ALA B 1 143 ? 36.637 125.100 301.457 1.00 21.96 123 ALA B N 1
ATOM 3377 C CA . ALA B 1 143 ? 36.752 123.683 301.791 1.00 25.01 123 ALA B CA 1
ATOM 3378 C C . ALA B 1 143 ? 35.435 122.961 301.511 1.00 23.26 123 ALA B C 1
ATOM 3379 O O . ALA B 1 143 ? 35.428 121.869 300.943 1.00 23.75 123 ALA B O 1
ATOM 3381 N N . ALA B 1 144 ? 34.321 123.562 301.926 1.00 24.74 124 ALA B N 1
ATOM 3382 C CA . ALA B 1 144 ? 33.002 123.007 301.609 1.00 21.42 124 ALA B CA 1
ATOM 3383 C C . ALA B 1 144 ? 32.792 122.965 300.102 1.00 20.07 124 ALA B C 1
ATOM 3384 O O . ALA B 1 144 ? 32.180 122.029 299.582 1.00 22.93 124 ALA B O 1
ATOM 3386 N N . LEU B 1 145 ? 33.291 123.977 299.392 1.00 23.00 125 LEU B N 1
ATOM 3387 C CA . LEU B 1 145 ? 33.189 123.991 297.917 1.00 25.53 125 LEU B CA 1
ATOM 3388 C C . LEU B 1 145 ? 33.927 122.813 297.281 1.00 24.59 125 LEU B C 1
ATOM 3389 O O . LEU B 1 145 ? 33.433 122.199 296.321 1.00 25.04 125 LEU B O 1
ATOM 3394 N N . GLU B 1 146 ? 35.108 122.487 297.812 1.00 25.00 126 GLU B N 1
ATOM 3395 C CA . GLU B 1 146 ? 35.848 121.310 297.350 1.00 23.52 126 GLU B CA 1
ATOM 3396 C C . GLU B 1 146 ? 35.047 120.015 297.504 1.00 24.61 126 GLU B C 1
ATOM 3397 O O . GLU B 1 146 ? 34.974 119.200 296.572 1.00 26.16 126 GLU B O 1
ATOM 3403 N N . LEU B 1 147 ? 34.465 119.819 298.682 1.00 23.77 127 LEU B N 1
ATOM 3404 C CA . LEU B 1 147 ? 33.715 118.592 298.957 1.00 24.42 127 LEU B CA 1
ATOM 3405 C C . LEU B 1 147 ? 32.433 118.570 298.151 1.00 24.60 127 LEU B C 1
ATOM 3406 O O . LEU B 1 147 ? 32.019 117.515 297.680 1.00 25.15 127 LEU B O 1
ATOM 3411 N N . ALA B 1 148 ? 31.811 119.736 297.975 1.00 21.98 128 ALA B N 1
ATOM 3412 C CA . ALA B 1 148 ? 30.591 119.831 297.170 1.00 24.83 128 ALA B CA 1
ATOM 3413 C C . ALA B 1 148 ? 30.868 119.535 295.695 1.00 24.56 128 ALA B C 1
ATOM 3414 O O . ALA B 1 148 ? 30.093 118.833 295.040 1.00 22.88 128 ALA B O 1
ATOM 3416 N N . ARG B 1 149 ? 31.964 120.072 295.167 1.00 24.48 129 ARG B N 1
ATOM 3417 C CA . ARG B 1 149 ? 32.363 119.760 293.796 1.00 24.81 129 ARG B CA 1
ATOM 3418 C C . ARG B 1 149 ? 32.513 118.257 293.597 1.00 25.23 129 ARG B C 1
ATOM 3419 O O . ARG B 1 149 ? 31.976 117.698 292.635 1.00 25.38 129 ARG B O 1
ATOM 3427 N N . ALA B 1 150 ? 33.250 117.607 294.499 1.00 22.00 130 ALA B N 1
ATOM 3428 C CA . ALA B 1 150 ? 33.473 116.168 294.403 1.00 25.36 130 ALA B CA 1
ATOM 3429 C C . ALA B 1 150 ? 32.153 115.415 294.503 1.00 24.74 130 ALA B C 1
ATOM 3430 O O . ALA B 1 150 ? 31.913 114.460 293.753 1.00 25.17 130 ALA B O 1
ATOM 3432 N N . TYR B 1 151 ? 31.295 115.838 295.428 1.00 24.70 131 TYR B N 1
ATOM 3433 C CA . TYR B 1 151 ? 30.030 115.134 295.634 1.00 26.22 131 TYR B CA 1
ATOM 3434 C C . TYR B 1 151 ? 29.190 115.191 294.367 1.00 27.02 131 TYR B C 1
ATOM 3435 O O . TYR B 1 151 ? 28.672 114.172 293.908 1.00 31.26 131 TYR B O 1
ATOM 3444 N N . LEU B 1 152 ? 29.085 116.376 293.776 1.00 27.04 132 LEU B N 1
ATOM 3445 C CA . LEU B 1 152 ? 28.350 116.516 292.518 1.00 27.89 132 LEU B CA 1
ATOM 3446 C C . LEU B 1 152 ? 28.967 115.691 291.387 1.00 30.83 132 LEU B C 1
ATOM 3447 O O . LEU B 1 152 ? 28.242 115.089 290.592 1.00 34.14 132 LEU B O 1
ATOM 3452 N N . LEU B 1 153 ? 30.297 115.640 291.315 1.00 28.97 133 LEU B N 1
ATOM 3453 C CA . LEU B 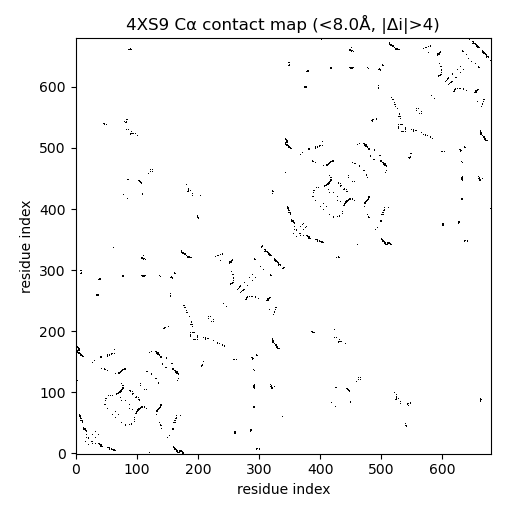1 153 ? 30.952 114.895 290.234 1.00 29.26 133 LEU B CA 1
ATOM 3454 C C . LEU B 1 153 ? 30.962 113.387 290.437 1.00 30.81 133 LEU B C 1
ATOM 3455 O O . LEU B 1 153 ? 31.210 112.642 289.491 1.00 32.32 133 LEU B O 1
ATOM 3460 N N . ALA B 1 154 ? 30.694 112.933 291.662 1.00 32.49 134 ALA B N 1
ATOM 3461 C CA . ALA B 1 154 ? 30.819 111.510 291.985 1.00 32.76 134 ALA B CA 1
ATOM 3462 C C . ALA B 1 154 ? 29.674 110.646 291.450 1.00 36.36 134 ALA B C 1
ATOM 3463 O O . ALA B 1 154 ? 29.795 109.412 291.414 1.00 34.48 134 ALA B O 1
ATOM 3465 N N . ALA B 1 155 ? 28.572 111.283 291.044 1.00 33.80 135 ALA B N 1
ATOM 3466 C CA . ALA B 1 155 ? 27.416 110.561 290.499 1.00 34.74 135 ALA B CA 1
ATOM 3467 C C . ALA B 1 155 ? 26.741 111.343 289.355 1.00 40.83 135 ALA B C 1
ATOM 3468 O O . ALA B 1 155 ? 26.572 112.563 289.436 1.00 38.62 135 ALA B O 1
ATOM 3470 N N . PRO B 1 156 ? 26.351 110.640 288.278 1.00 44.50 136 PRO B N 1
ATOM 3471 C CA . PRO B 1 156 ? 25.903 111.299 287.039 1.00 44.61 136 PRO B CA 1
ATOM 3472 C C . PRO B 1 156 ? 24.569 112.052 287.144 1.00 44.73 136 PRO B C 1
ATOM 3473 O O . PRO B 1 156 ? 24.325 112.963 286.353 1.00 49.98 136 PRO B O 1
ATOM 3477 N N . ASP B 1 157 ? 23.731 111.682 288.103 1.00 41.93 137 ASP B N 1
ATOM 3478 C CA . ASP B 1 157 ? 22.400 112.266 288.235 1.00 41.80 137 ASP B CA 1
ATOM 3479 C C . ASP B 1 157 ? 22.357 113.478 289.169 1.00 40.54 137 ASP B C 1
ATOM 3480 O O . ASP B 1 157 ? 21.327 114.147 289.266 1.00 37.03 137 ASP B O 1
ATOM 3485 N N . ARG B 1 158 ? 23.448 113.759 289.873 1.00 35.94 138 ARG B N 1
ATOM 3486 C CA . ARG B 1 158 ? 23.419 114.869 290.825 1.00 36.74 138 ARG B CA 1
ATOM 3487 C C . ARG B 1 158 ? 23.402 116.227 290.132 1.00 33.43 138 ARG B C 1
ATOM 3488 O O . ARG B 1 158 ? 23.954 116.382 289.040 1.00 32.28 138 ARG B O 1
ATOM 3496 N N . VAL B 1 159 ? 22.743 117.196 290.770 1.00 31.28 139 VAL B N 1
ATOM 3497 C CA . VAL B 1 159 ? 22.502 118.502 290.169 1.00 33.04 139 VAL B CA 1
ATOM 3498 C C . VAL B 1 159 ? 23.188 119.652 290.913 1.00 30.89 139 VAL B C 1
ATOM 3499 O O . VAL B 1 159 ? 24.156 120.243 290.399 1.00 32.39 139 VAL B O 1
ATOM 3503 N N . ALA B 1 160 ? 22.699 119.963 292.116 1.00 26.26 140 ALA B N 1
ATOM 3504 C CA . ALA B 1 160 ? 23.186 121.125 292.865 1.00 30.17 140 ALA B CA 1
ATOM 3505 C C . ALA B 1 160 ? 23.581 120.835 294.308 1.00 24.88 140 ALA B C 1
ATOM 3506 O O . ALA B 1 160 ? 23.142 119.851 294.912 1.00 26.71 140 ALA B O 1
ATOM 3508 N N . ALA B 1 161 ? 24.394 121.724 294.869 1.00 24.27 141 ALA B N 1
ATOM 3509 C CA . ALA B 1 161 ? 24.717 121.670 296.288 1.00 23.78 141 ALA B CA 1
ATOM 3510 C C . ALA B 1 161 ? 24.604 123.060 296.860 1.00 24.37 141 ALA B C 1
ATOM 3511 O O . ALA B 1 161 ? 24.913 124.044 296.167 1.00 25.64 141 ALA B O 1
ATOM 3513 N N . LEU B 1 162 ? 24.165 123.141 298.118 1.00 21.10 142 LEU B N 1
ATOM 3514 C CA . LEU B 1 162 ? 24.136 124.389 298.858 1.00 23.75 142 LEU B CA 1
ATOM 3515 C C . LEU B 1 162 ? 25.319 124.423 299.809 1.00 26.44 142 LEU B C 1
ATOM 3516 O O . LEU B 1 162 ? 25.539 123.465 300.565 1.00 25.39 142 LEU B O 1
ATOM 3521 N N . ILE B 1 163 ? 26.085 125.511 299.778 1.00 21.29 143 ILE B N 1
ATOM 3522 C CA . ILE B 1 163 ? 27.077 125.746 300.820 1.00 23.79 143 ILE B CA 1
ATOM 3523 C C . ILE B 1 163 ? 26.715 127.000 301.600 1.00 24.85 143 ILE B C 1
ATOM 3524 O O . ILE B 1 163 ? 26.374 128.024 301.003 1.00 26.89 143 ILE B O 1
ATOM 3529 N N . THR B 1 164 ? 26.761 126.917 302.928 1.00 23.92 144 THR B N 1
ATOM 3530 C CA . THR B 1 164 ? 26.505 128.084 303.767 1.00 19.85 144 THR B CA 1
ATOM 3531 C C . THR B 1 164 ? 27.619 128.306 304.764 1.00 23.89 144 THR B C 1
ATOM 3532 O O . THR B 1 164 ? 28.360 127.376 305.112 1.00 26.33 144 THR B O 1
ATOM 3536 N N . THR B 1 165 ? 27.721 129.540 305.247 1.00 21.98 145 THR B N 1
ATOM 3537 C CA . THR B 1 165 ? 28.587 129.844 306.367 1.00 24.02 145 THR B CA 1
ATOM 3538 C C . THR B 1 165 ? 27.799 130.714 307.323 1.00 25.80 145 THR B C 1
ATOM 3539 O O . THR B 1 165 ? 26.857 131.394 306.911 1.00 25.04 145 THR B O 1
ATOM 3543 N N . GLY B 1 166 ? 28.190 130.706 308.594 1.00 23.35 146 GLY B N 1
ATOM 3544 C CA . GLY B 1 166 ? 27.545 131.545 309.584 1.00 23.61 146 GLY B CA 1
ATOM 3545 C C . GLY B 1 166 ? 28.332 131.524 310.874 1.00 25.49 146 GLY B C 1
ATOM 3546 O O . GLY B 1 166 ? 28.828 130.475 311.292 1.00 27.12 146 GLY B O 1
ATOM 3547 N N . ASP B 1 167 ? 28.462 132.686 311.503 1.00 25.04 147 ASP B N 1
ATOM 3548 C CA . ASP B 1 167 ? 29.181 132.803 312.767 1.00 24.12 147 ASP B CA 1
ATOM 3549 C C . ASP B 1 167 ? 28.692 134.055 313.484 1.00 28.10 147 ASP B C 1
ATOM 3550 O O . ASP B 1 167 ? 28.277 135.035 312.850 1.00 25.23 147 ASP B O 1
ATOM 3555 N N . ARG B 1 168 ? 28.737 134.006 314.808 1.00 25.43 148 ARG B N 1
ATOM 3556 C CA . ARG B 1 168 ? 28.349 135.119 315.662 1.00 30.31 148 ARG B CA 1
ATOM 3557 C C . ARG B 1 168 ? 29.483 135.279 316.657 1.00 30.88 148 ARG B C 1
ATOM 3558 O O . ARG B 1 168 ? 29.624 134.458 317.559 1.00 29.06 148 ARG B O 1
ATOM 3566 N N . MET B 1 169 ? 30.302 136.317 316.487 1.00 30.04 149 MET B N 1
ATOM 3567 C CA . MET B 1 169 ? 31.552 136.426 317.244 1.00 30.14 149 MET B CA 1
ATOM 3568 C C . MET B 1 169 ? 31.409 137.352 318.442 1.00 35.89 149 MET B C 1
ATOM 3569 O O . MET B 1 169 ? 32.065 138.397 318.512 1.00 33.89 149 MET B O 1
ATOM 3574 N N . HIS B 1 170 ? 30.563 136.958 319.390 1.00 35.43 150 HIS B N 1
ATOM 3575 C CA . HIS B 1 170 ? 30.248 137.797 320.540 1.00 39.27 150 HIS B CA 1
ATOM 3576 C C . HIS B 1 170 ? 31.028 137.393 321.791 1.00 38.86 150 HIS B C 1
ATOM 3577 O O . HIS B 1 170 ? 31.578 136.289 321.860 1.00 44.31 150 HIS B O 1
ATOM 3584 N N . PRO B 1 171 ? 31.078 138.289 322.791 1.00 42.73 151 PRO B N 1
ATOM 3585 C CA . PRO B 1 171 ? 31.456 137.841 324.141 1.00 48.57 151 PRO B CA 1
ATOM 3586 C C . PRO B 1 171 ? 30.503 136.715 324.576 1.00 48.72 151 PRO B C 1
ATOM 3587 O O . PRO B 1 171 ? 29.374 136.662 324.086 1.00 48.23 151 PRO B O 1
ATOM 3591 N N . PRO B 1 172 ? 30.924 135.842 325.505 1.00 55.35 152 PRO B N 1
ATOM 3592 C CA . PRO B 1 172 ? 32.116 135.922 326.362 1.00 53.50 152 PRO B CA 1
ATOM 3593 C C . PRO B 1 172 ? 33.418 135.453 325.716 1.00 53.23 152 PRO B C 1
ATOM 3594 O O . PRO B 1 172 ? 34.475 136.002 326.031 1.00 56.87 152 PRO B O 1
ATOM 3598 N N . GLY B 1 173 ? 33.350 134.463 324.834 1.00 46.19 153 GLY B N 1
ATOM 3599 C CA . GLY B 1 173 ? 34.554 133.829 324.333 1.00 48.04 153 GLY B CA 1
ATOM 3600 C C . GLY B 1 173 ? 35.342 134.572 323.266 1.00 46.62 153 GLY B C 1
ATOM 3601 O O . GLY B 1 173 ? 36.510 134.244 323.038 1.00 46.33 153 GLY B O 1
ATOM 3602 N N . PHE B 1 174 ? 34.726 135.560 322.611 1.00 45.56 154 PHE B N 1
ATOM 3603 C CA . PHE B 1 174 ? 35.370 136.208 321.465 1.00 38.78 154 PHE B CA 1
ATOM 3604 C C . PHE B 1 174 ? 35.356 137.736 321.497 1.00 34.65 154 PHE B C 1
ATOM 3605 O O . PHE B 1 174 ? 34.334 138.363 321.787 1.00 36.42 154 PHE B O 1
ATOM 3613 N N . ASP B 1 175 ? 36.501 138.328 321.171 1.00 31.55 155 ASP B N 1
ATOM 3614 C CA . ASP B 1 175 ? 36.598 139.774 321.028 1.00 34.09 155 ASP B CA 1
ATOM 3615 C C . ASP B 1 175 ? 36.902 140.087 319.564 1.00 29.90 155 ASP B C 1
ATOM 3616 O O . ASP B 1 175 ? 38.017 139.841 319.093 1.00 29.35 155 ASP B O 1
ATOM 3621 N N . ARG B 1 176 ? 35.917 140.612 318.840 1.00 30.75 156 ARG B N 1
ATOM 3622 C CA . ARG B 1 176 ? 36.057 140.735 317.389 1.00 30.17 156 ARG B CA 1
ATOM 3623 C C . ARG B 1 176 ? 37.252 141.596 316.978 1.00 28.36 156 ARG B C 1
ATOM 3624 O O . ARG B 1 176 ? 37.793 141.433 315.885 1.00 30.10 156 ARG B O 1
ATOM 3632 N N . TRP B 1 177 ? 37.705 142.462 317.880 1.00 29.75 157 TRP B N 1
ATOM 3633 C CA . TRP B 1 177 ? 38.832 143.350 317.586 1.00 32.26 157 TRP B CA 1
ATOM 3634 C C . TRP B 1 177 ? 40.185 142.808 318.027 1.00 36.45 157 TRP B C 1
ATOM 3635 O O . TRP B 1 177 ? 41.204 143.029 317.352 1.00 36.25 157 TRP B O 1
ATOM 3646 N N . SER B 1 178 ? 40.209 142.096 319.152 1.00 33.37 158 SER B N 1
ATOM 3647 C CA . SER B 1 178 ? 41.490 141.746 319.755 1.00 34.60 158 SER B CA 1
ATOM 3648 C C . SER B 1 178 ? 41.823 140.253 319.859 1.00 34.86 158 SER B C 1
ATOM 3649 O O . SER B 1 178 ? 42.951 139.906 320.205 1.00 38.81 158 SER B O 1
ATOM 3652 N N . SER B 1 179 ? 40.876 139.363 319.562 1.00 34.52 159 SER B N 1
ATOM 3653 C CA .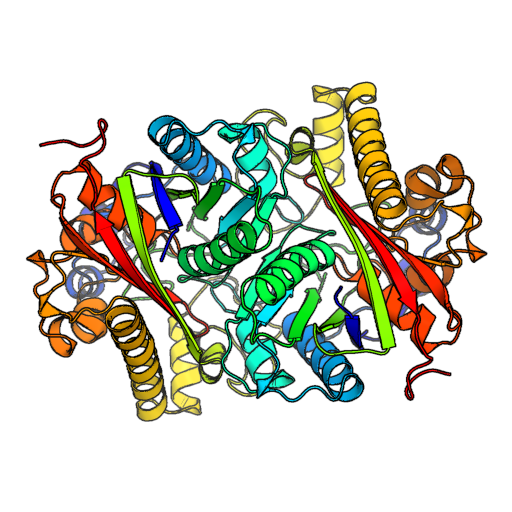 SER B 1 179 ? 41.177 137.931 319.659 1.00 28.92 159 SER B CA 1
ATOM 3654 C C . SER B 1 179 ? 42.212 137.506 318.615 1.00 31.68 159 SER B C 1
ATOM 3655 O O . SER B 1 179 ? 42.967 136.552 318.834 1.00 34.31 159 SER B O 1
ATOM 3658 N N . ASP B 1 180 ? 42.251 138.223 317.490 1.00 31.19 160 ASP B N 1
ATOM 3659 C CA . ASP B 1 180 ? 43.186 137.942 316.394 1.00 30.25 160 ASP B CA 1
ATOM 3660 C C . ASP B 1 180 ? 43.543 139.282 315.761 1.00 34.71 160 ASP B C 1
ATOM 3661 O O . ASP B 1 180 ? 43.022 139.628 314.699 1.00 30.69 160 ASP B O 1
ATOM 3666 N N . PRO B 1 181 ? 44.426 140.050 316.424 1.00 35.04 161 PRO B N 1
ATOM 3667 C CA . PRO B 1 181 ? 44.708 141.450 316.071 1.00 33.85 161 PRO B CA 1
ATOM 3668 C C . PRO B 1 181 ? 45.236 141.591 314.643 1.00 31.55 161 PRO B C 1
ATOM 3669 O O . PRO B 1 181 ? 46.144 140.856 314.249 1.00 28.92 161 PRO B O 1
ATOM 3673 N N . GLY B 1 182 ? 44.650 142.511 313.879 1.00 31.04 162 GLY B N 1
ATOM 3674 C CA . GLY B 1 182 ? 44.997 142.687 312.478 1.00 29.46 162 GLY B CA 1
ATOM 3675 C C . GLY B 1 182 ? 43.840 142.272 311.590 1.00 30.05 162 GLY B C 1
ATOM 3676 O O . GLY B 1 182 ? 43.815 142.576 310.388 1.00 26.62 162 GLY B O 1
ATOM 3677 N N . THR B 1 183 ? 42.895 141.541 312.182 1.00 27.92 163 THR B N 1
ATOM 3678 C CA . THR B 1 183 ? 41.672 141.143 311.489 1.00 26.31 163 THR B CA 1
ATOM 3679 C C . THR B 1 183 ? 40.496 141.430 312.418 1.00 29.50 163 THR B C 1
ATOM 3680 O O . THR B 1 183 ? 40.545 141.109 313.616 1.00 27.33 163 THR B O 1
ATOM 3684 N N . VAL B 1 184 ? 39.444 142.042 311.879 1.00 24.92 164 VAL B N 1
ATOM 3685 C CA . VAL B 1 184 ? 38.266 142.385 312.683 1.00 25.01 164 VAL B CA 1
ATOM 3686 C C . VAL B 1 184 ? 37.103 141.506 312.251 1.00 25.96 164 VAL B C 1
ATOM 3687 O O . VAL B 1 184 ? 36.717 141.503 311.070 1.00 25.59 164 VAL B O 1
ATOM 3691 N N . TYR B 1 185 ? 36.552 140.751 313.197 1.00 25.40 165 TYR B N 1
ATOM 3692 C CA . TYR B 1 185 ? 35.584 139.696 312.867 1.00 24.82 165 TYR B CA 1
ATOM 3693 C C . TYR B 1 185 ? 34.136 140.195 312.801 1.00 25.97 165 TYR B C 1
ATOM 3694 O O . TYR B 1 185 ? 33.682 140.946 313.672 1.00 23.82 165 TYR B O 1
ATOM 3703 N N . ALA B 1 186 ? 33.424 139.770 311.757 1.00 22.74 166 ALA B N 1
ATOM 3704 C CA . ALA B 1 186 ? 32.021 140.137 311.542 1.00 24.93 166 ALA B CA 1
ATOM 3705 C C . ALA B 1 186 ? 31.089 139.011 311.957 1.00 27.54 166 ALA B C 1
ATOM 3706 O O . ALA B 1 186 ? 31.502 137.847 312.027 1.00 27.73 166 ALA B O 1
ATOM 3708 N N . ASP B 1 187 ? 29.832 139.358 312.224 1.00 25.00 167 ASP B N 1
ATOM 3709 C CA . ASP B 1 187 ? 28.764 138.369 312.336 1.00 26.67 167 ASP B CA 1
ATOM 3710 C C . ASP B 1 187 ? 28.004 138.365 311.014 1.00 28.80 167 ASP B C 1
ATOM 3711 O O . ASP B 1 187 ? 27.805 139.428 310.402 1.00 26.97 167 ASP B O 1
ATOM 3716 N N . GLY B 1 188 ? 27.562 137.189 310.565 1.00 27.64 168 GLY B N 1
ATOM 3717 C CA . GLY B 1 188 ? 26.694 137.134 309.402 1.00 25.80 168 GLY B CA 1
ATOM 3718 C C . GLY B 1 188 ? 26.649 135.779 308.745 1.00 27.43 168 GLY B C 1
ATOM 3719 O O . GLY B 1 188 ? 27.284 134.834 309.215 1.00 27.58 168 GLY B O 1
ATOM 3720 N N . GLY B 1 189 ? 25.898 135.680 307.653 1.00 25.44 169 GLY B N 1
ATOM 3721 C CA . GLY B 1 189 ? 25.809 134.435 306.918 1.00 24.61 169 GLY B CA 1
ATOM 3722 C C . GLY B 1 189 ? 26.039 134.653 305.440 1.00 27.54 169 GLY B C 1
ATOM 3723 O O . GLY B 1 189 ? 25.790 135.747 304.895 1.00 25.45 169 GLY B O 1
ATOM 3724 N N . THR B 1 190 ? 26.533 133.612 304.779 1.00 24.58 170 THR B N 1
ATOM 3725 C CA . THR B 1 190 ? 26.673 133.639 303.338 1.00 24.16 170 THR B CA 1
ATOM 3726 C C . THR B 1 190 ? 26.214 132.296 302.803 1.00 25.06 170 THR B C 1
ATOM 3727 O O . THR B 1 190 ? 26.079 131.329 303.555 1.00 25.26 170 THR B O 1
ATOM 3731 N N . ALA B 1 191 ? 25.974 132.234 301.501 1.00 22.93 171 ALA B N 1
ATOM 3732 C CA . ALA B 1 191 ? 25.520 130.998 300.881 1.00 25.30 171 ALA B CA 1
ATOM 3733 C C . ALA B 1 191 ? 25.841 130.997 299.398 1.00 26.85 171 ALA B C 1
ATOM 3734 O O . ALA B 1 191 ? 25.877 132.052 298.752 1.00 25.18 171 ALA B O 1
ATOM 3736 N N . LEU B 1 192 ? 26.091 129.810 298.864 1.00 25.69 172 LEU B N 1
ATOM 3737 C CA . LEU B 1 192 ? 26.356 129.678 297.451 1.00 27.73 172 LEU B CA 1
ATOM 3738 C C . LEU B 1 192 ? 25.713 128.400 296.945 1.00 28.84 172 LEU B C 1
ATOM 3739 O O . LEU B 1 192 ? 25.752 127.358 297.623 1.00 25.69 172 LEU B O 1
ATOM 3744 N N . VAL B 1 193 ? 25.121 128.469 295.756 1.00 27.18 173 VAL B N 1
ATOM 3745 C CA . VAL B 1 193 ? 24.541 127.275 295.144 1.00 25.44 173 VAL B CA 1
ATOM 3746 C C . VAL B 1 193 ? 25.408 126.862 293.983 1.00 26.47 173 VAL B C 1
ATOM 3747 O O . VAL B 1 193 ? 25.596 127.624 293.016 1.00 27.11 173 VAL B O 1
ATOM 3751 N N . LEU B 1 194 ? 25.956 125.656 294.092 1.00 25.71 174 LEU B N 1
ATOM 3752 C CA . LEU B 1 194 ? 26.828 125.097 293.077 1.00 24.93 174 LEU B CA 1
ATOM 3753 C C . LEU B 1 194 ? 25.996 124.174 292.199 1.00 28.24 174 LEU B C 1
ATOM 3754 O O . LEU B 1 194 ? 25.188 123.415 292.717 1.00 26.89 174 LEU B O 1
ATOM 3759 N N . SER B 1 195 ? 26.199 124.211 290.881 1.00 29.79 175 SER B N 1
ATOM 3760 C CA . SER B 1 195 ? 25.381 123.395 289.978 1.00 30.02 175 SER B CA 1
ATOM 3761 C C . SER B 1 195 ? 26.144 122.799 288.782 1.00 32.32 175 SER B C 1
ATOM 3762 O O . SER B 1 195 ? 27.025 123.456 288.206 1.00 30.69 175 SER B O 1
ATOM 3765 N N . ARG B 1 196 ? 25.798 121.559 288.415 1.00 28.51 176 ARG B N 1
ATOM 3766 C CA . ARG B 1 196 ? 26.326 120.909 287.203 1.00 36.06 176 ARG B CA 1
ATOM 3767 C C . ARG B 1 196 ? 25.486 121.233 285.974 1.00 34.81 176 ARG B C 1
ATOM 3768 O O . ARG B 1 196 ? 25.918 121.014 284.841 1.00 36.38 176 ARG B O 1
ATOM 3776 N N . GLN B 1 197 ? 24.280 121.734 286.202 1.00 33.28 177 GLN B N 1
ATOM 3777 C CA . GLN B 1 197 ? 23.333 121.984 285.115 1.00 38.50 177 GLN B CA 1
ATOM 3778 C C . GLN B 1 197 ? 23.572 123.326 284.416 1.00 39.21 177 GLN B C 1
ATOM 3779 O O . GLN B 1 197 ? 23.690 123.375 283.193 1.00 41.69 177 GLN B O 1
ATOM 3785 N N . GLY B 1 198 ? 23.634 124.412 285.187 1.00 34.13 178 GLY B N 1
ATOM 3786 C CA . GLY B 1 198 ? 23.880 125.728 284.617 1.00 34.14 178 GLY B CA 1
ATOM 3787 C C . GLY B 1 198 ? 23.919 126.813 285.678 1.00 35.63 178 GLY B C 1
ATOM 3788 O O . GLY B 1 198 ? 23.705 126.538 286.859 1.00 31.13 178 GLY B O 1
ATOM 3789 N N . GLY B 1 199 ? 24.187 128.049 285.267 1.00 31.60 179 GLY B N 1
ATOM 3790 C CA . GLY B 1 199 ? 24.243 129.155 286.208 1.00 32.33 179 GLY B CA 1
ATOM 3791 C C . GLY B 1 199 ? 24.792 130.399 285.542 1.00 31.92 179 GLY B C 1
ATOM 3792 O O . GLY B 1 199 ? 25.103 130.376 284.356 1.00 32.37 179 GLY B O 1
ATOM 3793 N N . PHE B 1 200 ? 24.927 131.482 286.301 1.00 31.23 180 PHE B N 1
ATOM 3794 C CA . PHE B 1 200 ? 25.367 132.751 285.730 1.00 34.07 180 PHE B CA 1
ATOM 3795 C C . PHE B 1 200 ? 26.890 132.908 285.666 1.00 34.35 180 PHE B C 1
ATOM 3796 O O . PHE B 1 200 ? 27.398 133.866 285.064 1.00 32.03 180 PHE B O 1
ATOM 3804 N N . ALA B 1 201 ? 27.611 131.980 286.290 1.00 30.11 181 ALA B N 1
ATOM 3805 C CA . ALA B 1 201 ? 29.071 132.018 286.280 1.00 32.13 181 ALA B CA 1
ATOM 3806 C C . ALA B 1 201 ? 29.629 130.599 286.261 1.00 29.68 181 ALA B C 1
ATOM 3807 O O . ALA B 1 201 ? 28.990 129.671 286.779 1.00 29.06 181 ALA B O 1
ATOM 3809 N N . ARG B 1 202 ? 30.804 130.421 285.659 1.00 25.75 182 ARG B N 1
ATOM 3810 C CA . ARG B 1 202 ? 31.422 129.094 285.572 1.00 28.22 182 ARG B CA 1
ATOM 3811 C C . ARG B 1 202 ? 32.653 128.989 286.477 1.00 30.53 182 ARG B C 1
ATOM 3812 O O . ARG B 1 202 ? 33.490 129.899 286.515 1.00 26.52 182 ARG B O 1
ATOM 3820 N N . LEU B 1 203 ? 32.746 127.891 287.225 1.00 28.64 183 LEU B N 1
ATOM 3821 C CA . LEU B 1 203 ? 33.905 127.653 288.085 1.00 29.80 183 LEU B CA 1
ATOM 3822 C C . LEU B 1 203 ? 35.018 127.095 287.215 1.00 28.73 183 LEU B C 1
ATOM 3823 O O . LEU B 1 203 ? 35.016 125.913 286.885 1.00 29.62 183 LEU B O 1
ATOM 3828 N N . ARG B 1 204 ? 35.973 127.940 286.842 1.00 25.86 184 ARG B N 1
ATOM 3829 C CA . ARG B 1 204 ? 37.032 127.518 285.927 1.00 31.34 184 ARG B CA 1
ATOM 3830 C C . ARG B 1 204 ? 38.146 126.749 286.630 1.00 29.03 184 ARG B C 1
ATOM 3831 O O . ARG B 1 204 ? 38.781 125.884 286.031 1.00 29.12 184 ARG B O 1
ATOM 3839 N N . SER B 1 205 ? 38.387 127.059 287.899 1.00 23.35 185 SER B N 1
ATOM 3840 C CA . SER B 1 205 ? 39.346 126.271 288.670 1.00 27.44 185 SER B CA 1
ATOM 3841 C C . SER B 1 205 ? 39.098 126.452 290.156 1.00 25.08 185 SER B C 1
ATOM 3842 O O . SER B 1 205 ? 38.498 127.444 290.578 1.00 22.96 185 SER B O 1
ATOM 3845 N N . LEU B 1 206 ? 39.573 125.488 290.938 1.00 23.65 186 LEU B N 1
ATOM 3846 C CA . LEU B 1 206 ? 39.518 125.556 292.393 1.00 25.60 186 LEU B CA 1
ATOM 3847 C C . LEU B 1 206 ? 40.636 124.678 292.907 1.00 25.22 186 LEU B C 1
ATOM 3848 O O . LEU B 1 206 ? 40.634 123.466 292.668 1.00 25.38 186 LEU B O 1
ATOM 3853 N N . VAL B 1 207 ? 41.599 125.290 293.595 1.00 25.27 187 VAL B N 1
ATOM 3854 C CA . VAL B 1 207 ? 42.782 124.569 294.073 1.00 25.76 187 VAL B CA 1
ATOM 3855 C C . VAL B 1 207 ? 42.944 124.789 295.579 1.00 26.89 187 VAL B C 1
ATOM 3856 O O . VAL B 1 207 ? 42.815 125.914 296.061 1.00 26.64 187 VAL B O 1
ATOM 3860 N N . THR B 1 208 ? 43.196 123.717 296.325 1.00 26.71 188 THR B N 1
ATOM 3861 C CA . THR B 1 208 ? 43.371 123.826 297.772 1.00 24.53 188 THR B CA 1
ATOM 3862 C C . THR B 1 208 ? 44.726 123.283 298.187 1.00 26.78 188 THR B C 1
ATOM 3863 O O . THR B 1 208 ? 45.159 122.216 297.723 1.00 26.83 188 THR B O 1
ATOM 3867 N N . VAL B 1 209 ? 45.395 124.020 299.069 1.00 25.00 189 VAL B N 1
ATOM 3868 C CA . VAL B 1 209 ? 46.766 123.715 299.455 1.00 24.34 189 VAL B CA 1
ATOM 3869 C C . VAL B 1 209 ? 46.820 123.580 300.970 1.00 26.35 189 VAL B C 1
ATOM 3870 O O . VAL B 1 209 ? 46.230 124.404 301.692 1.00 23.42 189 VAL B O 1
ATOM 3874 N N . SER B 1 210 ? 47.509 122.543 301.446 1.00 22.39 190 SER B N 1
ATOM 3875 C CA . SER B 1 210 ? 47.618 122.276 302.887 1.00 25.00 190 SER B CA 1
ATOM 3876 C C . SER B 1 210 ? 49.077 122.324 303.355 1.00 26.13 190 SER B C 1
ATOM 3877 O O . SER B 1 210 ? 49.945 121.699 302.743 1.00 30.18 190 SER B O 1
ATOM 3880 N N . GLU B 1 211 ? 49.341 123.075 304.427 1.00 24.07 191 GLU B N 1
ATOM 3881 C CA . GLU B 1 211 ? 50.657 123.094 305.078 1.00 25.94 191 GLU B CA 1
ATOM 3882 C C . GLU B 1 211 ? 50.494 122.887 306.580 1.00 24.46 191 GLU B C 1
ATOM 3883 O O . GLU B 1 211 ? 50.505 123.844 307.359 1.00 23.44 191 GLU B O 1
ATOM 3889 N N . PRO B 1 212 ? 50.341 121.629 306.997 1.00 23.80 192 PRO B N 1
ATOM 3890 C CA . PRO B 1 212 ? 49.926 121.345 308.374 1.00 22.96 192 PRO B CA 1
ATOM 3891 C C . PRO B 1 212 ? 51.030 121.551 309.420 1.00 26.90 192 PRO B C 1
ATOM 3892 O O . PRO B 1 212 ? 50.733 121.505 310.620 1.00 26.34 192 PRO B O 1
ATOM 3896 N N . VAL B 1 213 ? 52.270 121.788 308.990 1.00 26.67 193 VAL B N 1
ATOM 3897 C CA . VAL B 1 213 ? 53.361 122.056 309.933 1.00 24.17 193 VAL B CA 1
ATOM 3898 C C . VAL B 1 213 ? 53.065 123.316 310.750 1.00 25.55 193 VAL B C 1
ATOM 3899 O O . VAL B 1 213 ? 53.625 123.529 311.831 1.00 26.64 193 VAL B O 1
ATOM 3903 N N . LEU B 1 214 ? 52.163 124.141 310.229 1.00 24.83 194 LEU B N 1
ATOM 3904 C CA . LEU B 1 214 ? 51.811 125.410 310.834 1.00 22.14 194 LEU B CA 1
ATOM 3905 C C . LEU B 1 214 ? 50.638 125.304 311.824 1.00 25.37 194 LEU B C 1
ATOM 3906 O O . LEU B 1 214 ? 50.238 126.318 312.410 1.00 24.04 194 LEU B O 1
ATOM 3911 N N . GLU B 1 215 ? 50.083 124.103 312.015 1.00 21.01 195 GLU B N 1
ATOM 3912 C CA . GLU B 1 215 ? 48.870 123.957 312.846 1.00 23.98 195 GLU B CA 1
ATOM 3913 C C . GLU B 1 215 ? 49.029 124.454 314.273 1.00 24.08 195 GLU B C 1
ATOM 3914 O O . GLU B 1 215 ? 48.086 124.984 314.863 1.00 23.22 195 GLU B O 1
ATOM 3920 N N . GLY B 1 216 ? 50.223 124.290 314.825 1.00 24.36 196 GLY B N 1
ATOM 3921 C CA . GLY B 1 216 ? 50.475 124.695 316.199 1.00 26.06 196 GLY B CA 1
ATOM 3922 C C . GLY B 1 216 ? 50.451 126.193 316.413 1.00 28.49 196 GLY B C 1
ATOM 3923 O O . GLY B 1 216 ? 50.393 126.664 317.560 1.00 24.86 196 GLY B O 1
ATOM 3924 N N . MET B 1 217 ? 50.475 126.957 315.319 1.00 26.84 197 MET B N 1
ATOM 3925 C CA . MET B 1 217 ? 50.498 128.417 315.424 1.00 25.90 197 MET B CA 1
ATOM 3926 C C . MET B 1 217 ? 49.231 128.970 316.079 1.00 27.09 197 MET B C 1
ATOM 3927 O O . MET B 1 217 ? 49.234 130.088 316.613 1.00 28.26 197 MET B O 1
ATOM 3932 N N . HIS B 1 218 ? 48.150 128.197 316.046 1.00 25.99 198 HIS B N 1
ATOM 393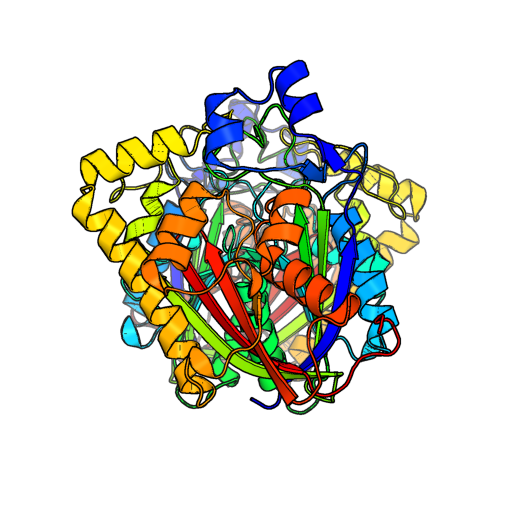3 C CA . HIS B 1 218 ? 46.868 128.702 316.550 1.00 26.98 198 HIS B CA 1
ATOM 3934 C C . HIS B 1 218 ? 46.335 127.996 317.793 1.00 28.74 198 HIS B C 1
ATOM 3935 O O . HIS B 1 218 ? 45.138 128.091 318.094 1.00 27.22 198 HIS B O 1
ATOM 3942 N N . ARG B 1 219 ? 47.212 127.314 318.524 1.00 26.70 199 ARG B N 1
ATOM 3943 C CA . ARG B 1 219 ? 46.791 126.604 319.731 1.00 32.02 199 ARG B CA 1
ATOM 3944 C C . ARG B 1 219 ? 47.875 126.677 320.789 1.00 33.04 199 ARG B C 1
ATOM 3945 O O . ARG B 1 219 ? 49.009 127.075 320.500 1.00 28.29 199 ARG B O 1
ATOM 3953 N N . GLY B 1 220 ? 47.522 126.298 322.018 1.00 35.68 200 GLY B N 1
ATOM 3954 C CA . GLY B 1 220 ? 48.511 126.125 323.068 1.00 34.03 200 GLY B CA 1
ATOM 3955 C C . GLY B 1 220 ? 49.203 124.773 322.985 1.00 33.88 200 GLY B C 1
ATOM 3956 O O . GLY B 1 220 ? 48.837 123.916 322.175 1.00 33.34 200 GLY B O 1
ATOM 3957 N N . GLY B 1 221 ? 50.193 124.568 323.845 1.00 32.07 201 GLY B N 1
ATOM 3958 C CA . GLY B 1 221 ? 51.002 123.366 323.797 1.00 34.42 201 GLY B CA 1
ATOM 3959 C C . GLY B 1 221 ? 52.203 123.595 322.903 1.00 35.27 201 GLY B C 1
ATOM 3960 O O . GLY B 1 221 ? 52.296 124.625 322.223 1.00 35.38 201 GLY B O 1
ATOM 3961 N N . HIS B 1 222 ? 53.125 122.641 322.898 1.00 34.62 202 HIS B N 1
ATOM 3962 C CA . HIS B 1 222 ? 54.296 122.721 322.033 1.00 38.41 202 HIS B CA 1
ATOM 3963 C C . HIS B 1 222 ? 53.869 122.596 320.568 1.00 36.92 202 HIS B C 1
ATOM 3964 O O . HIS B 1 222 ? 53.123 121.674 320.210 1.00 33.93 202 HIS B O 1
ATOM 3971 N N . PRO B 1 223 ? 54.340 123.527 319.721 1.00 35.95 203 PRO B N 1
ATOM 3972 C CA . PRO B 1 223 ? 54.056 123.576 318.283 1.00 35.51 203 PRO B CA 1
ATOM 3973 C C . PRO B 1 223 ? 54.281 122.234 317.601 1.00 35.21 203 PRO B C 1
ATOM 3974 O O . PRO B 1 223 ? 53.589 121.914 316.636 1.00 36.30 203 PRO B O 1
ATOM 3978 N N . PHE B 1 224 ? 55.230 121.446 318.088 1.00 33.72 204 PHE B N 1
ATOM 3979 C CA . PHE B 1 224 ? 55.508 120.171 317.433 1.00 33.47 204 PHE B CA 1
ATOM 3980 C C . PHE B 1 224 ? 55.251 118.975 318.336 1.00 34.74 204 PHE B C 1
ATOM 3981 O O . PHE B 1 224 ? 55.797 117.885 318.136 1.00 38.88 204 PHE B O 1
ATOM 3989 N N . GLY B 1 225 ? 54.382 119.197 319.317 1.00 33.29 205 GLY B N 1
ATOM 3990 C CA . GLY B 1 225 ? 53.932 118.142 320.205 1.00 36.82 205 GLY B CA 1
ATOM 3991 C C . GLY B 1 225 ? 52.419 118.188 320.267 1.00 37.85 205 GLY B C 1
ATOM 3992 O O . GLY B 1 225 ? 51.782 118.744 319.373 1.00 37.41 205 GLY B O 1
ATOM 3993 N N . PRO B 1 226 ? 51.836 117.609 321.324 1.00 38.00 206 PRO B N 1
ATOM 3994 C CA . PRO B 1 226 ? 50.381 117.543 321.510 1.00 37.35 206 PRO B CA 1
ATOM 3995 C C . PRO B 1 226 ? 49.807 118.856 322.035 1.00 37.27 206 PRO B C 1
ATOM 3996 O O . PRO B 1 226 ? 50.508 119.591 322.742 1.00 38.09 206 PRO B O 1
ATOM 4000 N N . PRO B 1 227 ? 48.541 119.156 321.699 1.00 34.92 207 PRO B N 1
ATOM 4001 C CA . PRO B 1 227 ? 47.891 120.355 322.244 1.00 35.56 207 PRO B CA 1
ATOM 4002 C C . PRO B 1 227 ? 47.835 120.324 323.776 1.00 36.11 207 PRO B C 1
ATOM 4003 O O . PRO B 1 227 ? 47.846 119.251 324.372 1.00 38.93 207 PRO B O 1
ATOM 4007 N N . SER B 1 228 ? 47.770 121.490 324.400 1.00 37.07 208 SER B N 1
ATOM 4008 C CA . SER B 1 228 ? 47.514 121.583 325.836 1.00 42.56 208 SER B CA 1
ATOM 4009 C C . SER B 1 228 ? 46.001 121.486 326.111 1.00 48.99 208 SER B C 1
ATOM 4010 O O . SER B 1 228 ? 45.199 121.501 325.167 1.00 47.32 208 SER B O 1
ATOM 4013 N N . PRO B 1 229 ? 45.607 121.358 327.400 1.00 57.78 209 PRO B N 1
ATOM 4014 C CA . PRO B 1 229 ? 44.229 121.499 327.908 1.00 47.84 209 PRO B CA 1
ATOM 4015 C C . PRO B 1 229 ? 43.433 122.728 327.435 1.00 55.85 209 PRO B C 1
ATOM 4016 O O . PRO B 1 229 ? 43.997 123.780 327.113 1.00 55.33 209 PRO B O 1
ATOM 4020 N N . GLU B 1 230 ? 42.109 122.589 327.444 1.00 53.64 210 GLU B N 1
ATOM 4021 C CA . GLU B 1 230 ? 41.226 123.465 326.670 1.00 55.98 210 GLU B CA 1
ATOM 4022 C C . GLU B 1 230 ? 41.207 124.947 327.052 1.00 58.65 210 GLU B C 1
ATOM 4023 O O . GLU B 1 230 ? 41.869 125.378 328.001 1.00 59.26 210 GLU B O 1
ATOM 4029 N N . GLU B 1 231 ? 40.424 125.703 326.287 1.00 50.06 211 GLU B N 1
ATOM 4030 C CA . GLU B 1 231 ? 40.413 127.155 326.338 1.00 55.67 211 GLU B CA 1
ATOM 4031 C C . GLU B 1 231 ? 39.188 127.631 325.555 1.00 53.92 211 GLU B C 1
ATOM 4032 O O . GLU B 1 231 ? 39.309 128.099 324.418 1.00 49.07 211 GLU B O 1
ATOM 4038 N N . GLN B 1 232 ? 38.006 127.476 326.152 1.00 59.81 212 GLN B N 1
ATOM 4039 C CA . GLN B 1 232 ? 36.741 127.746 325.461 1.00 59.82 212 GLN B CA 1
ATOM 4040 C C . GLN B 1 232 ? 36.479 129.243 325.447 1.00 65.74 212 GLN B C 1
ATOM 4041 O O . GLN B 1 232 ? 36.088 129.818 324.426 1.00 62.72 212 GLN B O 1
ATOM 4047 N N . ARG B 1 233 ? 36.682 129.866 326.601 1.00 68.52 213 ARG B N 1
ATOM 4048 C CA . ARG B 1 233 ? 36.804 131.314 326.670 1.00 68.59 213 ARG B CA 1
ATOM 4049 C C . ARG B 1 233 ? 38.139 131.589 327.353 1.00 74.19 213 ARG B C 1
ATOM 4050 O O . ARG B 1 233 ? 38.413 131.069 328.441 1.00 76.56 213 ARG B O 1
ATOM 4058 N N . ALA B 1 234 ? 38.971 132.393 326.702 1.00 67.72 214 ALA B N 1
ATOM 4059 C CA . ALA B 1 234 ? 38.583 133.006 325.447 1.00 61.19 214 ALA B CA 1
ATOM 4060 C C . ALA B 1 234 ? 39.615 132.779 324.345 1.00 53.60 214 ALA B C 1
ATOM 4061 O O . ALA B 1 234 ? 40.652 132.140 324.556 1.00 53.75 214 ALA B O 1
ATOM 4063 N N . VAL B 1 235 ? 39.318 133.313 323.168 1.00 46.69 215 VAL B N 1
ATOM 4064 C CA . VAL B 1 235 ? 40.221 133.203 322.032 1.00 43.23 215 VAL B CA 1
ATOM 4065 C C . VAL B 1 235 ? 41.301 134.280 322.119 1.00 41.39 215 VAL B C 1
ATOM 4066 O O . VAL B 1 235 ? 40.994 135.471 322.203 1.00 35.06 215 VAL B O 1
ATOM 4070 N N . ASP B 1 236 ? 42.560 133.847 322.123 1.00 43.23 216 ASP B N 1
ATOM 4071 C CA . ASP B 1 236 ? 43.708 134.751 322.093 1.00 38.86 216 ASP B CA 1
ATOM 4072 C C . ASP B 1 236 ? 44.737 134.165 321.129 1.00 38.89 216 ASP B C 1
ATOM 4073 O O . ASP B 1 236 ? 45.596 133.378 321.532 1.00 43.46 216 ASP B O 1
ATOM 4078 N N . LEU B 1 237 ? 44.661 134.554 319.860 1.00 35.83 217 LEU B N 1
ATOM 4079 C CA . LEU B 1 237 ? 45.513 133.952 318.838 1.00 36.23 217 LEU B CA 1
ATOM 4080 C C . LEU B 1 237 ? 46.941 134.493 318.844 1.00 35.12 217 LEU B C 1
ATOM 4081 O O . LEU B 1 237 ? 47.874 133.791 318.451 1.00 34.35 217 LEU B O 1
ATOM 4086 N N . ASP B 1 238 ? 47.109 135.731 319.296 1.00 36.34 218 ASP B N 1
ATOM 4087 C CA . ASP B 1 238 ? 48.416 136.382 319.281 1.00 36.83 218 ASP B CA 1
ATOM 4088 C C . ASP B 1 238 ? 49.457 135.636 320.118 1.00 34.06 218 ASP B C 1
ATOM 4089 O O . ASP B 1 238 ? 50.574 135.413 319.655 1.00 36.05 218 ASP B O 1
ATOM 4094 N N . ALA B 1 239 ? 49.098 135.232 321.334 1.00 36.10 219 ALA B N 1
ATOM 4095 C CA . ALA B 1 239 ? 50.045 134.514 322.193 1.00 36.81 219 ALA B CA 1
ATOM 4096 C C . ALA B 1 239 ? 50.534 133.203 321.572 1.00 35.19 219 ALA B C 1
ATOM 4097 O O . ALA B 1 239 ? 51.728 132.902 321.602 1.00 33.57 219 ALA B O 1
ATOM 4099 N N . HIS B 1 240 ? 49.609 132.416 321.028 1.00 33.16 220 HIS B N 1
ATOM 4100 C CA . HIS B 1 240 ? 49.979 131.160 320.382 1.00 34.19 220 HIS B CA 1
ATOM 4101 C C . HIS B 1 240 ? 50.894 131.391 319.170 1.00 32.97 220 HIS B C 1
ATOM 4102 O O . HIS B 1 240 ? 51.799 130.593 318.900 1.00 33.22 220 HIS B O 1
ATOM 4109 N N . LYS B 1 241 ? 50.663 132.476 318.440 1.00 32.11 221 LYS B N 1
ATOM 4110 C CA . LYS B 1 241 ? 51.484 132.751 317.265 1.00 37.14 221 LYS B CA 1
ATOM 4111 C C . LYS B 1 241 ? 52.906 133.089 317.696 1.00 35.34 221 LYS B C 1
ATOM 4112 O O . LYS B 1 241 ? 53.882 132.551 317.145 1.00 33.62 221 LYS B O 1
ATOM 4118 N N . ARG B 1 242 ? 53.022 133.966 318.697 1.00 32.59 222 ARG B N 1
ATOM 4119 C CA . ARG B 1 242 ? 54.337 134.349 319.222 1.00 38.92 222 ARG B CA 1
ATOM 4120 C C . ARG B 1 242 ? 55.120 133.132 319.716 1.00 36.07 222 ARG B C 1
ATOM 4121 O O . ARG B 1 242 ? 56.326 133.030 319.492 1.00 36.03 222 ARG B O 1
ATOM 4129 N N . ALA B 1 243 ? 54.430 132.197 320.367 1.00 37.01 223 ALA B N 1
ATOM 4130 C CA . ALA B 1 243 ? 55.080 130.984 320.857 1.00 35.13 223 ALA B CA 1
ATOM 4131 C C . ALA B 1 243 ? 55.552 130.110 319.693 1.00 34.05 223 ALA B C 1
ATOM 4132 O O . ALA B 1 243 ? 56.664 129.560 319.714 1.00 31.57 223 ALA B O 1
ATOM 4134 N N . TYR B 1 244 ? 54.706 129.976 318.675 1.00 34.43 224 TYR B N 1
ATOM 4135 C CA . TYR B 1 244 ? 55.070 129.183 317.509 1.00 31.30 224 TYR B CA 1
ATOM 4136 C C . TYR B 1 244 ? 56.323 129.770 316.868 1.00 32.17 224 TYR B C 1
ATOM 4137 O O . TYR B 1 244 ? 57.297 129.058 316.620 1.00 31.12 224 TYR B O 1
ATOM 4146 N N . VAL B 1 245 ? 56.295 131.072 316.608 1.00 30.11 225 VAL B N 1
ATOM 4147 C CA . VAL B 1 245 ? 57.415 131.727 315.936 1.00 36.11 225 VAL B CA 1
ATOM 4148 C C . VAL B 1 245 ? 58.736 131.555 316.694 1.00 36.57 225 VAL B C 1
ATOM 4149 O O . VAL B 1 245 ? 59.757 131.230 316.089 1.00 36.07 225 VAL B O 1
ATOM 4153 N N . ALA B 1 246 ? 58.708 131.731 318.014 1.00 36.34 226 ALA B N 1
ATOM 4154 C CA . ALA B 1 246 ? 59.911 131.551 318.843 1.00 33.81 226 ALA B CA 1
ATOM 4155 C C . ALA B 1 246 ? 60.478 130.138 318.758 1.00 35.87 226 ALA B C 1
ATOM 4156 O O . ALA B 1 246 ? 61.696 129.943 318.802 1.00 37.75 226 ALA B O 1
ATOM 4158 N N . GLU B 1 247 ? 59.607 129.144 318.626 1.00 34.84 227 GLU B N 1
ATOM 4159 C CA . GLU B 1 247 ? 60.073 127.762 318.522 1.00 33.24 227 GLU B CA 1
ATOM 4160 C C . GLU B 1 247 ? 60.558 127.372 317.110 1.00 37.33 227 GLU B C 1
ATOM 4161 O O . GLU B 1 247 ? 61.633 126.797 316.952 1.00 36.21 227 GLU B O 1
ATOM 4167 N N . ALA B 1 248 ? 59.770 127.687 316.086 1.00 36.56 228 ALA B N 1
ATOM 4168 C CA . ALA B 1 248 ? 60.127 127.302 314.716 1.00 35.87 228 ALA B CA 1
ATOM 4169 C C . ALA B 1 248 ? 60.986 128.349 313.999 1.00 34.43 228 ALA B C 1
ATOM 4170 O O . ALA B 1 248 ? 61.636 128.049 312.995 1.00 37.45 228 ALA B O 1
ATOM 4172 N N . GLY B 1 249 ? 60.993 129.577 314.506 1.00 35.05 229 GLY B N 1
ATOM 4173 C CA . GLY B 1 249 ? 61.721 130.647 313.846 1.00 33.38 229 GLY B CA 1
ATOM 4174 C C . GLY B 1 249 ? 60.814 131.436 312.914 1.00 34.83 229 GLY B C 1
ATOM 4175 O O . GLY B 1 249 ? 59.908 130.879 312.277 1.00 29.00 229 GLY B O 1
ATOM 4176 N N . SER B 1 250 ? 61.061 132.737 312.838 1.00 30.59 230 SER B N 1
ATOM 4177 C CA . SER B 1 250 ? 60.320 133.638 311.968 1.00 34.11 230 SER B CA 1
ATOM 4178 C C . SER B 1 250 ? 60.568 133.334 310.483 1.00 33.24 230 SER B C 1
ATOM 4179 O O . SER B 1 250 ? 59.637 133.332 309.672 1.00 35.36 230 SER B O 1
ATOM 4182 N N . SER B 1 251 ? 61.820 133.046 310.143 1.00 32.65 231 SER B N 1
ATOM 4183 C CA . SER B 1 251 ? 62.203 132.668 308.783 1.00 33.54 231 SER B CA 1
ATOM 4184 C C . SER B 1 251 ? 61.372 131.494 308.284 1.00 32.60 231 SER B C 1
ATOM 4185 O O . SER B 1 251 ? 60.750 131.559 307.213 1.00 33.43 231 SER B O 1
ATOM 4188 N N . PHE B 1 252 ? 61.352 130.419 309.065 1.00 30.02 232 PHE B N 1
ATOM 4189 C CA . PHE B 1 252 ? 60.588 129.233 308.696 1.00 28.57 232 PHE B CA 1
ATOM 4190 C C . PHE B 1 252 ? 59.096 129.518 308.562 1.00 27.55 232 PHE B C 1
ATOM 4191 O O . PHE B 1 252 ? 58.474 129.122 307.580 1.00 26.70 232 PHE B O 1
ATOM 4199 N N . SER B 1 253 ? 58.520 130.180 309.563 1.00 28.07 233 SER B N 1
ATOM 4200 C CA . SER B 1 253 ? 57.083 130.445 309.580 1.00 29.47 233 SER B CA 1
ATOM 4201 C C . SER B 1 253 ? 56.635 131.310 308.398 1.00 28.30 233 SER B C 1
ATOM 4202 O O . SER B 1 253 ? 55.741 130.921 307.646 1.00 28.53 233 SER B O 1
ATOM 4205 N N . VAL B 1 254 ? 57.251 132.480 308.236 1.00 31.64 234 VAL B N 1
ATOM 4206 C CA . VAL B 1 254 ? 56.936 133.365 307.113 1.00 30.06 234 VAL B CA 1
ATOM 4207 C C . VAL B 1 254 ? 57.107 132.674 305.756 1.00 28.67 234 VAL B C 1
ATOM 4208 O O . VAL B 1 254 ? 56.261 132.810 304.872 1.00 28.56 234 VAL B O 1
ATOM 4212 N N . ALA B 1 255 ? 58.182 131.912 305.594 1.00 25.77 235 ALA B N 1
ATOM 4213 C CA . ALA B 1 255 ? 58.435 131.257 304.313 1.00 25.94 235 ALA B CA 1
ATOM 4214 C C . ALA B 1 255 ? 57.429 130.158 304.001 1.00 26.45 235 ALA B C 1
ATOM 4215 O O . ALA B 1 255 ? 57.011 130.014 302.847 1.00 26.63 235 ALA B O 1
ATOM 4217 N N . ARG B 1 256 ? 57.051 129.361 305.000 1.00 24.07 236 ARG B N 1
ATOM 4218 C CA . ARG B 1 256 ? 56.060 128.312 304.757 1.00 27.03 236 ARG B CA 1
ATOM 4219 C C . ARG B 1 256 ? 54.693 128.915 304.429 1.00 27.11 236 ARG B C 1
ATOM 4220 O O . ARG B 1 256 ? 53.957 128.384 303.595 1.00 26.92 236 ARG B O 1
ATOM 4228 N N . VAL B 1 257 ? 54.349 130.017 305.088 1.00 24.78 237 VAL B N 1
ATOM 4229 C CA . VAL B 1 257 ? 53.076 130.683 304.823 1.00 25.56 237 VAL B CA 1
ATOM 4230 C C . VAL B 1 257 ? 53.081 131.304 303.425 1.00 25.49 237 VAL B C 1
ATOM 4231 O O . VAL B 1 257 ? 52.129 131.126 302.665 1.00 23.62 237 VAL B O 1
ATOM 4235 N N . SER B 1 258 ? 54.154 132.014 303.080 1.00 26.08 238 SER B N 1
ATOM 4236 C CA . SER B 1 258 ? 54.275 132.620 301.746 1.00 27.07 238 SER B CA 1
ATOM 4237 C C . SER B 1 258 ? 54.184 131.580 300.639 1.00 22.66 238 SER B C 1
ATOM 4238 O O . SER B 1 258 ? 53.554 131.806 299.593 1.00 25.34 238 SER B O 1
ATOM 4241 N N . ALA B 1 259 ? 54.812 130.433 300.876 1.00 22.95 239 ALA B N 1
ATOM 4242 C CA . ALA B 1 259 ? 54.895 129.380 299.880 1.00 25.39 239 ALA B CA 1
ATOM 4243 C C . ALA B 1 259 ? 53.529 128.756 299.618 1.00 26.74 239 ALA B C 1
ATOM 4244 O O . ALA B 1 259 ? 53.184 128.429 298.462 1.00 24.68 239 ALA B O 1
ATOM 4246 N N . GLY B 1 260 ? 52.767 128.556 300.687 1.00 22.76 240 GLY B N 1
ATOM 4247 C CA . GLY B 1 260 ? 51.445 127.969 300.553 1.00 23.73 240 GLY B CA 1
ATOM 4248 C C . GLY B 1 260 ? 50.528 128.908 299.785 1.00 24.44 240 GLY B C 1
ATOM 4249 O O . GLY B 1 260 ? 49.747 128.466 298.942 1.00 24.58 240 GLY B O 1
ATOM 4250 N N . GLN B 1 261 ? 50.607 130.203 300.083 1.00 22.95 241 GLN B N 1
ATOM 4251 C CA . GLN B 1 261 ? 49.794 131.173 299.359 1.00 23.54 241 GLN B CA 1
ATOM 4252 C C . GLN B 1 261 ? 50.154 131.202 297.877 1.00 25.75 241 GLN B C 1
ATOM 4253 O O . GLN B 1 261 ? 49.282 131.308 297.010 1.00 24.89 241 GLN B O 1
ATOM 4259 N N . GLU B 1 262 ? 51.445 131.109 297.586 1.00 23.40 242 GLU B N 1
ATOM 4260 C CA . GLU B 1 262 ? 51.906 131.110 296.211 1.00 24.60 242 GLU B CA 1
ATOM 4261 C C . GLU B 1 262 ? 51.433 129.859 295.467 1.00 26.58 242 GLU B C 1
ATOM 4262 O O . GLU B 1 262 ? 51.053 129.933 294.294 1.00 27.44 242 GLU B O 1
ATOM 4268 N N . GLU B 1 263 ? 51.424 128.710 296.139 1.00 24.70 243 GLU B N 1
ATOM 4269 C CA . GLU B 1 263 ? 51.008 127.487 295.453 1.00 25.89 243 GLU B CA 1
ATOM 4270 C C . GLU B 1 263 ? 49.528 127.572 295.048 1.00 26.79 243 GLU B C 1
ATOM 4271 O O . GLU B 1 263 ? 49.152 127.202 293.930 1.00 24.58 243 GLU B O 1
ATOM 4277 N N . ALA B 1 264 ? 48.689 128.076 295.948 1.00 24.63 244 ALA B N 1
ATOM 4278 C CA . ALA B 1 264 ? 47.252 128.189 295.663 1.00 26.34 244 ALA B CA 1
ATOM 4279 C C . ALA B 1 264 ? 46.974 129.135 294.488 1.00 25.69 244 ALA B C 1
ATOM 4280 O O . ALA B 1 264 ? 46.183 128.821 293.585 1.00 25.66 244 ALA B O 1
ATOM 4282 N N . LEU B 1 265 ? 47.619 130.296 294.501 1.00 25.60 245 LEU B N 1
ATOM 4283 C CA . LEU B 1 265 ? 47.470 131.267 293.406 1.00 24.30 245 LEU B CA 1
ATOM 4284 C C . LEU B 1 265 ? 47.856 130.665 292.058 1.00 25.22 245 LEU B C 1
ATOM 4285 O O . LEU B 1 265 ? 47.061 130.658 291.096 1.00 22.10 245 LEU B O 1
ATOM 4290 N N . THR B 1 266 ? 49.094 130.186 291.988 1.00 24.79 246 THR B N 1
ATOM 4291 C CA . THR B 1 266 ? 49.649 129.665 290.744 1.00 26.32 246 THR B CA 1
ATOM 4292 C C . THR B 1 266 ? 48.881 128.444 290.252 1.00 24.04 246 THR B C 1
ATOM 4293 O O . THR B 1 266 ? 48.614 128.302 289.052 1.00 23.51 246 THR B O 1
ATOM 4297 N N . GLY B 1 267 ? 48.508 127.563 291.175 1.00 24.12 247 GLY B N 1
ATOM 4298 C CA . GLY B 1 267 ? 47.732 126.384 290.822 1.00 26.06 247 GLY B CA 1
ATOM 4299 C C . GLY B 1 267 ? 46.379 126.737 290.224 1.00 26.32 247 GLY B C 1
ATOM 4300 O O . GLY B 1 267 ? 45.966 126.154 289.216 1.00 25.42 247 GLY B O 1
ATOM 4301 N N . ALA B 1 268 ? 45.681 127.689 290.842 1.00 25.05 248 ALA B N 1
ATOM 4302 C CA . ALA B 1 268 ? 44.351 128.088 290.361 1.00 25.40 248 ALA B CA 1
ATOM 4303 C C . ALA B 1 268 ? 44.426 128.775 288.999 1.00 28.70 248 ALA B C 1
ATOM 4304 O O . ALA B 1 268 ? 43.630 128.483 288.106 1.00 26.44 248 ALA B O 1
ATOM 4306 N N . LEU B 1 269 ? 45.360 129.714 288.867 1.00 23.35 249 LEU B N 1
ATOM 4307 C CA . LEU B 1 269 ? 45.577 130.405 287.604 1.00 27.01 249 LEU B CA 1
ATOM 4308 C C . LEU B 1 269 ? 45.975 129.434 286.492 1.00 25.37 249 LEU B C 1
ATOM 4309 O O . LEU B 1 269 ? 45.383 129.438 285.408 1.00 25.58 249 LEU B O 1
ATOM 4314 N N . GLU B 1 270 ? 46.966 128.589 286.752 1.00 25.53 250 GLU B N 1
ATOM 4315 C CA . GLU B 1 270 ? 47.377 127.609 285.751 1.00 27.19 250 GLU B CA 1
ATOM 4316 C C . GLU B 1 270 ? 46.257 126.654 285.354 1.00 28.65 250 GLU B C 1
ATOM 4317 O O . GLU B 1 270 ? 46.125 126.308 284.183 1.00 29.49 250 GLU B O 1
ATOM 4323 N N . ALA B 1 271 ? 45.440 126.232 286.315 1.00 29.16 251 ALA B N 1
ATOM 4324 C CA . ALA B 1 271 ? 44.353 125.299 286.012 1.00 27.18 251 ALA B CA 1
ATOM 4325 C C . ALA B 1 271 ? 43.270 125.950 285.145 1.00 30.56 251 ALA B C 1
ATOM 4326 O O . ALA B 1 271 ? 42.529 125.262 284.447 1.00 31.80 251 ALA B O 1
ATOM 4328 N N . ALA B 1 272 ? 43.186 127.277 285.200 1.00 32.05 252 ALA B N 1
ATOM 4329 C CA . ALA B 1 272 ? 42.171 128.021 284.455 1.00 33.78 252 ALA B CA 1
ATOM 4330 C C . ALA B 1 272 ? 42.724 128.596 283.152 1.00 33.51 252 ALA B C 1
ATOM 4331 O O . ALA B 1 272 ? 42.003 129.269 282.419 1.00 35.68 252 ALA B O 1
ATOM 4333 N N . GLY B 1 273 ? 43.999 128.343 282.866 1.00 34.60 253 GLY B N 1
ATOM 4334 C CA . GLY B 1 273 ? 44.605 128.844 281.642 1.00 33.52 253 GLY B CA 1
ATOM 4335 C C . GLY B 1 273 ? 44.799 130.349 281.669 1.00 37.92 253 GLY B C 1
ATOM 4336 O O . GLY B 1 273 ? 44.737 131.015 280.632 1.00 38.16 253 GLY B O 1
ATOM 4337 N N . ALA B 1 274 ? 45.056 130.895 282.855 1.00 33.57 254 ALA B N 1
ATOM 4338 C CA . ALA B 1 274 ? 45.109 132.347 283.005 1.00 32.32 254 ALA B CA 1
ATOM 4339 C C . ALA B 1 274 ? 46.294 132.823 283.829 1.00 34.27 254 ALA B C 1
ATOM 4340 O O . ALA B 1 274 ? 46.832 132.083 284.662 1.00 32.49 254 ALA B O 1
ATOM 4342 N N . GLY B 1 275 ? 46.696 134.067 283.589 1.00 33.30 255 GLY B N 1
ATOM 4343 C CA . GLY B 1 275 ? 47.673 134.731 284.429 1.00 33.25 255 GLY B CA 1
ATOM 4344 C C . GLY B 1 275 ? 46.959 135.808 285.226 1.00 33.21 255 GLY B C 1
ATOM 4345 O O . GLY B 1 275 ? 45.825 136.173 284.898 1.00 32.46 255 GLY B O 1
ATOM 4346 N N . LEU B 1 276 ? 47.612 136.318 286.266 1.00 29.42 256 LEU B N 1
ATOM 4347 C CA . LEU B 1 276 ? 47.010 137.312 287.144 1.00 32.47 256 LEU B CA 1
ATOM 4348 C C . LEU B 1 276 ? 46.575 138.570 286.392 1.00 33.30 256 LEU B C 1
ATOM 4349 O O . LEU B 1 276 ? 45.638 139.248 286.812 1.00 34.29 256 LEU B O 1
ATOM 4354 N N . ASP B 1 277 ? 47.234 138.878 285.275 1.00 35.39 257 ASP B N 1
ATOM 4355 C CA . ASP B 1 277 ? 46.819 140.025 284.460 1.00 39.27 257 ASP B CA 1
ATOM 4356 C C . ASP B 1 277 ? 45.502 139.762 283.738 1.00 34.25 257 ASP B C 1
ATOM 4357 O O . ASP B 1 277 ? 44.835 140.698 283.293 1.00 38.46 257 ASP B O 1
ATOM 4362 N N . ASP B 1 278 ? 45.130 138.490 283.619 1.00 31.94 258 ASP B N 1
ATOM 4363 C CA . ASP B 1 278 ? 43.865 138.118 282.984 1.00 32.46 258 ASP B CA 1
ATOM 4364 C C . ASP B 1 278 ? 42.688 138.281 283.932 1.00 32.90 258 ASP B C 1
ATOM 4365 O O . ASP B 1 278 ? 41.524 138.146 283.528 1.00 35.25 258 ASP B O 1
ATOM 4370 N N . ILE B 1 279 ? 42.991 138.555 285.197 1.00 31.74 259 ILE B N 1
ATOM 4371 C CA . ILE B 1 279 ? 41.966 138.656 286.229 1.00 31.64 259 ILE B CA 1
ATOM 4372 C C . ILE B 1 279 ? 41.449 140.091 286.355 1.00 28.94 259 ILE B C 1
ATOM 4373 O O . ILE B 1 279 ? 42.222 141.005 286.602 1.00 33.04 259 ILE B O 1
ATOM 4378 N N . SER B 1 280 ? 40.142 140.287 286.210 1.00 27.34 260 SER B N 1
ATOM 4379 C CA . SER B 1 280 ? 39.563 141.629 286.346 1.00 33.67 260 SER B CA 1
ATOM 4380 C C . SER B 1 280 ? 39.394 142.082 287.798 1.00 32.76 260 SER B C 1
ATOM 4381 O O . SER B 1 280 ? 39.636 143.244 288.121 1.00 30.70 260 SER B O 1
ATOM 4384 N N . ARG B 1 281 ? 38.981 141.169 288.675 1.00 29.84 261 ARG B N 1
ATOM 4385 C CA . ARG B 1 281 ? 38.770 141.504 290.086 1.00 29.82 261 ARG B CA 1
ATOM 4386 C C . ARG B 1 281 ? 39.286 140.381 290.987 1.00 31.09 261 ARG B C 1
ATOM 4387 O O . ARG B 1 281 ? 39.091 139.194 290.693 1.00 28.19 261 ARG B O 1
ATOM 4395 N N . VAL B 1 282 ? 39.944 140.758 292.078 1.00 27.42 262 VAL B N 1
ATOM 4396 C CA . VAL B 1 282 ? 40.457 139.784 293.020 1.00 25.81 262 VAL B CA 1
ATOM 4397 C C . VAL B 1 282 ? 39.659 139.843 294.316 1.00 27.66 262 VAL B C 1
ATOM 4398 O O . VAL B 1 282 ? 39.597 140.887 294.978 1.00 26.63 262 VAL B O 1
ATOM 4402 N N . VAL B 1 283 ? 39.022 138.733 294.677 1.00 26.39 263 VAL B N 1
ATOM 4403 C CA . VAL B 1 283 ? 38.282 138.703 295.935 1.00 24.96 263 VAL B CA 1
ATOM 4404 C C . VAL B 1 283 ? 39.240 138.266 297.037 1.00 27.22 263 VAL B C 1
ATOM 4405 O O . VAL B 1 283 ? 39.631 137.091 297.098 1.00 23.98 263 VAL B O 1
ATOM 4409 N N . LEU B 1 284 ? 39.639 139.219 297.881 1.00 26.54 264 LEU B N 1
ATOM 4410 C CA . LEU B 1 284 ? 40.592 138.959 298.959 1.00 28.57 264 LEU B CA 1
ATOM 4411 C C . LEU B 1 284 ? 39.869 138.717 300.280 1.00 26.62 264 LEU B C 1
ATOM 4412 O O . LEU B 1 284 ? 38.703 139.098 300.431 1.00 26.68 264 LEU B O 1
ATOM 4417 N N . PRO B 1 285 ? 40.554 138.071 301.246 1.00 27.50 265 PRO B N 1
ATOM 4418 C CA . PRO B 1 285 ? 39.939 137.938 302.573 1.00 25.95 265 PRO B CA 1
ATOM 4419 C C . PRO B 1 285 ? 39.713 139.319 303.180 1.00 27.53 265 PRO B C 1
ATOM 4420 O O . PRO B 1 285 ? 40.436 140.250 302.834 1.00 24.66 265 PRO B O 1
ATOM 4424 N N . HIS B 1 286 ? 38.734 139.452 304.071 1.00 25.56 266 HIS B N 1
ATOM 4425 C CA . HIS B 1 286 ? 38.490 140.719 304.734 1.00 25.98 266 HIS B CA 1
ATOM 4426 C C . HIS B 1 286 ? 39.398 140.896 305.957 1.00 26.70 266 HIS B C 1
ATOM 4427 O O . HIS B 1 286 ? 38.917 140.991 307.097 1.00 26.07 266 HIS B O 1
ATOM 4434 N N . MET B 1 287 ? 40.706 140.962 305.717 1.00 24.29 267 MET B N 1
ATOM 4435 C CA . MET B 1 287 ? 41.663 141.239 306.783 1.00 27.18 267 MET B CA 1
ATOM 4436 C C . MET B 1 287 ? 41.958 142.728 306.789 1.00 26.47 267 MET B C 1
ATOM 4437 O O . MET B 1 287 ? 41.569 143.445 305.857 1.00 28.36 267 MET B O 1
ATOM 4442 N N . GLY B 1 288 ? 42.631 143.199 307.837 1.00 26.82 268 GLY B N 1
ATOM 4443 C CA . GLY B 1 288 ? 43.026 144.597 307.912 1.00 27.36 268 GLY B CA 1
ATOM 4444 C C . GLY B 1 288 ? 44.085 144.945 306.870 1.00 28.27 268 GLY B C 1
ATOM 4445 O O . GLY B 1 288 ? 44.636 144.061 306.199 1.00 27.39 268 GLY B O 1
ATOM 4446 N N . TRP B 1 289 ? 44.381 146.235 306.735 1.00 28.27 269 TRP B N 1
ATOM 4447 C CA . TRP B 1 289 ? 45.260 146.707 305.672 1.00 30.10 269 TRP B CA 1
ATOM 4448 C C . TRP B 1 289 ? 46.677 146.154 305.784 1.00 30.67 269 TRP B C 1
ATOM 4449 O O . TRP B 1 289 ? 47.302 145.806 304.779 1.00 28.71 269 TRP B O 1
ATOM 4460 N N . ARG B 1 290 ? 47.185 146.075 307.008 1.00 26.73 270 ARG B N 1
ATOM 4461 C CA . ARG B 1 290 ? 48.554 145.644 307.210 1.00 31.73 270 ARG B CA 1
ATOM 4462 C C . ARG B 1 290 ? 48.737 144.201 306.765 1.00 30.91 270 ARG B C 1
ATOM 4463 O O . ARG B 1 290 ? 49.702 143.880 306.061 1.00 30.97 270 ARG B O 1
ATOM 4471 N N . ARG B 1 291 ? 47.810 143.327 307.153 1.00 27.01 271 ARG B N 1
ATOM 4472 C CA . ARG B 1 291 ? 47.881 141.940 306.691 1.00 27.22 271 ARG B CA 1
ATOM 4473 C C . ARG B 1 291 ? 47.682 141.821 305.177 1.00 28.68 271 ARG B C 1
ATOM 4474 O O . ARG B 1 291 ? 48.396 141.067 304.507 1.00 24.46 271 ARG B O 1
ATOM 4482 N N . LEU B 1 292 ? 46.734 142.570 304.622 1.00 26.42 272 LEU B N 1
ATOM 4483 C CA . LEU B 1 292 ? 46.495 142.475 303.173 1.00 28.92 272 LEU B CA 1
ATOM 4484 C C . LEU B 1 292 ? 47.691 143.005 302.360 1.00 29.88 272 LEU B C 1
ATOM 4485 O O . LEU B 1 292 ? 48.002 142.491 301.281 1.00 28.76 272 LEU B O 1
ATOM 4490 N N . SER B 1 293 ? 48.367 144.021 302.885 1.00 26.66 273 SER B N 1
ATOM 4491 C CA . SER B 1 293 ? 49.541 144.562 302.210 1.00 32.88 273 SER B CA 1
ATOM 4492 C C . SER B 1 293 ? 50.674 143.572 302.235 1.00 31.35 273 SER B C 1
ATOM 4493 O O . SER B 1 293 ? 51.295 143.318 301.204 1.00 31.74 273 SER B O 1
ATOM 4496 N N . ALA B 1 294 ? 50.946 143.007 303.409 1.00 29.18 274 ALA B N 1
ATOM 4497 C CA . ALA B 1 294 ? 52.029 142.037 303.532 1.00 30.31 274 ALA B CA 1
ATOM 4498 C C . ALA B 1 294 ? 51.788 140.826 302.636 1.00 34.28 274 ALA B C 1
ATOM 4499 O O . ALA B 1 294 ? 52.703 140.361 301.951 1.00 29.96 274 ALA B O 1
ATOM 4501 N N . ALA B 1 295 ? 50.550 140.331 302.624 1.00 31.73 275 ALA B N 1
ATOM 4502 C CA . ALA B 1 295 ? 50.231 139.084 301.921 1.00 29.49 275 ALA B CA 1
ATOM 4503 C C . ALA B 1 295 ? 50.009 139.240 300.414 1.00 30.11 275 ALA B C 1
ATOM 4504 O O . ALA B 1 295 ? 50.355 138.343 299.638 1.00 26.87 275 ALA B O 1
ATOM 4506 N N . TYR B 1 296 ? 49.415 140.361 300.006 1.00 28.18 276 TYR B N 1
ATOM 4507 C CA . TYR B 1 296 ? 48.904 140.488 298.643 1.00 27.09 276 TYR B CA 1
ATOM 4508 C C . TYR B 1 296 ? 49.358 141.758 297.911 1.00 31.84 276 TYR B C 1
ATOM 4509 O O . TYR B 1 296 ? 49.973 141.668 296.847 1.00 31.68 276 TYR B O 1
ATOM 4518 N N . PHE B 1 297 ? 49.054 142.932 298.465 1.00 28.35 277 PHE B N 1
ATOM 4519 C CA . PHE B 1 297 ? 49.343 144.188 297.761 1.00 33.70 277 PHE B CA 1
ATOM 4520 C C . PHE B 1 297 ? 50.838 144.424 297.484 1.00 33.43 277 PHE B C 1
ATOM 4521 O O . PHE B 1 297 ? 51.214 144.736 296.355 1.00 34.27 277 PHE B O 1
ATOM 4529 N N . ASN B 1 298 ? 51.679 144.261 298.503 1.00 30.96 278 ASN B N 1
ATOM 4530 C CA . ASN B 1 298 ? 53.110 144.499 298.354 1.00 33.29 278 ASN B CA 1
ATOM 4531 C C . ASN B 1 298 ? 53.869 143.257 297.914 1.00 35.88 278 ASN B C 1
ATOM 4532 O O . ASN B 1 298 ? 55.097 143.282 297.787 1.00 40.58 278 ASN B O 1
ATOM 4537 N N . LYS B 1 299 ? 53.131 142.176 297.683 1.00 29.87 279 LYS B N 1
ATOM 4538 C CA . LYS B 1 299 ? 53.707 140.923 297.228 1.00 30.89 279 LYS B CA 1
ATOM 4539 C C . LYS B 1 299 ? 53.387 140.695 295.752 1.00 35.11 279 LYS B C 1
ATOM 4540 O O . LYS B 1 299 ? 54.280 140.453 294.945 1.00 35.50 279 LYS B O 1
ATOM 4546 N N . TRP B 1 300 ? 52.104 140.778 295.408 1.00 28.77 280 TRP B N 1
ATOM 4547 C CA . TRP B 1 300 ? 51.657 140.586 294.033 1.00 31.54 280 TRP B CA 1
ATOM 4548 C C . TRP B 1 300 ? 51.698 141.893 293.245 1.00 33.36 280 TRP B C 1
ATOM 4549 O O . TRP B 1 300 ? 51.616 141.879 292.016 1.00 36.74 280 TRP B O 1
ATOM 4560 N N . HIS B 1 301 ? 51.834 143.014 293.955 1.00 31.89 281 HIS B N 1
ATOM 4561 C CA . HIS B 1 301 ? 51.809 144.341 293.332 1.00 34.09 281 HIS B CA 1
ATOM 4562 C C . HIS B 1 301 ? 50.551 144.565 292.501 1.00 37.04 281 HIS B C 1
ATOM 4563 O O . HIS B 1 301 ? 50.617 144.949 291.333 1.00 43.33 281 HIS B O 1
ATOM 4570 N N . ILE B 1 302 ? 49.401 144.301 293.108 1.00 32.73 282 ILE B N 1
ATOM 4571 C CA . ILE B 1 302 ? 48.132 144.671 292.508 1.00 34.22 282 ILE B CA 1
ATOM 4572 C C . ILE B 1 302 ? 47.598 145.863 293.274 1.00 33.78 282 ILE B C 1
ATOM 4573 O O . ILE B 1 302 ? 48.013 146.114 294.408 1.00 27.20 282 ILE B O 1
ATOM 4578 N N . GLN B 1 303 ? 46.681 146.601 292.660 1.00 35.52 283 GLN B N 1
ATOM 4579 C CA . GLN B 1 303 ? 46.108 147.775 293.305 1.00 35.26 283 GLN B CA 1
ATOM 4580 C C . GLN B 1 303 ? 44.825 147.397 294.053 1.00 37.63 283 GLN B C 1
ATOM 4581 O O . GLN B 1 303 ? 44.097 146.489 293.629 1.00 34.68 283 GLN B O 1
ATOM 4587 N N . PRO B 1 304 ? 44.551 148.083 295.177 1.00 36.26 284 PRO B N 1
ATOM 4588 C CA . PRO B 1 304 ? 43.358 147.848 296.003 1.00 37.07 284 PRO B CA 1
ATOM 4589 C C . PRO B 1 304 ? 42.068 147.933 295.195 1.00 34.50 284 PRO B C 1
ATOM 4590 O O . PRO B 1 304 ? 41.134 147.165 295.440 1.00 32.69 284 PRO B O 1
ATOM 4594 N N . GLU B 1 305 ? 42.031 148.849 294.229 1.00 34.99 285 GLU B N 1
ATOM 4595 C CA . GLU B 1 305 ? 40.844 149.079 293.404 1.00 33.72 285 GLU B CA 1
ATOM 4596 C C . GLU B 1 305 ? 40.500 147.872 292.545 1.00 31.72 285 GLU B C 1
ATOM 4597 O O . GLU B 1 305 ? 39.391 147.757 292.024 1.00 32.31 285 GLU B O 1
ATOM 4603 N N . ARG B 1 306 ? 41.465 146.975 292.402 1.00 33.34 286 ARG B N 1
ATOM 4604 C CA . ARG B 1 306 ? 41.279 145.754 291.630 1.00 36.93 286 ARG B CA 1
ATOM 4605 C C . ARG B 1 306 ? 40.716 144.633 292.523 1.00 34.57 286 ARG B C 1
ATOM 4606 O O . ARG B 1 306 ? 40.471 143.508 292.056 1.00 30.95 286 ARG B O 1
ATOM 4614 N N . THR B 1 307 ? 40.483 144.960 293.797 1.00 29.73 287 THR B N 1
ATOM 4615 C CA . THR B 1 307 ? 40.049 143.973 294.794 1.00 28.89 287 THR B CA 1
ATOM 4616 C C . THR B 1 307 ? 38.773 144.372 295.539 1.00 28.78 287 THR B C 1
ATOM 4617 O O . THR B 1 307 ? 38.200 145.435 295.290 1.00 30.57 287 THR B O 1
ATOM 4621 N N . THR B 1 308 ? 38.341 143.517 296.465 1.00 27.35 288 THR B N 1
ATOM 4622 C CA . THR B 1 308 ? 37.180 143.796 297.304 1.00 25.31 288 THR B CA 1
ATOM 4623 C C . THR B 1 308 ? 37.538 144.525 298.595 1.00 26.17 288 THR B C 1
ATOM 4624 O O . THR B 1 308 ? 36.782 144.478 299.579 1.00 27.08 288 THR B O 1
ATOM 4628 N N . TRP B 1 309 ? 38.687 145.192 298.595 1.00 26.48 289 TRP B N 1
ATOM 4629 C CA . TRP B 1 309 ? 39.171 145.911 299.775 1.00 27.72 289 TRP B CA 1
ATOM 4630 C C . TRP B 1 309 ? 38.157 146.879 300.372 1.00 28.25 289 TRP B C 1
ATOM 4631 O O . TRP B 1 309 ? 37.923 146.850 301.573 1.00 25.99 289 TRP B O 1
ATOM 4642 N N . GLU B 1 310 ? 37.549 147.730 299.548 1.00 27.41 290 GLU B N 1
ATOM 4643 C CA . GLU B 1 310 ? 36.597 148.713 300.079 1.00 27.63 290 GLU B CA 1
ATOM 4644 C C . GLU B 1 310 ? 35.354 148.029 300.655 1.00 28.75 290 GLU B C 1
ATOM 4645 O O . GLU B 1 310 ? 34.827 148.459 301.682 1.00 29.24 290 GLU B O 1
ATOM 4651 N N . PHE B 1 311 ? 34.895 146.958 300.008 1.00 23.74 291 PHE B N 1
ATOM 4652 C CA . PHE B 1 311 ? 33.759 146.194 300.530 1.00 27.34 291 PHE B CA 1
ATOM 4653 C C . PHE B 1 311 ? 34.100 145.482 301.848 1.00 27.17 291 PHE B C 1
ATOM 4654 O O . PHE B 1 311 ? 33.350 145.564 302.831 1.00 26.38 291 PHE B O 1
ATOM 4662 N N . GLY B 1 312 ? 35.235 144.790 301.863 1.00 27.96 292 GLY B N 1
ATOM 4663 C CA . GLY B 1 312 ? 35.657 144.053 303.046 1.00 27.19 292 GLY B CA 1
ATOM 4664 C C . GLY B 1 312 ? 35.912 144.927 304.257 1.00 27.15 292 GLY B C 1
ATOM 4665 O O . GLY B 1 312 ? 35.546 144.564 305.368 1.00 25.64 292 GLY B O 1
ATOM 4666 N N . ARG B 1 313 ? 36.523 146.091 304.052 1.00 25.40 293 ARG B N 1
ATOM 4667 C CA . ARG B 1 313 ? 36.844 146.970 305.167 1.00 25.42 293 ARG B CA 1
ATOM 4668 C C . ARG B 1 313 ? 35.598 147.586 305.798 1.00 27.16 293 ARG B C 1
ATOM 4669 O O . ARG B 1 313 ? 35.684 148.234 306.849 1.00 28.34 293 ARG B O 1
ATOM 4677 N N . ARG B 1 314 ? 34.444 147.396 305.163 1.00 25.90 294 ARG B N 1
ATOM 4678 C CA . ARG B 1 314 ? 33.181 147.899 305.713 1.00 27.36 294 ARG B CA 1
ATOM 4679 C C . ARG B 1 314 ? 32.332 146.750 306.268 1.00 25.86 294 ARG B C 1
ATOM 4680 O O . ARG B 1 314 ? 31.313 146.973 306.931 1.00 27.61 294 ARG B O 1
ATOM 4688 N N . THR B 1 315 ? 32.762 145.523 305.988 1.00 26.03 295 THR B N 1
ATOM 4689 C CA . THR B 1 315 ? 31.990 144.335 306.319 1.00 27.22 295 THR B CA 1
ATOM 4690 C C . THR B 1 315 ? 32.602 143.597 307.498 1.00 25.96 295 THR B C 1
ATOM 4691 O O . THR B 1 315 ? 31.912 143.265 308.469 1.00 27.00 295 THR B O 1
ATOM 4695 N N . GLY B 1 316 ? 33.903 143.325 307.410 1.00 24.55 296 GLY B N 1
ATOM 4696 C CA . GLY B 1 316 ? 34.556 142.529 308.435 1.00 24.69 296 GLY B CA 1
ATOM 4697 C C . GLY B 1 316 ? 34.716 141.091 307.973 1.00 23.35 296 GLY B C 1
ATOM 4698 O O . GLY B 1 316 ? 34.142 140.679 306.964 1.00 24.76 296 GLY B O 1
ATOM 4699 N N . HIS B 1 317 ? 35.507 140.324 308.714 1.00 24.36 297 HIS B N 1
ATOM 4700 C CA . HIS B 1 317 ? 35.846 138.963 308.330 1.00 25.44 297 HIS B CA 1
ATOM 4701 C C . HIS B 1 317 ? 34.724 137.990 308.717 1.00 25.36 297 HIS B C 1
ATOM 4702 O O . HIS B 1 317 ? 34.377 137.844 309.903 1.00 26.92 297 HIS B O 1
ATOM 4709 N N . LEU B 1 318 ? 34.167 137.332 307.707 1.00 25.34 298 LEU B N 1
ATOM 4710 C CA . LEU B 1 318 ? 33.060 136.390 307.885 1.00 26.41 298 LEU B CA 1
ATOM 4711 C C . LEU B 1 318 ? 33.583 134.958 307.880 1.00 28.80 298 LEU B C 1
ATOM 4712 O O . LEU B 1 318 ? 32.858 134.025 307.504 1.00 27.70 298 LEU B O 1
ATOM 4717 N N . GLY B 1 319 ? 34.847 134.785 308.272 1.00 27.23 299 GLY B N 1
ATOM 4718 C CA . GLY B 1 319 ? 35.477 133.472 308.268 1.00 25.70 299 GLY B CA 1
ATOM 4719 C C . GLY B 1 319 ? 35.563 132.864 306.886 1.00 27.60 299 GLY B C 1
ATOM 4720 O O . GLY B 1 319 ? 36.025 133.508 305.922 1.00 29.98 299 GLY B O 1
ATOM 4721 N N . GLY B 1 320 ? 35.090 131.626 306.773 1.00 27.61 300 GLY B N 1
ATOM 4722 C CA . GLY B 1 320 ? 35.061 130.929 305.499 1.00 26.12 300 GLY B CA 1
ATOM 4723 C C . GLY B 1 320 ? 34.176 131.620 304.480 1.00 25.28 300 GLY B C 1
ATOM 4724 O O . GLY B 1 320 ? 34.263 131.336 303.276 1.00 28.37 300 GLY B O 1
ATOM 4725 N N . GLY B 1 321 ? 33.349 132.552 304.948 1.00 27.17 301 GLY B N 1
ATOM 4726 C CA . GLY B 1 321 ? 32.378 133.197 304.077 1.00 24.87 301 GLY B CA 1
ATOM 4727 C C . GLY B 1 321 ? 32.867 134.358 303.224 1.00 27.66 301 GLY B C 1
ATOM 4728 O O . GLY B 1 321 ? 32.167 134.759 302.292 1.00 28.35 301 GLY B O 1
ATOM 4729 N N . ASP B 1 322 ? 34.042 134.913 303.533 1.00 22.35 302 ASP B N 1
ATOM 4730 C CA . ASP B 1 322 ? 34.569 136.052 302.762 1.00 26.18 302 ASP B CA 1
ATOM 4731 C C . ASP B 1 322 ? 34.515 135.907 301.228 1.00 26.83 302 ASP B C 1
ATOM 4732 O O . ASP B 1 322 ? 34.074 136.827 300.525 1.00 24.79 302 ASP B O 1
ATOM 4737 N N . PRO B 1 323 ? 34.985 134.768 300.690 1.00 26.71 303 PRO B N 1
ATOM 4738 C CA . PRO B 1 323 ? 34.965 134.741 299.224 1.00 25.27 303 PRO B CA 1
ATOM 4739 C C . PRO B 1 323 ? 33.561 134.707 298.640 1.00 27.31 303 PRO B C 1
ATOM 4740 O O . PRO B 1 323 ? 33.342 135.215 297.532 1.00 23.94 303 PRO B O 1
ATOM 4744 N N . ILE B 1 324 ? 32.617 134.121 299.366 1.00 24.45 304 ILE B N 1
ATOM 4745 C CA . ILE B 1 324 ? 31.226 134.139 298.921 1.00 23.70 304 ILE B CA 1
ATOM 4746 C C . ILE B 1 324 ? 30.669 135.568 299.017 1.00 26.15 304 ILE B C 1
ATOM 4747 O O . ILE B 1 324 ? 30.057 136.059 298.068 1.00 23.72 304 ILE B O 1
ATOM 4752 N N . ALA B 1 325 ? 30.912 136.256 300.135 1.00 25.14 305 ALA B N 1
ATOM 4753 C CA . ALA B 1 325 ? 30.389 137.626 300.301 1.00 26.51 305 ALA B CA 1
ATOM 4754 C C . ALA B 1 325 ? 30.970 138.576 299.264 1.00 25.82 305 ALA B C 1
ATOM 4755 O O . ALA B 1 325 ? 30.250 139.396 298.691 1.00 24.88 305 ALA B O 1
ATOM 4757 N N . GLY B 1 326 ? 32.276 138.454 299.025 1.00 26.22 306 GLY B N 1
ATOM 4758 C CA . GLY B 1 326 ? 32.972 139.270 298.038 1.00 24.67 306 GLY B CA 1
ATOM 4759 C C . GLY B 1 326 ? 32.535 139.056 296.595 1.00 26.30 306 GLY B C 1
ATOM 4760 O O . GLY B 1 326 ? 32.395 140.021 295.829 1.00 27.40 306 GLY B O 1
ATOM 4761 N N . PHE B 1 327 ? 32.327 137.803 296.209 1.00 26.30 307 PHE B N 1
ATOM 4762 C CA . PHE B 1 327 ? 31.857 137.506 294.866 1.00 27.20 307 PHE B CA 1
ATOM 4763 C C . PHE B 1 327 ? 30.437 138.041 294.679 1.00 28.94 307 PHE B C 1
ATOM 4764 O O . PHE B 1 327 ? 30.107 138.639 293.645 1.00 26.84 307 PHE B O 1
ATOM 4772 N N . ASP B 1 328 ? 29.611 137.842 295.698 1.00 25.41 308 ASP B N 1
ATOM 4773 C CA . ASP B 1 328 ? 28.222 138.288 295.674 1.00 26.36 308 ASP B CA 1
ATOM 4774 C C . ASP B 1 328 ? 28.142 139.807 295.503 1.00 29.68 308 ASP B C 1
ATOM 4775 O O . ASP B 1 328 ? 27.297 140.320 294.760 1.00 27.27 308 ASP B O 1
ATOM 4780 N N . HIS B 1 329 ? 29.035 140.521 296.183 1.00 25.62 309 HIS B N 1
ATOM 4781 C CA . HIS B 1 329 ? 29.085 141.976 296.089 1.00 29.04 309 HIS B CA 1
ATOM 4782 C C . HIS B 1 329 ? 29.505 142.445 294.701 1.00 29.46 309 HIS B C 1
ATOM 4783 O O . HIS B 1 329 ? 28.890 143.350 294.135 1.00 32.25 309 HIS B O 1
ATOM 4790 N N . LEU B 1 330 ? 30.564 141.844 294.166 1.00 27.10 310 LEU B N 1
ATOM 4791 C CA . LEU B 1 330 ? 31.049 142.190 292.835 1.00 31.57 310 LEU B CA 1
ATOM 4792 C C . LEU B 1 330 ? 29.970 141.957 291.776 1.00 33.49 310 LEU B C 1
ATOM 4793 O O . LEU B 1 330 ? 29.726 142.815 290.923 1.00 33.88 310 LEU B O 1
ATOM 4798 N N . VAL B 1 331 ? 29.324 140.797 291.832 1.00 27.68 311 VAL B N 1
ATOM 4799 C CA . VAL B 1 331 ? 28.295 140.470 290.861 1.00 27.82 311 VAL B CA 1
ATOM 4800 C C . VAL B 1 331 ? 27.062 141.339 291.088 1.00 33.60 311 VAL B C 1
ATOM 4801 O O . VAL B 1 331 ? 26.544 141.946 290.154 1.00 34.57 311 VAL B O 1
ATOM 4805 N N . GLY B 1 332 ? 26.620 141.425 292.336 1.00 30.18 312 GLY B N 1
ATOM 4806 C CA . GLY B 1 332 ? 25.423 142.176 292.672 1.00 35.24 312 GLY B CA 1
ATOM 4807 C C . GLY B 1 332 ? 25.490 143.662 292.353 1.00 37.70 312 GLY B C 1
ATOM 4808 O O . GLY B 1 332 ? 24.462 144.284 292.081 1.00 36.90 312 GLY B O 1
ATOM 4809 N N . SER B 1 333 ? 26.688 144.240 292.391 1.00 36.21 313 SER B N 1
ATOM 4810 C CA . SER B 1 333 ? 26.828 145.681 292.181 1.00 37.40 313 SER B CA 1
ATOM 4811 C C . SER B 1 333 ? 27.257 146.001 290.751 1.00 37.11 313 SER B C 1
ATOM 4812 O O . SER B 1 333 ? 27.526 147.156 290.415 1.00 41.13 313 SER B O 1
ATOM 4815 N N . GLY B 1 334 ? 27.329 144.974 289.912 1.00 34.85 314 GLY B N 1
ATOM 4816 C CA . GLY B 1 334 ? 27.697 145.154 288.520 1.00 40.74 314 GLY B CA 1
ATOM 4817 C C . GLY B 1 334 ? 29.162 145.468 288.281 1.00 39.99 314 GLY B C 1
ATOM 4818 O O . GLY B 1 334 ? 29.528 145.909 287.194 1.00 41.08 314 GLY B O 1
ATOM 4819 N N . ARG B 1 335 ? 30.008 145.234 289.281 1.00 38.03 315 ARG B N 1
ATOM 4820 C CA . ARG B 1 335 ? 31.432 145.544 289.151 1.00 34.82 315 ARG B CA 1
ATOM 4821 C C . ARG B 1 335 ? 32.207 144.444 288.423 1.00 41.10 315 ARG B C 1
ATOM 4822 O O . ARG B 1 335 ? 33.399 144.593 288.133 1.00 45.90 315 ARG B O 1
ATOM 4830 N N . LEU B 1 336 ? 31.535 143.338 288.129 1.00 39.13 316 LEU B N 1
ATOM 4831 C CA . LEU B 1 336 ? 32.142 142.282 287.328 1.00 36.60 316 LEU B CA 1
ATOM 4832 C C . LEU B 1 336 ? 31.276 142.121 286.091 1.00 37.02 316 LEU B C 1
ATOM 4833 O O . LEU B 1 336 ? 30.051 142.044 286.201 1.00 43.99 316 LEU B O 1
ATOM 4838 N N . ALA B 1 337 ? 31.900 142.092 284.916 1.00 39.05 317 ALA B N 1
ATOM 4839 C CA . ALA B 1 337 ? 31.157 142.082 283.654 1.00 39.31 317 ALA B CA 1
ATOM 4840 C C . ALA B 1 337 ? 31.207 140.719 282.985 1.00 39.93 317 ALA B C 1
ATOM 4841 O O . ALA B 1 337 ? 32.151 139.957 283.207 1.00 38.64 317 ALA B O 1
ATOM 4843 N N . PRO B 1 338 ? 30.183 140.401 282.170 1.00 40.65 318 PRO B N 1
ATOM 4844 C CA . PRO B 1 338 ? 30.176 139.159 281.391 1.00 38.64 318 PRO B CA 1
ATOM 4845 C C . PRO B 1 338 ? 31.504 138.957 280.661 1.00 37.85 318 PRO B C 1
ATOM 4846 O O . PRO B 1 338 ? 32.071 139.915 280.132 1.00 37.38 318 PRO B O 1
ATOM 4850 N N . GLY B 1 339 ? 32.013 137.729 280.670 1.00 34.10 319 GLY B N 1
ATOM 4851 C CA . GLY B 1 339 ? 33.287 137.441 280.038 1.00 35.77 319 GLY B CA 1
ATOM 4852 C C . GLY B 1 339 ? 34.488 137.626 280.950 1.00 35.66 319 GLY B C 1
ATOM 4853 O O . GLY B 1 339 ? 35.550 137.043 280.703 1.00 38.82 319 GLY B O 1
ATOM 4854 N N . GLU B 1 340 ? 34.332 138.425 282.002 1.00 34.24 320 GLU B N 1
ATOM 4855 C CA . GLU B 1 340 ? 35.443 138.693 282.928 1.00 35.81 320 GLU B CA 1
ATOM 4856 C C . GLU B 1 340 ? 35.704 137.567 283.945 1.00 33.24 320 GLU B C 1
ATOM 4857 O O . GLU B 1 340 ? 34.771 136.888 284.392 1.00 30.27 320 GLU B O 1
ATOM 4863 N N . LEU B 1 341 ? 36.977 137.401 284.309 1.00 32.78 321 LEU B N 1
ATOM 4864 C CA . LEU B 1 341 ? 37.414 136.408 285.293 1.00 32.28 321 LEU B CA 1
ATOM 4865 C C . LEU B 1 341 ? 37.584 137.046 286.664 1.00 32.94 321 LEU B C 1
ATOM 4866 O O . LEU B 1 341 ? 38.090 138.169 286.783 1.00 30.24 321 LEU B O 1
ATOM 4871 N N . CYS B 1 342 ? 37.157 136.318 287.694 1.00 30.02 322 CYS B N 1
ATOM 4872 C CA . CYS B 1 342 ? 37.299 136.736 289.081 1.00 26.24 322 CYS B CA 1
ATOM 4873 C C . CYS B 1 342 ? 38.204 135.727 289.774 1.00 28.41 322 CYS B C 1
ATOM 4874 O O . CYS B 1 342 ? 38.066 134.526 289.547 1.00 30.92 322 CYS B O 1
ATOM 4877 N N . LEU B 1 343 ? 39.126 136.194 290.611 1.00 26.44 323 LEU B N 1
ATOM 4878 C CA . LEU B 1 343 ? 39.959 135.281 291.391 1.00 28.32 323 LEU B CA 1
ATOM 4879 C C . LEU B 1 343 ? 39.559 135.322 292.872 1.00 26.54 323 LEU B C 1
ATOM 4880 O O . LEU B 1 343 ? 39.654 136.375 293.514 1.00 27.06 323 LEU B O 1
ATOM 4885 N N . LEU B 1 344 ? 39.116 134.184 293.413 1.00 22.99 324 LEU B N 1
ATOM 4886 C CA . LEU B 1 344 ? 38.765 134.106 294.835 1.00 21.91 324 LEU B CA 1
ATOM 4887 C C . LEU B 1 344 ? 40.001 133.703 295.627 1.00 23.42 324 LEU B C 1
ATOM 4888 O O . LEU B 1 344 ? 40.667 132.736 295.270 1.00 23.97 324 LEU B O 1
ATOM 4893 N N . VAL B 1 345 ? 40.308 134.441 296.691 1.00 25.85 325 VAL B N 1
ATOM 4894 C CA . VAL B 1 345 ? 41.469 134.132 297.528 1.00 22.60 325 VAL B CA 1
ATOM 4895 C C . VAL B 1 345 ? 41.014 133.904 298.973 1.00 25.48 325 VAL B C 1
ATOM 4896 O O . VAL B 1 345 ? 40.367 134.764 299.562 1.00 25.38 325 VAL B O 1
ATOM 4900 N N . SER B 1 346 ? 41.348 132.745 299.536 1.00 23.95 326 SER B N 1
ATOM 4901 C CA . SER B 1 346 ? 40.951 132.424 300.908 1.00 23.38 326 SER B CA 1
ATOM 4902 C C . SER B 1 346 ? 42.066 131.679 301.646 1.00 22.24 326 SER B C 1
ATOM 4903 O O . SER B 1 346 ? 42.836 130.901 301.048 1.00 22.58 326 SER B O 1
ATOM 4906 N N . VAL B 1 347 ? 42.167 131.909 302.949 1.00 22.63 327 VAL B N 1
ATOM 4907 C CA . VAL B 1 347 ? 43.220 131.276 303.728 1.00 24.38 327 VAL B CA 1
ATOM 4908 C C . VAL B 1 347 ? 42.639 130.931 305.084 1.00 26.65 327 VAL B C 1
ATOM 4909 O O . VAL B 1 347 ? 41.763 131.646 305.588 1.00 24.11 327 VAL B O 1
ATOM 4913 N N . GLY B 1 348 ? 43.099 129.830 305.670 1.00 22.32 328 GLY B N 1
ATOM 4914 C CA . GLY B 1 348 ? 42.639 129.462 306.993 1.00 23.94 328 GLY B CA 1
ATOM 4915 C C . GLY B 1 348 ? 43.799 128.942 307.808 1.00 27.69 328 GLY B C 1
ATOM 4916 O O . GLY B 1 348 ? 44.763 128.401 307.247 1.00 24.81 328 GLY B O 1
ATOM 4917 N N . ALA B 1 349 ? 43.712 129.123 309.123 1.00 25.83 329 ALA B N 1
ATOM 4918 C CA . ALA B 1 349 ? 44.671 128.547 310.052 1.00 25.05 329 ALA B CA 1
ATOM 4919 C C . ALA B 1 349 ? 44.780 127.052 309.792 1.00 23.91 329 ALA B C 1
ATOM 4920 O O . ALA B 1 349 ? 43.824 126.413 309.320 1.00 23.08 329 ALA B O 1
ATOM 4922 N N . GLY B 1 350 ? 45.950 126.486 310.070 1.00 24.30 330 GLY B N 1
ATOM 4923 C CA . GLY B 1 350 ? 46.180 125.082 309.762 1.00 18.55 330 GLY B CA 1
ATOM 4924 C C . GLY B 1 350 ? 47.566 124.758 309.214 1.00 24.16 330 GLY B C 1
ATOM 4925 O O . GLY B 1 350 ? 48.255 123.913 309.788 1.00 25.65 330 GLY B O 1
ATOM 4926 N N . PHE B 1 351 ? 47.987 125.365 308.098 1.00 24.85 331 PHE B N 1
ATOM 4927 C CA . PHE B 1 351 ? 47.214 126.314 307.300 1.00 23.94 331 PHE B CA 1
ATOM 4928 C C . PHE B 1 351 ? 46.581 125.599 306.112 1.00 27.34 331 PHE B C 1
ATOM 4929 O O . PHE B 1 351 ? 47.007 124.501 305.708 1.00 25.29 331 PHE B O 1
ATOM 4937 N N . SER B 1 352 ? 45.579 126.250 305.536 1.00 22.78 332 SER B N 1
ATOM 4938 C CA . SER B 1 352 ? 44.991 125.809 304.280 1.00 23.64 332 SER B CA 1
ATOM 4939 C C . SER B 1 352 ? 44.768 127.035 303.419 1.00 22.55 332 SER B C 1
ATOM 4940 O O . SER B 1 352 ? 44.381 128.093 303.930 1.00 23.58 332 SER B O 1
ATOM 4943 N N . TRP B 1 353 ? 45.015 126.902 302.119 1.00 24.41 333 TRP B N 1
ATOM 4944 C CA . TRP B 1 353 ? 44.708 127.981 301.182 1.00 23.29 333 TRP B CA 1
ATOM 4945 C C . TRP B 1 353 ? 43.870 127.435 300.051 1.00 23.66 333 TRP B C 1
ATOM 4946 O O . TRP B 1 353 ? 44.071 126.306 299.601 1.00 24.08 333 TRP B O 1
ATOM 4957 N N . SER B 1 354 ? 42.955 128.262 299.564 1.00 21.35 334 SER B N 1
ATOM 4958 C CA . SER B 1 354 ? 42.183 127.920 298.391 1.00 24.42 334 SER B CA 1
ATOM 4959 C C . SER B 1 354 ? 42.110 129.146 297.502 1.00 24.71 334 SER B C 1
ATOM 4960 O O . SER B 1 354 ? 41.894 130.267 297.985 1.00 22.95 334 SER B O 1
ATOM 4963 N N . CYS B 1 355 ? 42.334 128.929 296.211 1.00 22.61 335 CYS B N 1
ATOM 4964 C CA . CYS B 1 355 ? 42.077 129.953 295.215 1.00 23.57 335 CYS B CA 1
ATOM 4965 C C . CYS B 1 355 ? 41.180 129.355 294.155 1.00 25.34 335 CYS B C 1
ATOM 4966 O O . CYS B 1 355 ? 41.264 128.150 293.847 1.00 24.65 335 CYS B O 1
ATOM 4969 N N . ALA B 1 356 ? 40.347 130.206 293.571 1.00 25.16 336 ALA B N 1
ATOM 4970 C CA . ALA B 1 356 ? 39.442 129.772 292.523 1.00 24.31 336 ALA B CA 1
ATOM 4971 C C . ALA B 1 356 ? 39.340 130.849 291.450 1.00 24.84 336 ALA B C 1
ATOM 4972 O O . ALA B 1 356 ? 39.344 132.051 291.755 1.00 24.44 336 ALA B O 1
ATOM 4974 N N . VAL B 1 357 ? 39.260 130.423 290.194 1.00 23.86 337 VAL B N 1
ATOM 4975 C CA . VAL B 1 357 ? 38.978 131.367 289.109 1.00 25.11 337 VAL B CA 1
ATOM 4976 C C . VAL B 1 357 ? 37.551 131.160 288.639 1.00 25.90 337 VAL B C 1
ATOM 4977 O O . VAL B 1 357 ? 37.149 130.037 288.307 1.00 27.51 337 VAL B O 1
ATOM 4981 N N . VAL B 1 358 ? 36.773 132.237 288.655 1.00 25.57 338 VAL B N 1
ATOM 4982 C CA . VAL B 1 358 ? 35.365 132.169 288.288 1.00 25.10 338 VAL B CA 1
ATOM 4983 C C . VAL B 1 358 ? 35.156 133.112 287.109 1.00 26.42 338 VAL B C 1
ATOM 4984 O O . VAL B 1 358 ? 35.602 134.254 287.147 1.00 29.51 338 VAL B O 1
ATOM 4988 N N . GLU B 1 359 ? 34.500 132.620 286.065 1.00 28.16 339 GLU B N 1
ATOM 4989 C CA . GLU B 1 359 ? 34.177 133.425 284.884 1.00 31.68 339 GLU B CA 1
ATOM 4990 C C . GLU B 1 359 ? 32.696 133.800 284.897 1.00 28.92 339 GLU B C 1
ATOM 4991 O O . GLU B 1 359 ? 31.828 132.919 284.944 1.00 27.80 339 GLU B O 1
ATOM 4997 N N . LEU B 1 360 ? 32.400 135.098 284.856 1.00 28.26 340 LEU B N 1
ATOM 4998 C CA . LEU B 1 360 ? 31.011 135.542 284.826 1.00 30.33 340 LEU B CA 1
ATOM 4999 C C . LEU B 1 360 ? 30.471 135.338 283.427 1.00 33.54 340 LEU B C 1
ATOM 5000 O O . LEU B 1 360 ? 31.066 135.811 282.449 1.00 35.03 340 LEU B O 1
ATOM 5005 N N . LEU B 1 361 ? 29.356 134.619 283.316 1.00 31.92 341 LEU B N 1
ATOM 5006 C CA . LEU B 1 361 ? 28.793 134.307 281.998 1.00 34.67 341 LEU B CA 1
ATOM 5007 C C . LEU B 1 361 ? 27.730 135.323 281.587 1.00 37.64 341 LEU B C 1
ATOM 5008 O O . LEU B 1 361 ? 27.637 135.696 280.416 1.00 38.98 341 LEU B O 1
ATOM 5013 N N . GLU B 1 362 ? 26.932 135.773 282.554 1.00 35.35 342 GLU B N 1
ATOM 5014 C CA . GLU B 1 362 ? 25.887 136.755 282.286 1.00 37.65 342 GLU B CA 1
ATOM 5015 C C . GLU B 1 362 ? 25.550 137.490 283.569 1.00 41.16 342 GLU B C 1
ATOM 5016 O O . GLU B 1 362 ? 25.735 136.955 284.668 1.00 39.56 342 GLU B O 1
ATOM 5022 N N . ARG B 1 363 ? 25.072 138.722 283.445 1.00 40.78 343 ARG B N 1
ATOM 5023 C CA . ARG B 1 363 ? 24.604 139.441 284.618 1.00 39.44 343 ARG B CA 1
ATOM 5024 C C . ARG B 1 363 ? 23.281 138.854 285.062 1.00 42.90 343 ARG B C 1
ATOM 5025 O O . ARG B 1 363 ? 22.330 138.792 284.280 1.00 41.65 343 ARG B O 1
ATOM 5033 N N . PRO B 1 364 ? 23.214 138.411 286.322 1.00 40.11 344 PRO B N 1
ATOM 5034 C CA . PRO B 1 364 ? 21.965 137.824 286.817 1.00 39.08 344 PRO B CA 1
ATOM 5035 C C . PRO B 1 364 ? 20.921 138.906 287.036 1.00 39.42 344 PRO B C 1
ATOM 5036 O O . PRO B 1 364 ? 21.284 140.073 287.187 1.00 37.65 344 PRO B O 1
ATOM 5040 N N . SER B 1 365 ? 19.647 138.522 287.055 1.00 40.71 345 SER B N 1
ATOM 5041 C CA . SER B 1 365 ? 18.546 139.482 287.140 1.00 40.43 345 SER B CA 1
ATOM 5042 C C . SER B 1 365 ? 18.573 140.333 288.409 1.00 42.01 345 SER B C 1
ATOM 5043 O O . SER B 1 365 ? 18.090 141.467 288.418 1.00 39.72 345 SER B O 1
ATOM 5046 N N . TRP B 1 366 ? 19.147 139.788 289.477 1.00 38.96 346 TRP B N 1
ATOM 5047 C CA . TRP B 1 366 ? 19.176 140.484 290.761 1.00 39.46 346 TRP B CA 1
ATOM 5048 C C . TRP B 1 366 ? 20.300 141.511 290.877 1.00 39.87 346 TRP B C 1
ATOM 5049 O O . TRP B 1 366 ? 20.366 142.242 291.860 1.00 41.85 346 TRP B O 1
ATOM 5060 N N . ALA B 1 367 ? 21.177 141.569 289.876 1.00 40.36 347 ALA B N 1
ATOM 5061 C CA . ALA B 1 367 ? 22.293 142.523 289.887 1.00 45.94 347 ALA B CA 1
ATOM 5062 C C . ALA B 1 367 ? 21.883 143.912 289.393 1.00 51.39 347 ALA B C 1
ATOM 5063 O O . ALA B 1 367 ? 20.745 144.116 288.980 1.00 55.74 347 ALA B O 1
ATOM 5065 N N . ALA B 1 368 ? 22.824 144.855 289.437 1.00 52.27 348 ALA B N 1
ATOM 5066 C CA . ALA B 1 368 ? 22.630 146.195 288.881 1.00 57.24 348 ALA B CA 1
ATOM 5067 C C . ALA B 1 368 ? 23.457 146.377 287.606 1.00 61.59 348 ALA B C 1
ATOM 5068 O O . ALA B 1 368 ? 24.022 145.410 287.081 1.00 62.86 348 ALA B O 1
#

Secondary structure (DSSP, 8-state):
--EEEEEEEEE-PPEEEHHHHHHHTSS-HHHHHHH---EEE--SS--HHHHHHHHHHHHHHHHT--GGGEEEEEEE-SS--SBTT--HHHHHIIIII---S-EEEEEBTBTHHHHHHHHHHHHHHTSTT--EEEEEEEE---TTT--TTTSSTT--BPPEEEEEEEESS--SEEEEEEEEEE-GGGGGGGSSB-TTSPBPSS--SS--HHHHHHHHHHHH-HHHHHHHHHHHHHHHHHHHHHHTT--GGGEEEEE-----HHHHIIIIIHHH---GGGBTHHHHHHH-B-GGGHHHHHHHHHHHTT-S-TT-EEEEEEEETTTEEEEEEEEE-S--TTS--/-EEEEEEEEE-PPEEEHHHHHHTTSS-HHHHHHH---EEE--SS--HHHHHHHHHHHHHHHHT--GGGEEEEEEE-SS--SSTT--HHHHHIIIII-S-S-EEEEEBTBTHHHHHHHHHHHHHHTSTT--EEEEEEEE---TTT--TTTSSTT--BPPEEEEEEEESS--SEEEEEEEEEE-GGGGGGGSSB-TTSPBPS-B-S---HHHHHHHHHHHH-HHHHHHHHHHHHHHHHHHHHHHTT--GGGEEEEE-----HHHHIIIIIHHH---GGGBTHHHHHHH-B-GGGHHHHHHHHHHHTT-S-TT-EEEEEEEETTTEEEEEEEEE-S--TT--